Protein AF-0000000070756485 (afdb_homodimer)

Structure (mmCIF, N/CA/C/O backbone):
data_AF-0000000070756485-model_v1
#
loop_
_entity.id
_entity.type
_entity.pdbx_description
1 polymer 'Uncharacterized protein'
#
loop_
_atom_site.group_PDB
_atom_site.id
_atom_site.type_symbol
_atom_site.label_atom_id
_atom_site.label_alt_id
_atom_site.label_comp_id
_atom_site.label_asym_id
_atom_site.label_entity_id
_atom_site.label_seq_id
_atom_site.pdbx_PDB_ins_code
_atom_site.Cartn_x
_atom_site.Cartn_y
_atom_site.Cartn_z
_atom_site.occupancy
_atom_site.B_iso_or_equiv
_atom_site.auth_seq_id
_atom_site.auth_comp_id
_atom_site.auth_asym_id
_atom_site.auth_atom_id
_atom_site.pdbx_PDB_model_num
ATOM 1 N N . CYS A 1 1 ? 27.25 -23.094 -2.801 1 97.44 1 CYS A N 1
ATOM 2 C CA . CYS A 1 1 ? 27.109 -22.688 -4.191 1 97.44 1 CYS A CA 1
ATOM 3 C C . CYS A 1 1 ? 26.219 -21.453 -4.312 1 97.44 1 CYS A C 1
ATOM 5 O O . CYS A 1 1 ? 25.531 -21.078 -3.352 1 97.44 1 CYS A O 1
ATOM 7 N N . SER A 1 2 ? 26.297 -20.719 -5.398 1 96.88 2 SER A N 1
ATOM 8 C CA . SER A 1 2 ? 25.406 -19.609 -5.703 1 96.88 2 SER A CA 1
ATOM 9 C C . SER A 1 2 ? 24.641 -19.859 -7 1 96.88 2 SER A C 1
ATOM 11 O O . SER A 1 2 ? 25.203 -20.344 -7.977 1 96.88 2 SER A O 1
ATOM 13 N N . PRO A 1 3 ? 23.375 -19.625 -6.906 1 95.75 3 PRO A N 1
ATOM 14 C CA . PRO A 1 3 ? 22.594 -19.766 -8.141 1 95.75 3 PRO A CA 1
ATOM 15 C C . PRO A 1 3 ? 22.938 -18.703 -9.18 1 95.75 3 PRO A C 1
ATOM 17 O O . PRO A 1 3 ? 23.594 -17.719 -8.859 1 95.75 3 PRO A O 1
ATOM 20 N N . ARG A 1 4 ? 22.516 -18.984 -10.391 1 93.5 4 ARG A N 1
ATOM 21 C CA . ARG A 1 4 ? 22.609 -17.953 -11.422 1 93.5 4 ARG A CA 1
ATOM 22 C C . ARG A 1 4 ? 21.484 -16.938 -11.289 1 93.5 4 ARG A C 1
ATOM 24 O O . ARG A 1 4 ? 20.453 -17.047 -11.969 1 93.5 4 ARG A O 1
ATOM 31 N N . VAL A 1 5 ? 21.719 -15.906 -10.477 1 96.38 5 VAL A N 1
ATOM 32 C CA . VAL A 1 5 ? 20.688 -14.906 -10.227 1 96.38 5 VAL A CA 1
ATOM 33 C C . VAL A 1 5 ? 20.5 -14.031 -11.469 1 96.38 5 VAL A C 1
ATOM 35 O O . VAL A 1 5 ? 21.484 -13.594 -12.078 1 96.38 5 VAL A O 1
ATOM 38 N N . LEU A 1 6 ? 19.297 -13.812 -11.805 1 97 6 LEU A N 1
ATOM 39 C CA . LEU A 1 6 ? 18.953 -12.984 -12.961 1 97 6 LEU A CA 1
ATOM 40 C C . LEU A 1 6 ? 19.266 -11.516 -12.688 1 97 6 LEU A C 1
ATOM 42 O O . LEU A 1 6 ? 19.234 -11.078 -11.539 1 97 6 LEU A O 1
ATOM 46 N N . LYS A 1 7 ? 19.516 -10.773 -13.773 1 94.62 7 LYS A N 1
ATOM 47 C CA . LYS A 1 7 ? 19.797 -9.344 -13.641 1 94.62 7 LYS A CA 1
ATOM 48 C C . LYS A 1 7 ? 18.5 -8.531 -13.656 1 94.62 7 LYS A C 1
ATOM 50 O O . LYS A 1 7 ? 17.703 -8.641 -14.578 1 94.62 7 LYS A O 1
ATOM 55 N N . ALA A 1 8 ? 18.375 -7.719 -12.633 1 94.06 8 ALA A N 1
ATOM 56 C CA . ALA A 1 8 ? 17.203 -6.863 -12.555 1 94.06 8 ALA A CA 1
ATOM 57 C C . ALA A 1 8 ? 17.062 -5.988 -13.797 1 94.06 8 ALA A C 1
ATOM 59 O O . ALA A 1 8 ? 15.953 -5.703 -14.25 1 94.06 8 ALA A O 1
ATOM 60 N N . SER A 1 9 ? 18.125 -5.57 -14.359 1 92.38 9 SER A N 1
ATOM 61 C CA . SER A 1 9 ? 18.156 -4.68 -15.516 1 92.38 9 SER A CA 1
ATOM 62 C C . SER A 1 9 ? 17.547 -5.352 -16.734 1 92.38 9 SER A C 1
ATOM 64 O O . SER A 1 9 ? 17.094 -4.672 -17.672 1 92.38 9 SER A O 1
ATOM 66 N N . ASP A 1 10 ? 17.5 -6.652 -16.75 1 90.69 10 ASP A N 1
ATOM 67 C CA . ASP A 1 10 ? 17.031 -7.402 -17.906 1 90.69 10 ASP A CA 1
ATOM 68 C C . ASP A 1 10 ? 15.547 -7.73 -17.797 1 90.69 10 ASP A C 1
ATOM 70 O O . ASP A 1 10 ? 14.953 -8.273 -18.734 1 90.69 10 ASP A O 1
ATOM 74 N N . MET A 1 11 ? 15.016 -7.324 -16.625 1 90.75 11 MET A N 1
ATOM 75 C CA . MET A 1 11 ? 13.625 -7.695 -16.391 1 90.75 11 MET A CA 1
ATOM 76 C C . MET A 1 11 ? 12.68 -6.836 -17.219 1 90.75 11 MET A C 1
ATOM 78 O O . MET A 1 11 ? 12.867 -5.625 -17.328 1 90.75 11 MET A O 1
ATOM 82 N N . GLU A 1 12 ? 11.703 -7.512 -17.812 1 90 12 GLU A N 1
ATOM 83 C CA . GLU A 1 12 ? 10.664 -6.816 -18.578 1 90 12 GLU A CA 1
ATOM 84 C C . GLU A 1 12 ? 9.312 -6.91 -17.875 1 90 12 GLU A C 1
ATOM 86 O O . GLU A 1 12 ? 8.867 -8.008 -17.531 1 90 12 GLU A O 1
ATOM 91 N N . TYR A 1 13 ? 8.789 -5.77 -17.641 1 92.5 13 TYR A N 1
ATOM 92 C CA . TYR A 1 13 ? 7.488 -5.699 -17 1 92.5 13 TYR A CA 1
ATOM 93 C C . TYR A 1 13 ? 6.441 -5.113 -17.922 1 92.5 13 TYR A C 1
ATOM 95 O O . TYR A 1 13 ? 6.781 -4.465 -18.922 1 92.5 13 TYR A O 1
ATOM 103 N N . HIS A 1 14 ? 5.211 -5.344 -17.594 1 93.31 14 HIS A N 1
ATOM 104 C CA . HIS A 1 14 ? 4.121 -4.918 -18.469 1 93.31 14 HIS A CA 1
ATOM 105 C C . HIS A 1 14 ? 3.609 -3.535 -18.078 1 93.31 14 HIS A C 1
ATOM 107 O O . HIS A 1 14 ? 3.023 -2.83 -18.891 1 93.31 14 HIS A O 1
ATOM 113 N N . SER A 1 15 ? 3.842 -3.174 -16.875 1 94.56 15 SER A N 1
ATOM 114 C CA . SER A 1 15 ? 3.34 -1.885 -16.406 1 94.56 15 SER A CA 1
ATOM 115 C C . SER A 1 15 ? 4.484 -0.908 -16.156 1 94.56 15 SER A C 1
ATOM 117 O O . SER A 1 15 ? 5.645 -1.31 -16.078 1 94.56 15 SER A O 1
ATOM 119 N N . ASN A 1 16 ? 4.141 0.387 -16 1 94.88 16 ASN A N 1
ATOM 120 C CA . ASN A 1 16 ? 5.102 1.44 -15.703 1 94.88 16 ASN A CA 1
ATOM 121 C C . ASN A 1 16 ? 5.168 1.73 -14.211 1 94.88 16 ASN A C 1
ATOM 123 O O . ASN A 1 16 ? 5.586 2.816 -13.797 1 94.88 16 ASN A O 1
ATOM 127 N N . HIS A 1 17 ? 4.656 0.767 -13.43 1 97.06 17 HIS A N 1
ATOM 128 C CA . HIS A 1 17 ? 4.664 0.944 -11.977 1 97.06 17 HIS A CA 1
ATOM 129 C C . HIS A 1 17 ? 6.07 1.237 -11.469 1 97.06 17 HIS A C 1
ATOM 131 O O . HIS A 1 17 ? 7.043 0.66 -11.953 1 97.06 17 HIS A O 1
ATOM 137 N N . ARG A 1 18 ? 6.207 1.99 -10.461 1 97.25 18 ARG A N 1
ATOM 138 C CA . ARG A 1 18 ? 7.492 2.471 -9.953 1 97.25 18 ARG A CA 1
ATOM 139 C C . ARG A 1 18 ? 8.383 1.309 -9.523 1 97.25 18 ARG A C 1
ATOM 141 O O . ARG A 1 18 ? 9.609 1.397 -9.602 1 97.25 18 ARG A O 1
ATOM 148 N N . PHE A 1 19 ? 7.848 0.183 -9.086 1 97.69 19 PHE A N 1
ATOM 149 C CA . PHE A 1 19 ? 8.625 -0.987 -8.688 1 97.69 19 PHE A CA 1
ATOM 150 C C . PHE A 1 19 ? 9.602 -1.381 -9.789 1 97.69 19 PHE A C 1
ATOM 152 O O . PHE A 1 19 ? 10.773 -1.673 -9.516 1 97.69 19 PHE A O 1
ATOM 159 N N . ASN A 1 20 ? 9.086 -1.341 -10.992 1 95.69 20 ASN A N 1
ATOM 160 C CA . ASN A 1 20 ? 9.883 -1.786 -12.133 1 95.69 20 ASN A CA 1
ATOM 161 C C . ASN A 1 20 ? 11.102 -0.893 -12.352 1 95.69 20 ASN A C 1
ATOM 163 O O . ASN A 1 20 ? 12.203 -1.387 -12.586 1 95.69 20 ASN A O 1
ATOM 167 N N . THR A 1 21 ? 10.875 0.379 -12.203 1 94.31 21 THR A N 1
ATOM 168 C CA . THR A 1 21 ? 11.953 1.352 -12.344 1 94.31 21 THR A CA 1
ATOM 169 C C . THR A 1 21 ? 12.914 1.273 -11.156 1 94.31 21 THR A C 1
ATOM 171 O O . THR A 1 21 ? 14.133 1.214 -11.336 1 94.31 21 THR A O 1
ATOM 174 N N . MET A 1 22 ? 12.398 1.189 -9.977 1 94.88 22 MET A N 1
ATOM 175 C CA . MET A 1 22 ? 13.211 1.223 -8.766 1 94.88 22 MET A CA 1
ATOM 176 C C . MET A 1 22 ? 14.039 -0.053 -8.633 1 94.88 22 MET A C 1
ATOM 178 O O . MET A 1 22 ? 15.18 -0.013 -8.172 1 94.88 22 MET A O 1
ATOM 182 N N . MET A 1 23 ? 13.461 -1.159 -9.008 1 94.38 23 MET A N 1
ATOM 183 C CA . MET A 1 23 ? 14.164 -2.438 -8.977 1 94.38 23 MET A CA 1
ATOM 184 C C . MET A 1 23 ? 15.445 -2.373 -9.805 1 94.38 23 MET A C 1
ATOM 186 O O . MET A 1 23 ? 16.453 -2.975 -9.445 1 94.38 23 MET A O 1
ATOM 190 N N . LYS A 1 24 ? 15.438 -1.62 -10.852 1 92.94 24 LYS A N 1
ATOM 191 C CA . LYS A 1 24 ? 16.578 -1.51 -11.75 1 92.94 24 LYS A CA 1
ATOM 192 C C . LYS A 1 24 ? 17.578 -0.457 -11.258 1 92.94 24 LYS A C 1
ATOM 194 O O . LYS A 1 24 ? 18.734 -0.44 -11.68 1 92.94 24 LYS A O 1
ATOM 199 N N . LYS A 1 25 ? 17.156 0.397 -10.375 1 90.56 25 LYS A N 1
ATOM 200 C CA . LYS A 1 25 ? 17.969 1.535 -9.961 1 90.56 25 LYS A CA 1
ATOM 201 C C . LYS A 1 25 ? 18.688 1.245 -8.648 1 90.56 25 LYS A C 1
ATOM 203 O O . LYS A 1 25 ? 19.75 1.817 -8.383 1 90.56 25 LYS A O 1
ATOM 208 N N . ILE A 1 26 ? 18.109 0.377 -7.844 1 89.81 26 ILE A N 1
ATOM 209 C CA . ILE A 1 26 ? 18.75 0.109 -6.555 1 89.81 26 ILE A CA 1
ATOM 210 C C . ILE A 1 26 ? 20.016 -0.718 -6.762 1 89.81 26 ILE A C 1
ATOM 212 O O . ILE A 1 26 ? 20.172 -1.378 -7.793 1 89.81 26 ILE A O 1
ATOM 216 N N . ASN A 1 27 ? 20.906 -0.604 -5.805 1 88.75 27 ASN A N 1
ATOM 217 C CA . ASN A 1 27 ? 22.047 -1.521 -5.816 1 88.75 27 ASN A CA 1
ATOM 218 C C . ASN A 1 27 ? 21.594 -2.973 -5.68 1 88.75 27 ASN A C 1
ATOM 220 O O . ASN A 1 27 ? 20.828 -3.307 -4.781 1 88.75 27 ASN A O 1
ATOM 224 N N . ALA A 1 28 ? 22.172 -3.773 -6.551 1 92.38 28 ALA A N 1
ATOM 225 C CA . ALA A 1 28 ? 21.812 -5.191 -6.512 1 92.38 28 ALA A CA 1
ATOM 226 C C . ALA A 1 28 ? 22.234 -5.824 -5.188 1 92.38 28 ALA A C 1
ATOM 228 O O . ALA A 1 28 ? 23.328 -5.531 -4.672 1 92.38 28 ALA A O 1
ATOM 229 N N . PHE A 1 29 ? 21.344 -6.609 -4.684 1 94.62 29 PHE A N 1
ATOM 230 C CA . PHE A 1 29 ? 21.703 -7.398 -3.516 1 94.62 29 PHE A CA 1
ATOM 231 C C . PHE A 1 29 ? 22.656 -8.523 -3.904 1 94.62 29 PHE A C 1
ATOM 233 O O . PHE A 1 29 ? 22.562 -9.078 -5 1 94.62 29 PHE A O 1
ATOM 240 N N . PRO A 1 30 ? 23.562 -8.883 -3.039 1 95.25 30 PRO A N 1
ATOM 241 C CA . PRO A 1 30 ? 24.453 -10.016 -3.352 1 95.25 30 PRO A CA 1
ATOM 242 C C . PRO A 1 30 ? 23.688 -11.32 -3.541 1 95.25 30 PRO A C 1
ATOM 244 O O . PRO A 1 30 ? 22.703 -11.57 -2.84 1 95.25 30 PRO A O 1
ATOM 247 N N . ALA A 1 31 ? 24.172 -12.117 -4.484 1 96.69 31 ALA A N 1
ATOM 248 C CA . ALA A 1 31 ? 23.578 -13.438 -4.66 1 96.69 31 ALA A CA 1
ATOM 249 C C . ALA A 1 31 ? 23.656 -14.258 -3.371 1 96.69 31 ALA A C 1
ATOM 251 O O . ALA A 1 31 ? 24.625 -14.148 -2.621 1 96.69 31 ALA A O 1
ATOM 252 N N . PRO A 1 32 ? 22.594 -15 -3.18 1 97.44 32 PRO A N 1
ATOM 253 C CA . PRO A 1 32 ? 22.688 -15.844 -1.984 1 97.44 32 PRO A CA 1
ATOM 254 C C . PRO A 1 32 ? 23.75 -16.938 -2.107 1 97.44 32 PRO A C 1
ATOM 256 O O . PRO A 1 32 ? 24.047 -17.391 -3.213 1 97.44 32 PRO A O 1
ATOM 259 N N . PHE A 1 33 ? 24.328 -17.281 -0.999 1 97.75 33 PHE A N 1
ATOM 260 C CA . PHE A 1 33 ? 25.266 -18.406 -0.918 1 97.75 33 PHE A CA 1
ATOM 261 C C . PHE A 1 33 ? 24.641 -19.578 -0.194 1 97.75 33 PHE A C 1
ATOM 263 O O . PHE A 1 33 ? 24.375 -19.516 1.009 1 97.75 33 PHE A O 1
ATOM 270 N N . PHE A 1 34 ? 24.438 -20.641 -0.937 1 98.06 34 PHE A N 1
ATOM 271 C CA . PHE A 1 34 ? 23.766 -21.812 -0.403 1 98.06 34 PHE A CA 1
ATOM 272 C C . PHE A 1 34 ? 24.781 -22.797 0.183 1 98.06 34 PHE A C 1
ATOM 274 O O . PHE A 1 34 ? 25.797 -23.094 -0.442 1 98.06 34 PHE A O 1
ATOM 281 N N . LYS A 1 35 ? 24.453 -23.234 1.331 1 96.94 35 LYS A N 1
ATOM 282 C CA . LYS A 1 35 ? 25.312 -24.219 2.006 1 96.94 35 LYS A CA 1
ATOM 283 C C . LYS A 1 35 ? 24.531 -25.469 2.361 1 96.94 35 LYS A C 1
ATOM 285 O O . LYS A 1 35 ? 23.297 -25.453 2.422 1 96.94 35 LYS A O 1
ATOM 290 N N . ALA A 1 36 ? 25.25 -26.531 2.51 1 96.31 36 ALA A N 1
ATOM 291 C CA . ALA A 1 36 ? 24.688 -27.797 2.965 1 96.31 36 ALA A CA 1
ATOM 292 C C . ALA A 1 36 ? 23.484 -28.203 2.102 1 96.31 36 ALA A C 1
ATOM 294 O O . ALA A 1 36 ? 23.594 -28.25 0.873 1 96.31 36 ALA A O 1
ATOM 295 N N . LYS A 1 37 ? 22.344 -28.484 2.707 1 95.31 37 LYS A N 1
ATOM 296 C CA . LYS A 1 37 ? 21.188 -28.984 1.974 1 95.31 37 LYS A CA 1
ATOM 297 C C . LYS A 1 37 ? 20.703 -27.969 0.944 1 95.31 37 LYS A C 1
ATOM 299 O O . LYS A 1 37 ? 20.141 -28.344 -0.082 1 95.31 37 LYS A O 1
ATOM 304 N N . HIS A 1 38 ? 21.016 -26.734 1.179 1 97.88 38 HIS A N 1
ATOM 305 C CA . HIS A 1 38 ? 20.547 -25.688 0.283 1 97.88 38 HIS A CA 1
ATOM 306 C C . HIS A 1 38 ? 21.328 -25.688 -1.029 1 97.88 38 HIS A C 1
ATOM 308 O O . HIS A 1 38 ? 20.891 -25.094 -2.018 1 97.88 38 HIS A O 1
ATOM 314 N N . GLU A 1 39 ? 22.438 -26.359 -1.107 1 97.44 39 GLU A N 1
ATOM 315 C CA . GLU A 1 39 ? 23.234 -26.422 -2.324 1 97.44 39 GLU A CA 1
ATOM 316 C C . GLU A 1 39 ? 22.453 -27.062 -3.469 1 97.44 39 GLU A C 1
ATOM 318 O O . GLU A 1 39 ? 22.734 -26.797 -4.641 1 97.44 39 GLU A O 1
ATOM 323 N N . ASP A 1 40 ? 21.484 -27.875 -3.104 1 95.62 40 ASP A N 1
ATOM 324 C CA . ASP A 1 40 ? 20.625 -28.5 -4.102 1 95.62 40 ASP A CA 1
ATOM 325 C C . ASP A 1 40 ? 19.891 -27.453 -4.934 1 95.62 40 ASP A C 1
ATOM 327 O O . ASP A 1 40 ? 19.453 -27.734 -6.051 1 95.62 40 ASP A O 1
ATOM 331 N N . LEU A 1 41 ? 19.766 -26.266 -4.465 1 97.44 41 LEU A N 1
ATOM 332 C CA . LEU A 1 41 ? 19.016 -25.203 -5.113 1 97.44 41 LEU A CA 1
ATOM 333 C C . LEU A 1 41 ? 19.797 -24.594 -6.266 1 97.44 41 LEU A C 1
ATOM 335 O O . LEU A 1 41 ? 19.25 -23.828 -7.062 1 97.44 41 LEU A O 1
ATOM 339 N N . CYS A 1 42 ? 21.031 -24.938 -6.434 1 97.38 42 CYS A N 1
ATOM 340 C CA . CYS A 1 42 ? 21.844 -24.422 -7.531 1 97.38 42 CYS A CA 1
ATOM 341 C C . CYS A 1 42 ? 21.609 -25.219 -8.805 1 97.38 42 CYS A C 1
ATOM 343 O O . CYS A 1 42 ? 22.016 -24.797 -9.891 1 97.38 42 CYS A O 1
ATOM 345 N N . LYS A 1 43 ? 20.969 -26.359 -8.633 1 95.12 43 LYS A N 1
ATOM 346 C CA . LYS A 1 43 ? 20.594 -27.203 -9.773 1 95.12 43 LYS A CA 1
ATOM 347 C C . LYS A 1 43 ? 19.125 -27.031 -10.133 1 95.12 43 LYS A C 1
ATOM 349 O O . LYS A 1 43 ? 18.25 -27.219 -9.297 1 95.12 43 LYS A O 1
ATOM 354 N N . ASP A 1 44 ? 18.891 -26.703 -11.406 1 93.88 44 ASP A N 1
ATOM 355 C CA . ASP A 1 44 ? 17.5 -26.438 -11.742 1 93.88 44 ASP A CA 1
ATOM 356 C C . ASP A 1 44 ? 16.984 -27.406 -12.797 1 93.88 44 ASP A C 1
ATOM 358 O O . ASP A 1 44 ? 15.867 -27.281 -13.289 1 93.88 44 ASP A O 1
ATOM 362 N N . SER A 1 45 ? 17.672 -28.438 -13.211 1 93.31 45 SER A N 1
ATOM 363 C CA . SER A 1 45 ? 17.297 -29.359 -14.289 1 93.31 45 SER A CA 1
ATOM 364 C C . SER A 1 45 ? 16.047 -30.156 -13.914 1 93.31 45 SER A C 1
ATOM 366 O O . SER A 1 45 ? 15.266 -30.531 -14.789 1 93.31 45 SER A O 1
ATOM 368 N N . ASP A 1 46 ? 15.852 -30.453 -12.703 1 94.31 46 ASP A N 1
ATOM 369 C CA . ASP A 1 46 ? 14.727 -31.281 -12.258 1 94.31 46 ASP A CA 1
ATOM 370 C C . ASP A 1 46 ? 13.766 -30.469 -11.391 1 94.31 46 ASP A C 1
ATOM 372 O O . ASP A 1 46 ? 13.086 -31.016 -10.523 1 94.31 46 ASP A O 1
ATOM 376 N N . ARG A 1 47 ? 13.727 -29.141 -11.562 1 94.19 47 ARG A N 1
ATOM 377 C CA . ARG A 1 47 ? 12.984 -28.25 -10.656 1 94.19 47 ARG A CA 1
ATOM 378 C C . ARG A 1 47 ? 11.5 -28.594 -10.672 1 94.19 47 ARG A C 1
ATOM 380 O O . ARG A 1 47 ? 10.828 -28.516 -9.641 1 94.19 47 ARG A O 1
ATOM 387 N N . GLN A 1 48 ? 10.984 -29 -11.828 1 93.69 48 GLN A N 1
ATOM 388 C CA . GLN A 1 48 ? 9.555 -29.297 -11.922 1 93.69 48 GLN A CA 1
ATOM 389 C C . GLN A 1 48 ? 9.18 -30.484 -11.047 1 93.69 48 GLN A C 1
ATOM 391 O O . GLN A 1 48 ? 8.117 -30.484 -10.422 1 93.69 48 GLN A O 1
ATOM 396 N N . GLU A 1 49 ? 10.023 -31.453 -10.961 1 94.38 49 GLU A N 1
ATOM 397 C CA . GLU A 1 49 ? 9.781 -32.656 -10.148 1 94.38 49 GLU A CA 1
ATOM 398 C C . GLU A 1 49 ? 9.922 -32.344 -8.656 1 94.38 49 GLU A C 1
ATOM 400 O O . GLU A 1 49 ? 9.281 -32.969 -7.824 1 94.38 49 GLU A O 1
ATOM 405 N N . ARG A 1 50 ? 10.594 -31.344 -8.352 1 95.69 50 ARG A N 1
ATOM 406 C CA . ARG A 1 50 ? 10.891 -31.016 -6.961 1 95.69 50 ARG A CA 1
ATOM 407 C C . ARG A 1 50 ? 9.773 -30.188 -6.348 1 95.69 50 ARG A C 1
ATOM 409 O O . ARG A 1 50 ? 9.688 -30.047 -5.125 1 95.69 50 ARG A O 1
ATOM 416 N N . ALA A 1 51 ? 8.922 -29.609 -7.105 1 96.62 51 ALA A N 1
ATOM 417 C CA . ALA A 1 51 ? 7.785 -28.828 -6.629 1 96.62 51 ALA A CA 1
ATOM 418 C C . ALA A 1 51 ? 8.219 -27.797 -5.594 1 96.62 51 ALA A C 1
ATOM 420 O O . ALA A 1 51 ? 9.125 -27 -5.852 1 96.62 51 ALA A O 1
ATOM 421 N N . TYR A 1 52 ? 7.797 -27.875 -4.398 1 97.38 52 TYR A N 1
ATOM 422 C CA . TYR A 1 52 ? 8.102 -26.906 -3.359 1 97.38 52 TYR A CA 1
ATOM 423 C C . TYR A 1 52 ? 9.586 -26.922 -3.01 1 97.38 52 TYR A C 1
ATOM 425 O O . TYR A 1 52 ? 10.148 -25.906 -2.596 1 97.38 52 TYR A O 1
ATOM 433 N N . LYS A 1 53 ? 10.203 -28.016 -3.203 1 97.5 53 LYS A N 1
ATOM 434 C CA . LYS A 1 53 ? 11.578 -28.203 -2.756 1 97.5 53 LYS A CA 1
ATOM 435 C C . LYS A 1 53 ? 12.539 -27.328 -3.553 1 97.5 53 LYS A C 1
ATOM 437 O O . LYS A 1 53 ? 13.695 -27.156 -3.17 1 97.5 53 LYS A O 1
ATOM 442 N N . TYR A 1 54 ? 12.07 -26.766 -4.641 1 97.94 54 TYR A N 1
ATOM 443 C CA . TYR A 1 54 ? 12.922 -25.859 -5.41 1 97.94 54 TYR A CA 1
ATOM 444 C C . TYR A 1 54 ? 12.594 -24.406 -5.102 1 97.94 54 TYR A C 1
ATOM 446 O O . TYR A 1 54 ? 13.227 -23.5 -5.645 1 97.94 54 TYR A O 1
ATOM 454 N N . CYS A 1 55 ? 11.547 -24.141 -4.32 1 98.38 55 CYS A N 1
ATOM 455 C CA . CYS A 1 55 ? 11.234 -22.781 -3.914 1 98.38 55 CYS A CA 1
ATOM 456 C C . CYS A 1 55 ? 12.312 -22.219 -2.996 1 98.38 55 CYS A C 1
ATOM 458 O O . CYS A 1 55 ? 12.82 -22.922 -2.123 1 98.38 55 CYS A O 1
ATOM 460 N N . LEU A 1 56 ? 12.688 -20.969 -3.209 1 98.38 56 LEU A N 1
ATOM 461 C CA . LEU A 1 56 ? 13.633 -20.297 -2.324 1 98.38 56 LEU A CA 1
ATOM 462 C C . LEU A 1 56 ? 13.141 -20.312 -0.882 1 98.38 56 LEU A C 1
ATOM 464 O O . LEU A 1 56 ? 11.992 -19.953 -0.607 1 98.38 56 LEU A O 1
ATOM 468 N N . PRO A 1 57 ? 13.945 -20.766 0.07 1 98 57 PRO A N 1
ATOM 469 C CA . PRO A 1 57 ? 13.539 -20.672 1.475 1 98 57 PRO A CA 1
ATOM 470 C C . PRO A 1 57 ? 13.383 -19.234 1.943 1 98 57 PRO A C 1
ATOM 472 O O . PRO A 1 57 ? 14.352 -18.469 1.979 1 98 57 PRO A O 1
ATOM 475 N N . ILE A 1 58 ? 12.188 -18.859 2.264 1 98.06 58 ILE A N 1
ATOM 476 C CA . ILE A 1 58 ? 11.828 -17.516 2.701 1 98.06 58 ILE A CA 1
ATOM 477 C C . ILE A 1 58 ? 10.969 -17.594 3.957 1 98.06 58 ILE A C 1
ATOM 479 O O . ILE A 1 58 ? 10.039 -18.406 4.031 1 98.06 58 ILE A O 1
ATOM 483 N N . SER A 1 59 ? 11.297 -16.875 4.949 1 96.44 59 SER A N 1
ATOM 484 C CA . SER A 1 59 ? 10.461 -16.656 6.125 1 96.44 59 SER A CA 1
ATOM 485 C C . SER A 1 59 ? 10.109 -15.188 6.289 1 96.44 59 SER A C 1
ATOM 487 O O . SER A 1 59 ? 10.641 -14.336 5.566 1 96.44 59 SER A O 1
ATOM 489 N N . GLY A 1 60 ? 9.188 -14.906 7.121 1 96.38 60 GLY A N 1
ATOM 490 C CA . GLY A 1 60 ? 8.797 -13.531 7.367 1 96.38 60 GLY A CA 1
ATOM 491 C C . GLY A 1 60 ? 7.738 -13.391 8.438 1 96.38 60 GLY A C 1
ATOM 492 O O . GLY A 1 60 ? 7.137 -14.383 8.859 1 96.38 60 GLY A O 1
ATOM 493 N N . ARG A 1 61 ? 7.516 -12.234 8.828 1 97.25 61 ARG A N 1
ATOM 494 C CA . ARG A 1 61 ? 6.52 -11.891 9.836 1 97.25 61 ARG A CA 1
ATOM 495 C C . ARG A 1 61 ? 5.109 -11.945 9.258 1 97.25 61 ARG A C 1
ATOM 497 O O . ARG A 1 61 ? 4.906 -11.648 8.078 1 97.25 61 ARG A O 1
ATOM 504 N N . LYS A 1 62 ? 4.137 -12.305 10.141 1 96.75 62 LYS A N 1
ATOM 505 C CA . LYS A 1 62 ? 2.736 -12.414 9.734 1 96.75 62 LYS A CA 1
ATOM 506 C C . LYS A 1 62 ? 1.819 -11.727 10.742 1 96.75 62 LYS A C 1
ATOM 508 O O . LYS A 1 62 ? 0.625 -12.023 10.805 1 96.75 62 LYS A O 1
ATOM 513 N N . ASP A 1 63 ? 2.369 -10.844 11.492 1 95.62 63 ASP A N 1
ATOM 514 C CA . ASP A 1 63 ? 1.588 -10.203 12.547 1 95.62 63 ASP A CA 1
ATOM 515 C C . ASP A 1 63 ? 0.864 -8.961 12.016 1 95.62 63 ASP A C 1
ATOM 517 O O . ASP A 1 63 ? 1.416 -8.211 11.211 1 95.62 63 ASP A O 1
ATOM 521 N N . SER A 1 64 ? -0.35 -8.703 12.539 1 94.62 64 SER A N 1
ATOM 522 C CA . SER A 1 64 ? -1.268 -7.688 12.039 1 94.62 64 SER A CA 1
ATOM 523 C C . SER A 1 64 ? -0.865 -6.297 12.516 1 94.62 64 SER A C 1
ATOM 525 O O . SER A 1 64 ? -1.343 -5.289 11.984 1 94.62 64 SER A O 1
ATOM 527 N N . ASP A 1 65 ? -0.058 -6.168 13.477 1 95.12 65 ASP A N 1
ATOM 528 C CA . ASP A 1 65 ? 0.34 -4.848 13.953 1 95.12 65 ASP A CA 1
ATOM 529 C C . ASP A 1 65 ? 1.564 -4.336 13.195 1 95.12 65 ASP A C 1
ATOM 531 O O . ASP A 1 65 ? 1.779 -3.125 13.102 1 95.12 65 ASP A O 1
ATOM 535 N N . PHE A 1 66 ? 2.33 -5.227 12.617 1 97.44 66 PHE A N 1
ATOM 536 C CA . PHE A 1 66 ? 3.574 -4.875 11.945 1 97.44 66 PHE A CA 1
ATOM 537 C C . PHE A 1 66 ? 3.381 -4.84 10.438 1 97.44 66 PHE A C 1
ATOM 539 O O . PHE A 1 66 ? 3.951 -3.988 9.75 1 97.44 66 PHE A O 1
ATOM 546 N N . CYS A 1 67 ? 2.449 -5.637 9.891 1 97.69 67 CYS A N 1
ATOM 547 C CA . CYS A 1 67 ? 2.521 -5.91 8.461 1 97.69 67 CYS A CA 1
ATOM 548 C C . CYS A 1 67 ? 1.26 -5.434 7.746 1 97.69 67 CYS A C 1
ATOM 550 O O . CYS A 1 67 ? 0.953 -5.891 6.645 1 97.69 67 CYS A O 1
ATOM 552 N N . PRO A 1 68 ? 0.443 -4.566 8.305 1 96.38 68 PRO A N 1
ATOM 553 C CA . PRO A 1 68 ? -0.655 -4.059 7.477 1 96.38 68 PRO A CA 1
ATOM 554 C C . PRO A 1 68 ? -0.166 -3.33 6.227 1 96.38 68 PRO A C 1
ATOM 556 O O . PRO A 1 68 ? 0.837 -2.615 6.281 1 96.38 68 PRO A O 1
ATOM 559 N N . GLY A 1 69 ? -0.833 -3.561 5.141 1 96.25 69 GLY A N 1
ATOM 560 C CA . GLY A 1 69 ? -0.51 -2.875 3.898 1 96.25 69 GLY A CA 1
ATOM 561 C C . GLY A 1 69 ? 0.821 -3.301 3.311 1 96.25 69 GLY A C 1
ATOM 562 O O . GLY A 1 69 ? 1.426 -2.562 2.529 1 96.25 69 GLY A O 1
ATOM 563 N N . ALA A 1 70 ? 1.317 -4.473 3.725 1 97.69 70 ALA A N 1
ATOM 564 C CA . ALA A 1 70 ? 2.566 -4.984 3.164 1 97.69 70 ALA A CA 1
ATOM 565 C C . ALA A 1 70 ? 2.516 -5 1.638 1 97.69 70 ALA A C 1
ATOM 567 O O . ALA A 1 70 ? 1.5 -5.375 1.049 1 97.69 70 ALA A O 1
ATOM 568 N N . ASP A 1 71 ? 3.668 -4.57 1.002 1 97.06 71 ASP A N 1
ATOM 569 C CA . ASP A 1 71 ? 3.746 -4.27 -0.425 1 97.06 71 ASP A CA 1
ATOM 570 C C . ASP A 1 71 ? 5.086 -4.719 -1.008 1 97.06 71 ASP A C 1
ATOM 572 O O . ASP A 1 71 ? 6.121 -4.629 -0.342 1 97.06 71 ASP A O 1
ATOM 576 N N . ARG A 1 72 ? 5.055 -5.07 -2.232 1 98 72 ARG A N 1
ATOM 577 C CA . ARG A 1 72 ? 6.281 -5.562 -2.855 1 98 72 ARG A CA 1
ATOM 578 C C . ARG A 1 72 ? 7.375 -4.504 -2.82 1 98 72 ARG A C 1
ATOM 580 O O . ARG A 1 72 ? 8.562 -4.832 -2.828 1 98 72 ARG A O 1
ATOM 587 N N . MET A 1 73 ? 7.102 -3.227 -2.775 1 97.5 73 MET A N 1
ATOM 588 C CA . MET A 1 73 ? 8.102 -2.164 -2.68 1 97.5 73 MET A CA 1
ATOM 589 C C . MET A 1 73 ? 8.977 -2.348 -1.444 1 97.5 73 MET A C 1
ATOM 591 O O . MET A 1 73 ? 10.148 -1.979 -1.45 1 97.5 73 MET A O 1
ATOM 595 N N . ASP A 1 74 ? 8.375 -2.947 -0.39 1 97.56 74 ASP A N 1
ATOM 596 C CA . ASP A 1 74 ? 9.117 -3.197 0.843 1 97.56 74 ASP A CA 1
ATOM 597 C C . ASP A 1 74 ? 10.375 -4.023 0.571 1 97.56 74 ASP A C 1
ATOM 599 O O . ASP A 1 74 ? 11.375 -3.885 1.271 1 97.56 74 ASP A O 1
ATOM 603 N N . LEU A 1 75 ? 10.312 -4.816 -0.43 1 98 75 LEU A N 1
ATOM 604 C CA . LEU A 1 75 ? 11.344 -5.82 -0.68 1 98 75 LEU A CA 1
ATOM 605 C C . LEU A 1 75 ? 12.562 -5.195 -1.346 1 98 75 LEU A C 1
ATOM 607 O O . LEU A 1 75 ? 13.594 -5.855 -1.506 1 98 75 LEU A O 1
ATOM 611 N N . LEU A 1 76 ? 12.43 -3.965 -1.743 1 97.31 76 LEU A N 1
ATOM 612 C CA . LEU A 1 76 ? 13.562 -3.26 -2.344 1 97.31 76 LEU A CA 1
ATOM 613 C C . LEU A 1 76 ? 14.484 -2.699 -1.269 1 97.31 76 LEU A C 1
ATOM 615 O O . LEU A 1 76 ? 15.578 -2.215 -1.575 1 97.31 76 LEU A O 1
ATOM 619 N N . LEU A 1 77 ? 14.047 -2.793 -0.015 1 96.62 77 LEU A N 1
ATOM 620 C CA . LEU A 1 77 ? 14.867 -2.484 1.148 1 96.62 77 LEU A CA 1
ATOM 621 C C . LEU A 1 77 ? 15.578 -3.732 1.659 1 96.62 77 LEU A C 1
ATOM 623 O O . LEU A 1 77 ? 15.109 -4.852 1.441 1 96.62 77 LEU A O 1
ATOM 627 N N . PRO A 1 78 ? 16.719 -3.531 2.326 1 95.31 78 PRO A N 1
ATOM 628 C CA . PRO A 1 78 ? 17.297 -4.707 2.975 1 95.31 78 PRO A CA 1
ATOM 629 C C . PRO A 1 78 ? 16.312 -5.41 3.914 1 95.31 78 PRO A C 1
ATOM 631 O O . PRO A 1 78 ? 15.648 -4.754 4.719 1 95.31 78 PRO A O 1
ATOM 634 N N . GLN A 1 79 ? 16.297 -6.723 3.797 1 95.19 79 GLN A N 1
ATOM 635 C CA . GLN A 1 79 ? 15.312 -7.508 4.543 1 95.19 79 GLN A CA 1
ATOM 636 C C . GLN A 1 79 ? 16 -8.516 5.457 1 95.19 79 GLN A C 1
ATOM 638 O O . GLN A 1 79 ? 17.109 -8.977 5.168 1 95.19 79 GLN A O 1
ATOM 643 N N . SER A 1 80 ? 15.352 -8.836 6.516 1 94.75 80 SER A N 1
ATOM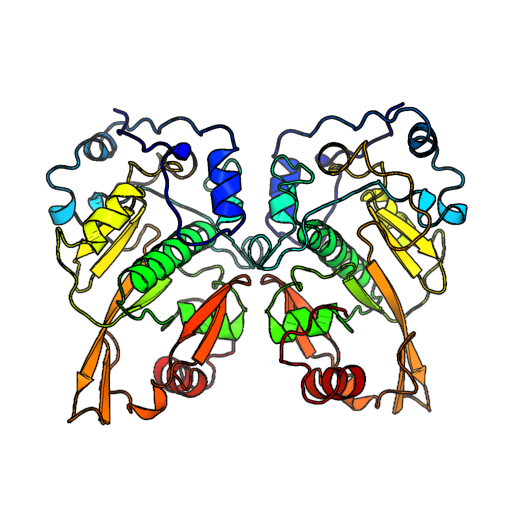 644 C CA . SER A 1 80 ? 15.625 -9.953 7.41 1 94.75 80 SER A CA 1
ATOM 645 C C . SER A 1 80 ? 14.328 -10.633 7.848 1 94.75 80 SER A C 1
ATOM 647 O O . SER A 1 80 ? 13.234 -10.109 7.613 1 94.75 80 SER A O 1
ATOM 649 N N . PRO A 1 81 ? 14.43 -11.828 8.398 1 94.5 81 PRO A N 1
ATOM 650 C CA . PRO A 1 81 ? 13.203 -12.477 8.875 1 94.5 81 PRO A CA 1
ATOM 651 C C . PRO A 1 81 ? 12.422 -11.617 9.867 1 94.5 81 PRO A C 1
ATOM 653 O O . PRO A 1 81 ? 11.195 -11.742 9.969 1 94.5 81 PRO A O 1
ATOM 656 N N . SER A 1 82 ? 13.078 -10.695 10.539 1 94.81 82 SER A N 1
ATOM 657 C CA . SER A 1 82 ? 12.414 -9.891 11.562 1 94.81 82 SER A CA 1
ATOM 658 C C . SER A 1 82 ? 11.812 -8.617 10.969 1 94.81 82 SER A C 1
ATOM 660 O O . SER A 1 82 ? 11.008 -7.945 11.617 1 94.81 82 SER A O 1
ATOM 662 N N . THR A 1 83 ? 12.164 -8.312 9.719 1 96.25 83 THR A N 1
ATOM 663 C CA . THR A 1 83 ? 11.656 -7.07 9.133 1 96.25 83 THR A CA 1
ATOM 664 C C . THR A 1 83 ? 10.812 -7.359 7.898 1 96.25 83 THR A C 1
ATOM 666 O O . THR A 1 83 ? 10.078 -6.488 7.426 1 96.25 83 THR A O 1
ATOM 669 N N . ARG A 1 84 ? 10.922 -8.539 7.398 1 97.56 84 ARG A N 1
ATOM 670 C CA . ARG A 1 84 ? 10.211 -8.914 6.184 1 97.56 84 ARG A CA 1
ATOM 671 C C . ARG A 1 84 ? 8.773 -9.336 6.5 1 97.56 84 ARG A C 1
ATOM 673 O O . ARG A 1 84 ? 8.555 -10.25 7.301 1 97.56 84 ARG A O 1
ATOM 680 N N . CYS A 1 85 ? 7.887 -8.688 5.891 1 98.25 85 CYS A N 1
ATOM 681 C CA . CYS A 1 85 ? 6.52 -9.195 5.965 1 98.25 85 CYS A CA 1
ATOM 682 C C . CYS A 1 85 ? 6.277 -10.273 4.918 1 98.25 85 CYS A C 1
ATOM 684 O O . CYS A 1 85 ? 6.57 -10.07 3.736 1 98.25 85 CYS A O 1
ATOM 686 N N . TYR A 1 86 ? 5.797 -11.406 5.328 1 98.12 86 TYR A N 1
ATOM 687 C CA . TYR A 1 86 ? 5.438 -12.508 4.445 1 98.12 86 TYR A CA 1
ATOM 688 C C . TYR A 1 86 ? 4.531 -12.031 3.316 1 98.12 86 TYR A C 1
ATOM 690 O O . TYR A 1 86 ? 4.742 -12.375 2.154 1 98.12 86 TYR A O 1
ATOM 698 N N . ALA A 1 87 ? 3.635 -11.141 3.602 1 98.12 87 ALA A N 1
ATOM 699 C CA . ALA A 1 87 ? 2.641 -10.617 2.668 1 98.12 87 ALA A CA 1
ATOM 700 C C . ALA A 1 87 ? 3.299 -9.766 1.585 1 98.12 87 ALA A C 1
ATOM 702 O O . ALA A 1 87 ? 2.76 -9.625 0.485 1 98.12 87 ALA A O 1
ATOM 703 N N . SER A 1 88 ? 4.461 -9.18 1.866 1 98.44 88 SER A N 1
ATOM 704 C CA . SER A 1 88 ? 5.172 -8.422 0.84 1 98.44 88 SER A CA 1
ATOM 705 C C . SER A 1 88 ? 5.625 -9.328 -0.3 1 98.44 88 SER A C 1
ATOM 707 O O . SER A 1 88 ? 5.547 -8.953 -1.47 1 98.44 88 SER A O 1
ATOM 709 N N . VAL A 1 89 ? 6.062 -10.492 0.043 1 98.75 89 VAL A N 1
ATOM 710 C CA . VAL A 1 89 ? 6.504 -11.461 -0.958 1 98.75 89 VAL A CA 1
ATOM 711 C C . VAL A 1 89 ? 5.297 -11.977 -1.739 1 98.75 89 VAL A C 1
ATOM 713 O O . VAL A 1 89 ? 5.367 -12.148 -2.959 1 98.75 89 VAL A O 1
ATOM 716 N N . LEU A 1 90 ? 4.215 -12.188 -1.005 1 98.81 90 LEU A N 1
ATOM 717 C CA . LEU A 1 90 ? 2.998 -12.641 -1.668 1 98.81 90 LEU A CA 1
ATOM 718 C C . LEU A 1 90 ? 2.492 -11.586 -2.648 1 98.81 90 LEU A C 1
ATOM 720 O O . LEU A 1 90 ? 2.01 -11.922 -3.732 1 98.81 90 LEU A O 1
ATOM 724 N N . HIS A 1 91 ? 2.617 -10.336 -2.289 1 98.62 91 HIS A N 1
ATOM 725 C CA . HIS A 1 91 ? 2.211 -9.258 -3.182 1 98.62 91 HIS A CA 1
ATOM 726 C C . HIS A 1 91 ? 3.09 -9.211 -4.426 1 98.62 91 HIS A C 1
ATOM 728 O O . HIS A 1 91 ? 2.605 -8.93 -5.523 1 98.62 91 HIS A O 1
ATOM 734 N N . LEU A 1 92 ? 4.355 -9.461 -4.262 1 98.69 92 LEU A N 1
ATOM 735 C CA . LEU A 1 92 ? 5.273 -9.562 -5.395 1 98.69 92 LEU A CA 1
ATOM 736 C C . LEU A 1 92 ? 4.805 -10.625 -6.383 1 98.69 92 LEU A C 1
ATOM 738 O O . LEU A 1 92 ? 4.684 -10.352 -7.578 1 98.69 92 LEU A O 1
ATOM 742 N N . LEU A 1 93 ? 4.527 -11.781 -5.871 1 98.88 93 LEU A N 1
ATOM 743 C CA . LEU A 1 93 ? 4.02 -12.875 -6.699 1 98.88 93 LEU A CA 1
ATOM 744 C C . LEU A 1 93 ? 2.713 -12.484 -7.379 1 98.88 93 LEU A C 1
ATOM 746 O O . LEU A 1 93 ? 2.555 -12.664 -8.586 1 98.88 93 LEU A O 1
ATOM 750 N N . LEU A 1 94 ? 1.821 -11.922 -6.621 1 98.88 94 LEU A N 1
ATOM 751 C CA . LEU A 1 94 ? 0.488 -11.594 -7.113 1 98.88 94 LEU A CA 1
ATOM 752 C C . LEU A 1 94 ? 0.568 -10.641 -8.305 1 98.88 94 LEU A C 1
ATOM 754 O O . LEU A 1 94 ? -0.031 -10.898 -9.352 1 98.88 94 LEU A O 1
ATOM 758 N N . VAL A 1 95 ? 1.333 -9.586 -8.148 1 98.62 95 VAL A N 1
ATOM 759 C CA . VAL A 1 95 ? 1.386 -8.555 -9.172 1 98.62 95 VAL A CA 1
ATOM 760 C C . VAL A 1 95 ? 2.014 -9.117 -10.445 1 98.62 95 VAL A C 1
ATOM 762 O O . VAL A 1 95 ? 1.444 -8.984 -11.539 1 98.62 95 VAL A O 1
ATOM 765 N N . ASP A 1 96 ? 3.143 -9.711 -10.32 1 98.44 96 ASP A N 1
ATOM 766 C CA . ASP A 1 96 ? 3.871 -10.172 -11.492 1 98.44 96 ASP A CA 1
ATOM 767 C C . ASP A 1 96 ? 3.096 -11.273 -12.227 1 98.44 96 ASP A C 1
ATOM 769 O O . ASP A 1 96 ? 3.039 -11.281 -13.453 1 98.44 96 ASP A O 1
ATOM 773 N N . LEU A 1 97 ? 2.516 -12.164 -11.438 1 98.81 97 LEU A N 1
ATOM 774 C CA . LEU A 1 97 ? 1.769 -13.242 -12.086 1 98.81 97 LEU A CA 1
ATOM 775 C C . LEU A 1 97 ? 0.506 -12.703 -12.75 1 98.81 97 LEU A C 1
ATOM 777 O O . LEU A 1 97 ? 0.175 -13.094 -13.867 1 98.81 97 LEU A O 1
ATOM 781 N N . TYR A 1 98 ? -0.192 -11.844 -12.062 1 98.88 98 TYR A N 1
ATOM 782 C CA . TYR A 1 98 ? -1.396 -11.258 -12.633 1 98.88 98 TYR A CA 1
ATOM 783 C C . TYR A 1 98 ? -1.089 -10.586 -13.969 1 98.88 98 TYR A C 1
ATOM 785 O O . TYR A 1 98 ? -1.799 -10.797 -14.953 1 98.88 98 TYR A O 1
ATOM 793 N N . GLU A 1 99 ? -0.033 -9.82 -14.008 1 98.44 99 GLU A N 1
ATOM 794 C CA . GLU A 1 99 ? 0.331 -9.086 -15.219 1 98.44 99 GLU A CA 1
ATOM 795 C C . GLU A 1 99 ? 0.722 -10.039 -16.344 1 98.44 99 GLU A C 1
ATOM 797 O O . GLU A 1 99 ? 0.362 -9.828 -17.5 1 98.44 99 GLU A O 1
ATOM 802 N N . GLU A 1 100 ? 1.474 -11.07 -15.984 1 98.56 100 GLU A N 1
ATOM 803 C CA . GLU A 1 100 ? 1.877 -12.039 -17 1 98.56 100 GLU A CA 1
ATOM 804 C C . GLU A 1 100 ? 0.67 -12.789 -17.562 1 98.56 100 GLU A C 1
ATOM 806 O O . GLU A 1 100 ? 0.567 -12.992 -18.766 1 98.56 100 GLU A O 1
ATOM 811 N N . LEU A 1 101 ? -0.232 -13.211 -16.672 1 98.81 101 LEU A N 1
ATOM 812 C CA . LEU A 1 101 ? -1.432 -13.922 -17.109 1 98.81 101 LEU A CA 1
ATOM 813 C C . LEU A 1 101 ? -2.281 -13.039 -18.016 1 98.81 101 LEU A C 1
ATOM 815 O O . LEU A 1 101 ? -2.797 -13.508 -19.031 1 98.81 101 LEU A O 1
ATOM 819 N N . LYS A 1 102 ? -2.375 -11.82 -17.656 1 98.62 102 LYS A N 1
ATOM 820 C CA . LYS A 1 102 ? -3.135 -10.883 -18.484 1 98.62 102 LYS A CA 1
ATOM 821 C C . LYS A 1 102 ? -2.502 -10.719 -19.859 1 98.62 102 LYS A C 1
ATOM 823 O O . LYS A 1 102 ? -3.195 -10.773 -20.875 1 98.62 102 LYS A O 1
ATOM 828 N N . ALA A 1 103 ? -1.248 -10.539 -19.875 1 98.12 103 ALA A N 1
ATOM 829 C CA . ALA A 1 103 ? -0.519 -10.32 -21.125 1 98.12 103 ALA A CA 1
ATOM 830 C C . ALA A 1 103 ? -0.662 -11.523 -22.062 1 98.12 103 ALA A C 1
ATOM 832 O O . ALA A 1 103 ? -0.657 -11.367 -23.281 1 98.12 103 ALA A O 1
ATOM 833 N N . LEU A 1 104 ? -0.826 -12.68 -21.484 1 98.25 104 LEU A N 1
ATOM 834 C CA . LEU A 1 104 ? -0.888 -13.914 -22.266 1 98.25 104 LEU A CA 1
ATOM 835 C C . LEU A 1 104 ? -2.332 -14.359 -22.453 1 98.25 104 LEU A C 1
ATOM 837 O O . LEU A 1 104 ? -2.582 -15.492 -22.891 1 98.25 104 LEU A O 1
ATOM 841 N N . ASN A 1 105 ? -3.342 -13.555 -22.031 1 98.12 105 ASN A N 1
ATOM 842 C CA . ASN A 1 105 ? -4.77 -13.711 -22.281 1 98.12 105 ASN A CA 1
ATOM 843 C C . ASN A 1 105 ? -5.344 -14.906 -21.516 1 98.12 105 ASN A C 1
ATOM 845 O O . ASN A 1 105 ? -6.172 -15.648 -22.047 1 98.12 105 ASN A O 1
ATOM 849 N N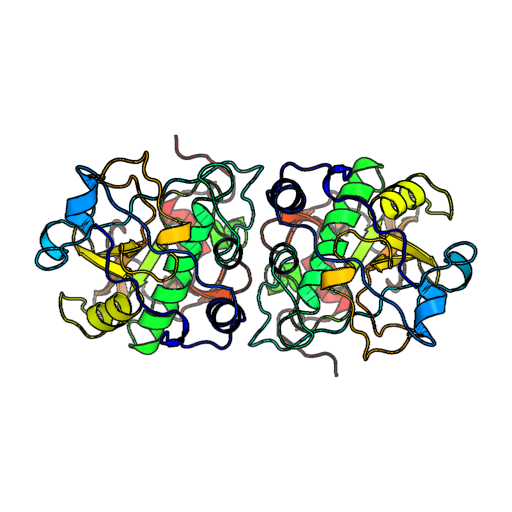 . TYR A 1 106 ? -4.82 -15.086 -20.281 1 98.62 106 TYR A N 1
ATOM 850 C CA . TYR A 1 106 ? -5.363 -16.141 -19.422 1 98.62 106 TYR A CA 1
ATOM 851 C C . TYR A 1 106 ? -6.523 -15.609 -18.594 1 98.62 106 TYR A C 1
ATOM 853 O O . TYR A 1 106 ? -7.07 -16.328 -17.75 1 98.62 106 TYR A O 1
ATOM 861 N N . ALA A 1 107 ? -6.887 -14.32 -18.688 1 98.44 107 ALA A N 1
ATOM 862 C CA . ALA A 1 107 ? -8.016 -13.664 -18.031 1 98.44 107 ALA A CA 1
ATOM 863 C C . ALA A 1 107 ? -8 -13.898 -16.531 1 98.44 107 ALA A C 1
ATOM 865 O O . ALA A 1 107 ? -8.984 -14.367 -15.953 1 98.44 107 ALA A O 1
ATOM 866 N N . PRO A 1 108 ? -6.93 -13.508 -15.898 1 98.88 108 PRO A N 1
ATOM 867 C CA . PRO A 1 108 ? -6.836 -13.773 -14.461 1 98.88 108 PRO A CA 1
ATOM 868 C C . PRO A 1 108 ? -7.848 -12.969 -13.641 1 98.88 108 PRO A C 1
ATOM 870 O O . PRO A 1 108 ? -8.141 -11.82 -13.977 1 98.88 108 PRO A O 1
ATOM 873 N N . ILE A 1 109 ? -8.359 -13.555 -12.555 1 98.94 109 ILE A N 1
ATOM 874 C CA . ILE A 1 109 ? -9.188 -12.844 -11.586 1 98.94 109 ILE A CA 1
ATOM 875 C C . ILE A 1 109 ? -8.719 -13.156 -10.172 1 98.94 109 ILE A C 1
ATOM 877 O O . ILE A 1 109 ? -8.234 -14.258 -9.898 1 98.94 109 ILE A O 1
ATOM 881 N N . LEU A 1 110 ? -8.797 -12.172 -9.297 1 98.81 110 LEU A N 1
ATOM 882 C CA . LEU A 1 110 ? -8.539 -12.375 -7.875 1 98.81 110 LEU A CA 1
ATOM 883 C C . LEU A 1 110 ? -9.609 -13.258 -7.254 1 98.81 110 LEU A C 1
ATOM 885 O O . LEU A 1 110 ? -10.805 -13.062 -7.496 1 98.81 110 LEU A O 1
ATOM 889 N N . ALA A 1 111 ? -9.234 -14.258 -6.43 1 98.19 111 ALA A N 1
ATOM 890 C CA . ALA A 1 111 ? -10.195 -15.188 -5.836 1 98.19 111 ALA A CA 1
ATOM 891 C C . ALA A 1 111 ? -9.781 -15.562 -4.418 1 98.19 111 ALA A C 1
ATOM 893 O O . ALA A 1 111 ? -8.68 -15.242 -3.975 1 98.19 111 ALA A O 1
ATOM 894 N N . PHE A 1 112 ? -10.695 -16.094 -3.68 1 97.62 112 PHE A N 1
ATOM 895 C CA . PHE A 1 112 ? -10.508 -16.719 -2.373 1 97.62 112 PHE A CA 1
ATOM 896 C C . PHE A 1 112 ? -9.852 -15.742 -1.403 1 97.62 112 PHE A C 1
ATOM 898 O O . PHE A 1 112 ? -10.336 -14.625 -1.217 1 97.62 112 PHE A O 1
ATOM 905 N N . GLY A 1 113 ? -8.836 -16.188 -0.687 1 97 113 GLY A N 1
ATOM 906 C CA . GLY A 1 113 ? -8.25 -15.375 0.36 1 97 113 GLY A CA 1
ATOM 907 C C . GLY A 1 113 ? -7.77 -14.023 -0.138 1 97 113 GLY A C 1
ATOM 908 O O . GLY A 1 113 ? -7.852 -13.023 0.58 1 97 113 GLY A O 1
ATOM 909 N N . SER A 1 114 ? -7.273 -14.023 -1.374 1 98.19 114 SER A N 1
ATOM 910 C CA . SER A 1 114 ? -6.801 -12.766 -1.946 1 98.19 114 SER A CA 1
ATOM 911 C C . SER A 1 114 ? -7.957 -11.797 -2.182 1 98.19 114 SER A C 1
ATOM 913 O O . SER A 1 114 ? -7.832 -10.602 -1.909 1 98.19 114 SER A O 1
ATOM 915 N N . LEU A 1 115 ? -9.047 -12.328 -2.672 1 98.25 115 LEU A N 1
ATOM 916 C CA . LEU A 1 115 ? -10.242 -11.508 -2.836 1 98.25 115 LEU A CA 1
ATOM 917 C C . LEU A 1 115 ? -10.766 -11.031 -1.484 1 98.25 115 LEU A C 1
ATOM 919 O O . LEU A 1 115 ? -11.164 -9.875 -1.343 1 98.25 115 LEU A O 1
ATOM 923 N N . LEU A 1 116 ? -10.711 -11.914 -0.509 1 97.25 116 LEU A N 1
ATOM 924 C CA . LEU A 1 116 ? -11.133 -11.562 0.84 1 97.25 116 LEU A CA 1
ATOM 925 C C . LEU A 1 116 ? -10.336 -10.375 1.364 1 97.25 116 LEU A C 1
ATOM 927 O O . LEU A 1 116 ? -10.906 -9.414 1.894 1 97.25 116 LEU A O 1
ATOM 931 N N . GLY A 1 117 ? -9.008 -10.445 1.228 1 96.31 117 GLY A N 1
ATOM 932 C CA . GLY A 1 117 ? -8.156 -9.352 1.669 1 96.31 117 GLY A CA 1
ATOM 933 C C . GLY A 1 117 ? -8.438 -8.047 0.949 1 96.31 117 GLY A C 1
ATOM 934 O O . GLY A 1 117 ? -8.43 -6.977 1.563 1 96.31 117 GLY A O 1
ATOM 935 N N . ALA A 1 118 ? -8.688 -8.133 -0.345 1 96.19 118 ALA A N 1
ATOM 936 C CA . ALA A 1 118 ? -9.008 -6.957 -1.148 1 96.19 118 ALA A CA 1
ATOM 937 C C . ALA A 1 118 ? -10.273 -6.273 -0.64 1 96.19 118 ALA A C 1
ATOM 939 O O . ALA A 1 118 ? -10.297 -5.055 -0.446 1 96.19 118 ALA A O 1
ATOM 940 N N . VAL A 1 119 ? -11.297 -7.043 -0.369 1 93.75 119 VAL A N 1
ATOM 941 C CA . VAL A 1 119 ? -12.609 -6.516 0.001 1 93.75 119 VAL A CA 1
ATOM 942 C C . VAL A 1 119 ? -12.578 -6.016 1.443 1 93.75 119 VAL A C 1
ATOM 944 O O . VAL A 1 119 ? -13.133 -4.961 1.755 1 93.75 119 VAL A O 1
ATOM 947 N N . ARG A 1 120 ? -11.797 -6.695 2.266 1 90.25 120 ARG A N 1
ATOM 948 C CA . ARG A 1 120 ? -11.805 -6.371 3.689 1 90.25 120 ARG A CA 1
ATOM 949 C C . ARG A 1 120 ? -10.82 -5.25 3.996 1 90.25 120 ARG A C 1
ATOM 951 O O . ARG A 1 120 ? -11.125 -4.336 4.766 1 90.25 120 ARG A O 1
ATOM 958 N N . ASN A 1 121 ? -9.625 -5.375 3.379 1 89.38 121 ASN A N 1
ATOM 959 C CA . ASN A 1 121 ? -8.516 -4.547 3.838 1 89.38 121 ASN A CA 1
ATOM 960 C C . ASN A 1 121 ? -8.023 -3.611 2.738 1 89.38 121 ASN A C 1
ATOM 962 O O . ASN A 1 121 ? -7.223 -2.711 2.998 1 89.38 121 ASN A O 1
ATOM 966 N N . GLY A 1 122 ? -8.531 -3.826 1.493 1 92.69 122 GLY A N 1
ATOM 967 C CA . GLY A 1 122 ? -7.922 -3.115 0.38 1 92.69 122 GLY A CA 1
ATOM 968 C C . GLY A 1 122 ? -6.48 -3.514 0.133 1 92.69 122 GLY A C 1
ATOM 969 O O . GLY A 1 122 ? -5.75 -2.818 -0.579 1 92.69 122 GLY A O 1
ATOM 970 N N . SER A 1 123 ? -6.047 -4.535 0.794 1 95.19 123 SER A N 1
ATOM 971 C CA . SER A 1 123 ? -4.691 -5.074 0.736 1 95.19 123 SER A CA 1
ATOM 972 C C . SER A 1 123 ? -4.676 -6.566 1.052 1 95.19 123 SER A C 1
ATOM 974 O O . SER A 1 123 ? -5.727 -7.172 1.262 1 95.19 123 SER A O 1
ATOM 976 N N . MET A 1 124 ? -3.49 -7.113 1.035 1 94.5 124 MET A N 1
ATOM 977 C CA . MET A 1 124 ? -3.346 -8.484 1.521 1 94.5 124 MET A CA 1
ATOM 978 C C . MET A 1 124 ? -3.613 -8.562 3.021 1 94.5 124 MET A C 1
ATOM 980 O O . MET A 1 124 ? -3.326 -7.613 3.756 1 94.5 124 MET A O 1
ATOM 984 N N . ILE A 1 125 ? -4.172 -9.672 3.398 1 94.12 125 ILE A N 1
ATOM 985 C CA . ILE A 1 125 ? -4.301 -9.961 4.824 1 94.12 125 ILE A CA 1
ATOM 986 C C . ILE A 1 125 ? -2.918 -10.18 5.43 1 94.12 125 ILE A C 1
ATOM 988 O O . ILE A 1 125 ? -2.115 -10.953 4.902 1 94.12 125 ILE A O 1
ATOM 992 N N . PRO A 1 126 ? -2.629 -9.57 6.516 1 95 126 PRO A N 1
ATOM 993 C CA . PRO A 1 126 ? -1.26 -9.555 7.035 1 95 126 PRO A CA 1
ATOM 994 C C . PRO A 1 126 ? -0.743 -10.953 7.371 1 95 126 PRO A C 1
ATOM 996 O O . PRO A 1 126 ? 0.454 -11.227 7.238 1 95 126 PRO A O 1
ATOM 999 N N . PHE A 1 127 ? -1.582 -11.836 7.773 1 94.06 127 PHE A N 1
ATOM 1000 C CA . PHE A 1 127 ? -1.116 -13.125 8.266 1 94.06 127 PHE A CA 1
ATOM 1001 C C . PHE A 1 127 ? -1.378 -14.219 7.234 1 94.06 127 PHE A C 1
ATOM 1003 O O . PHE A 1 127 ? -1.27 -15.406 7.543 1 94.06 127 PHE A O 1
ATOM 1010 N N . THR A 1 128 ? -1.701 -13.727 6.008 1 92.69 128 THR A N 1
ATOM 1011 C CA . THR A 1 128 ? -1.983 -14.727 4.984 1 92.69 128 THR A CA 1
ATOM 1012 C C . THR A 1 128 ? -0.732 -15.547 4.664 1 92.69 128 THR A C 1
ATOM 1014 O O . THR A 1 128 ? 0.388 -15.039 4.785 1 92.69 128 THR A O 1
ATOM 1017 N N . GLU A 1 129 ? -0.912 -16.75 4.227 1 94.88 129 GLU A N 1
ATOM 1018 C CA . GLU A 1 129 ? 0.23 -17.625 3.988 1 94.88 129 GLU A CA 1
ATOM 1019 C C . GLU A 1 129 ? 0.42 -17.891 2.498 1 94.88 129 GLU A C 1
ATOM 1021 O O . GLU A 1 129 ? 1.471 -18.375 2.078 1 94.88 129 GLU A O 1
ATOM 1026 N N . ASP A 1 130 ? -0.542 -17.609 1.711 1 97.81 130 ASP A N 1
ATOM 1027 C CA . ASP A 1 130 ? -0.483 -17.734 0.258 1 97.81 130 ASP A CA 1
ATOM 1028 C C . ASP A 1 130 ? -1.359 -16.688 -0.421 1 97.81 130 ASP A C 1
ATOM 1030 O O . ASP A 1 130 ? -1.981 -15.859 0.251 1 97.81 130 ASP A O 1
ATOM 1034 N N . THR A 1 131 ? -1.278 -16.594 -1.687 1 98.5 131 THR A N 1
ATOM 1035 C CA . THR A 1 131 ? -2.143 -15.711 -2.467 1 98.5 131 THR A CA 1
ATOM 1036 C C . THR A 1 131 ? -2.779 -16.469 -3.627 1 98.5 131 THR A C 1
ATOM 1038 O O . THR A 1 131 ? -2.32 -17.547 -3.994 1 98.5 131 THR A O 1
ATOM 1041 N N . ASP A 1 132 ? -3.918 -15.938 -4.156 1 98.75 132 ASP A N 1
ATOM 1042 C CA . ASP A 1 132 ? -4.801 -16.766 -4.973 1 98.75 132 ASP A CA 1
ATOM 1043 C C . ASP A 1 132 ? -5.23 -16.016 -6.238 1 98.75 132 ASP A C 1
ATOM 1045 O O . ASP A 1 132 ? -5.762 -14.914 -6.164 1 98.75 132 ASP A O 1
ATOM 1049 N N . LEU A 1 133 ? -5.039 -16.688 -7.359 1 98.94 133 LEU A N 1
ATOM 1050 C CA . LEU A 1 133 ? -5.602 -16.25 -8.633 1 98.94 133 LEU A CA 1
ATOM 1051 C C . LEU A 1 133 ? -6.332 -17.391 -9.328 1 98.94 133 LEU A C 1
ATOM 1053 O O . LEU A 1 133 ? -5.902 -18.547 -9.25 1 98.94 133 LEU A O 1
ATOM 1057 N N . ALA A 1 134 ? -7.41 -17.078 -10 1 98.88 134 ALA A N 1
ATOM 1058 C CA . ALA A 1 134 ? -8.023 -18 -10.953 1 98.88 134 ALA A CA 1
ATOM 1059 C C . ALA A 1 134 ? -7.754 -17.562 -12.391 1 98.88 134 ALA A C 1
ATOM 1061 O O . ALA A 1 134 ? -7.402 -16.406 -12.641 1 98.88 134 ALA A O 1
ATOM 1062 N N . TYR A 1 135 ? -7.863 -18.5 -13.305 1 98.81 135 TYR A N 1
ATOM 1063 C CA . TYR A 1 135 ? -7.539 -18.203 -14.695 1 98.81 135 TYR A CA 1
ATOM 1064 C C . TYR A 1 135 ? -8.32 -19.109 -15.641 1 98.81 135 TYR A C 1
ATOM 1066 O O . TYR A 1 135 ? -8.875 -20.125 -15.211 1 98.81 135 TYR A O 1
ATOM 1074 N N . VAL A 1 136 ? -8.414 -18.719 -16.875 1 98.38 136 VAL A N 1
ATOM 1075 C CA . VAL A 1 136 ? -8.953 -19.547 -17.953 1 98.38 136 VAL A CA 1
ATOM 1076 C C . VAL A 1 136 ? -7.836 -19.938 -18.906 1 98.38 136 VAL A C 1
ATOM 1078 O O . VAL A 1 136 ? -6.891 -19.172 -19.125 1 98.38 136 VAL A O 1
ATOM 1081 N N . GLY A 1 137 ? -7.961 -21.125 -19.422 1 97.38 137 GLY A N 1
ATOM 1082 C CA . GLY A 1 137 ? -6.961 -21.609 -20.359 1 97.38 137 GLY A CA 1
ATOM 1083 C C . GLY A 1 137 ? -6.148 -22.766 -19.812 1 97.38 137 GLY A C 1
ATOM 1084 O O . GLY A 1 137 ? -6.461 -23.297 -18.75 1 97.38 137 GLY A O 1
ATOM 1085 N N . GLU A 1 138 ? -5.102 -23.203 -20.594 1 97.19 138 GLU A N 1
ATOM 1086 C CA . GLU A 1 138 ? -4.285 -24.359 -20.219 1 97.19 138 GLU A CA 1
ATOM 1087 C C . GLU A 1 138 ? -2.854 -23.938 -19.891 1 97.19 138 GLU A C 1
ATOM 1089 O O . GLU A 1 138 ? -2.24 -23.172 -20.641 1 97.19 138 GLU A O 1
ATOM 1094 N N . ILE A 1 139 ? -2.432 -24.359 -18.766 1 97.5 139 ILE A N 1
ATOM 1095 C CA . ILE A 1 139 ? -1.048 -24.172 -18.344 1 97.5 139 ILE A CA 1
ATOM 1096 C C . ILE A 1 139 ? -0.3 -25.5 -18.406 1 97.5 139 ILE A C 1
ATOM 1098 O O . ILE A 1 139 ? -0.861 -26.562 -18.078 1 97.5 139 ILE A O 1
ATOM 1102 N N . SER A 1 140 ? 0.925 -25.5 -18.859 1 96.94 140 SER A N 1
ATOM 1103 C CA . SER A 1 140 ? 1.787 -26.672 -18.891 1 96.94 140 SER A CA 1
ATOM 1104 C C . SER A 1 140 ? 3.25 -26.297 -18.703 1 96.94 140 SER A C 1
ATOM 1106 O O . SER A 1 140 ? 3.615 -25.125 -18.828 1 96.94 140 SER A O 1
ATOM 1108 N N . VAL A 1 141 ? 3.99 -27.281 -18.328 1 95.62 141 VAL A N 1
ATOM 1109 C CA . VAL A 1 141 ? 5.434 -27.078 -18.297 1 95.62 141 VAL A CA 1
ATOM 1110 C C . VAL A 1 141 ? 5.945 -26.75 -19.703 1 95.62 141 VAL A C 1
ATOM 1112 O O . VAL A 1 141 ? 5.57 -27.391 -20.672 1 95.62 141 VAL A O 1
ATOM 1115 N N . GLY A 1 142 ? 6.672 -25.656 -19.812 1 95.69 142 GLY A N 1
ATOM 1116 C CA . GLY A 1 142 ? 7.215 -25.25 -21.094 1 95.69 142 GLY A CA 1
ATOM 1117 C C . GLY A 1 142 ? 6.312 -24.312 -21.859 1 95.69 142 GLY A C 1
ATOM 1118 O O . GLY A 1 142 ? 6.684 -23.812 -22.922 1 95.69 142 GLY A O 1
ATOM 1119 N N . SER A 1 143 ? 5.176 -24.062 -21.297 1 96.94 143 SER A N 1
ATOM 1120 C CA . SER A 1 143 ? 4.281 -23.094 -21.938 1 96.94 143 SER A CA 1
ATOM 1121 C C . SER A 1 143 ? 4.891 -21.703 -21.938 1 96.94 143 SER A C 1
ATOM 1123 O O . SER A 1 143 ? 5.906 -21.453 -21.297 1 96.94 143 SER A O 1
ATOM 1125 N N . GLU A 1 144 ? 4.273 -20.812 -22.688 1 97.75 144 GLU A N 1
ATOM 1126 C CA . GLU A 1 144 ? 4.715 -19.422 -22.734 1 97.75 144 GLU A CA 1
ATOM 1127 C C . GLU A 1 144 ? 4.711 -18.797 -21.344 1 97.75 144 GLU A C 1
ATOM 1129 O O . GLU A 1 144 ? 5.605 -18.031 -20.984 1 97.75 144 GLU A O 1
ATOM 1134 N N . LEU A 1 145 ? 3.686 -19.188 -20.562 1 98.38 145 LEU A N 1
ATOM 1135 C CA . LEU A 1 145 ? 3.615 -18.672 -19.203 1 98.38 145 LEU A CA 1
ATOM 1136 C C . LEU A 1 145 ? 4.797 -19.172 -18.375 1 98.38 145 LEU A C 1
ATOM 1138 O O . LEU A 1 145 ? 5.438 -18.391 -17.656 1 98.38 145 LEU A O 1
ATOM 1142 N N . ASP A 1 146 ? 5.039 -20.453 -18.469 1 98.12 146 ASP A N 1
ATOM 1143 C CA . ASP A 1 146 ? 6.16 -21.047 -17.75 1 98.12 146 ASP A CA 1
ATOM 1144 C C . ASP A 1 146 ? 7.469 -20.344 -18.078 1 98.12 146 ASP A C 1
ATOM 1146 O O . ASP A 1 146 ? 8.227 -19.969 -17.172 1 98.12 146 ASP A O 1
ATOM 1150 N N . GLU A 1 147 ? 7.727 -20.094 -19.328 1 97.5 147 GLU A N 1
ATOM 1151 C CA . GLU A 1 147 ? 8.953 -19.438 -19.781 1 97.5 147 GLU A CA 1
ATOM 1152 C C . GLU A 1 147 ? 9.023 -18 -19.281 1 97.5 147 GLU A C 1
ATOM 1154 O O . GLU A 1 147 ? 10.086 -17.547 -18.844 1 97.5 147 GLU A O 1
ATOM 1159 N N . ALA A 1 148 ? 7.941 -17.328 -19.375 1 97.88 148 ALA A N 1
ATOM 1160 C CA . ALA A 1 148 ? 7.902 -15.93 -18.938 1 97.88 148 ALA A CA 1
ATOM 1161 C C . ALA A 1 148 ? 8.203 -15.812 -17.453 1 97.88 148 ALA A C 1
ATOM 1163 O O . ALA A 1 148 ? 8.961 -14.93 -17.031 1 97.88 148 ALA A O 1
ATOM 1164 N N . LEU A 1 149 ? 7.652 -16.672 -16.672 1 98.19 149 LEU A N 1
ATOM 1165 C CA . LEU A 1 149 ? 7.855 -16.656 -15.219 1 98.19 149 LEU A CA 1
ATOM 1166 C C . LEU A 1 149 ? 9.289 -17.031 -14.867 1 98.19 149 LEU A C 1
ATOM 1168 O O . LEU A 1 149 ? 9.898 -16.438 -13.977 1 98.19 149 LEU A O 1
ATOM 1172 N N . TRP A 1 150 ? 9.766 -18.016 -15.586 1 97.69 150 TRP A N 1
ATOM 1173 C CA . TRP A 1 150 ? 11.141 -18.438 -15.352 1 97.69 150 TRP A CA 1
ATOM 1174 C C . TRP A 1 150 ? 12.125 -17.312 -15.625 1 97.69 150 TRP A C 1
ATOM 1176 O O . TRP A 1 150 ? 13.078 -17.109 -14.867 1 97.69 150 TRP A O 1
ATOM 1186 N N . LYS A 1 151 ? 11.867 -16.547 -16.609 1 97.06 151 LYS A N 1
ATOM 1187 C CA . LYS A 1 151 ? 12.719 -15.43 -16.984 1 97.06 151 LYS A CA 1
ATOM 1188 C C . LYS A 1 151 ? 12.664 -14.305 -15.961 1 97.06 151 LYS A C 1
ATOM 1190 O O . LYS A 1 151 ? 13.492 -13.398 -15.977 1 97.06 151 LYS A O 1
ATOM 1195 N N . LYS A 1 152 ? 11.734 -14.398 -15.07 1 97.38 152 LYS A N 1
ATOM 1196 C CA . LYS A 1 152 ? 11.609 -13.391 -14.023 1 97.38 152 LYS A CA 1
ATOM 1197 C C . LYS A 1 152 ? 12.039 -13.938 -12.672 1 97.38 152 LYS A C 1
ATOM 1199 O O . LYS A 1 152 ? 11.953 -13.242 -11.656 1 97.38 152 LYS A O 1
ATOM 1204 N N . GLY A 1 153 ? 12.445 -15.156 -12.656 1 98.19 153 GLY A N 1
ATOM 1205 C CA . GLY A 1 153 ? 12.93 -15.75 -11.422 1 98.19 153 GLY A CA 1
ATOM 1206 C C . GLY A 1 153 ? 11.828 -16.406 -10.609 1 98.19 153 GLY A C 1
ATOM 1207 O O . GLY A 1 153 ? 11.898 -16.438 -9.375 1 98.19 153 GLY A O 1
ATOM 1208 N N . TYR A 1 154 ? 10.781 -16.938 -11.273 1 98.69 154 TYR A N 1
ATOM 1209 C CA . TYR A 1 154 ? 9.711 -17.656 -10.602 1 98.69 154 TYR A CA 1
ATOM 1210 C C . TYR A 1 154 ? 9.68 -19.109 -11.031 1 98.69 154 TYR A C 1
ATOM 1212 O O . TYR A 1 154 ? 10.109 -19.453 -12.141 1 98.69 154 TYR A O 1
ATOM 1220 N N . HIS A 1 155 ? 9.211 -19.922 -10.133 1 98.62 155 HIS A N 1
ATOM 1221 C CA . HIS A 1 155 ? 9.141 -21.375 -10.328 1 98.62 155 HIS A CA 1
ATOM 1222 C C . HIS A 1 155 ? 7.695 -21.844 -10.383 1 98.62 155 HIS A C 1
ATOM 1224 O O . HIS A 1 155 ? 6.988 -21.828 -9.375 1 98.62 155 HIS A O 1
ATOM 1230 N N . LEU A 1 156 ? 7.246 -22.203 -11.57 1 98.69 156 LEU A N 1
ATOM 1231 C CA . LEU A 1 156 ? 5.926 -22.781 -11.797 1 98.69 156 LEU A CA 1
ATOM 1232 C C . LEU A 1 156 ? 5.969 -24.297 -11.633 1 98.69 156 LEU A C 1
ATOM 1234 O O . LEU A 1 156 ? 6.812 -24.969 -12.234 1 98.69 156 LEU A O 1
ATOM 1238 N N . PHE A 1 157 ? 5.062 -24.828 -10.812 1 97.94 157 PHE A N 1
ATOM 1239 C CA . PHE A 1 157 ? 5.027 -26.266 -10.617 1 97.94 157 PHE A CA 1
ATOM 1240 C C . PHE A 1 157 ? 3.615 -26.734 -10.273 1 97.94 157 PHE A C 1
ATOM 1242 O O . PHE A 1 157 ? 2.748 -25.922 -9.953 1 97.94 157 PHE A O 1
ATOM 1249 N N . GLN A 1 158 ? 3.43 -28.031 -10.398 1 96.62 158 GLN A N 1
ATOM 1250 C CA . GLN A 1 158 ? 2.117 -28.594 -10.094 1 96.62 158 GLN A CA 1
ATOM 1251 C C . GLN A 1 158 ? 2.158 -29.438 -8.828 1 96.62 158 GLN A C 1
ATOM 1253 O O . GLN A 1 158 ? 3.035 -30.297 -8.68 1 96.62 158 GLN A O 1
ATOM 1258 N N . LYS A 1 159 ? 1.357 -29.188 -7.93 1 95.69 159 LYS A N 1
ATOM 1259 C CA . LYS A 1 159 ? 1.012 -30.016 -6.77 1 95.69 159 LYS A CA 1
ATOM 1260 C C . LYS A 1 159 ? -0.482 -29.938 -6.469 1 95.69 159 LYS A C 1
ATOM 1262 O O . LYS A 1 159 ? -0.929 -29.047 -5.742 1 95.69 159 LYS A O 1
ATOM 1267 N N . LYS A 1 160 ? -1.297 -30.828 -6.988 1 94.75 160 LYS A N 1
ATOM 1268 C CA . LYS A 1 160 ? -2.756 -30.828 -7.039 1 94.75 160 LYS A CA 1
ATOM 1269 C C . LYS A 1 160 ? -3.27 -29.75 -7.992 1 94.75 160 LYS A C 1
ATOM 1271 O O . LYS A 1 160 ? -4.105 -30.016 -8.852 1 94.75 160 LYS A O 1
ATOM 1276 N N . ILE A 1 161 ? -2.771 -28.562 -7.887 1 97.31 161 ILE A N 1
ATOM 1277 C CA . ILE A 1 161 ? -3.029 -27.469 -8.805 1 97.31 161 ILE A CA 1
ATOM 1278 C C . ILE A 1 161 ? -1.713 -26.781 -9.172 1 97.31 161 ILE A C 1
ATOM 1280 O O . ILE A 1 161 ? -0.654 -27.141 -8.648 1 97.31 161 ILE A O 1
ATOM 1284 N N . TRP A 1 162 ? -1.791 -25.875 -10.133 1 98.5 162 TRP A N 1
ATOM 1285 C CA . TRP A 1 162 ? -0.601 -25.109 -10.484 1 98.5 162 TRP A CA 1
ATOM 1286 C C . TRP A 1 162 ? -0.278 -24.078 -9.398 1 98.5 162 TRP A C 1
ATOM 1288 O O . TRP A 1 162 ? -1.178 -23.438 -8.852 1 98.5 162 TRP A O 1
ATOM 1298 N N . ARG A 1 163 ? 1 -23.969 -9.109 1 98.44 163 ARG A N 1
ATOM 1299 C CA . ARG A 1 163 ? 1.503 -23.062 -8.078 1 98.44 163 ARG A CA 1
ATOM 1300 C C . ARG A 1 163 ? 2.771 -22.359 -8.547 1 98.44 163 ARG A C 1
ATOM 1302 O O . ARG A 1 163 ? 3.461 -22.844 -9.445 1 98.44 163 ARG A O 1
ATOM 1309 N N . VAL A 1 164 ? 3.035 -21.219 -7.969 1 98.81 164 VAL A N 1
ATOM 1310 C CA . VAL A 1 164 ? 4.23 -20.453 -8.305 1 98.81 164 VAL A CA 1
ATOM 1311 C C . VAL A 1 164 ? 4.902 -19.953 -7.023 1 98.81 164 VAL A C 1
ATOM 1313 O O . VAL A 1 164 ? 4.23 -19.484 -6.102 1 98.81 164 VAL A O 1
ATOM 1316 N N . CYS A 1 165 ? 6.199 -20.062 -6.934 1 98.81 165 CYS A N 1
ATOM 1317 C CA . CYS A 1 165 ? 6.973 -19.484 -5.84 1 98.81 165 CYS A CA 1
ATOM 1318 C C . CYS A 1 165 ? 8.203 -18.75 -6.367 1 98.81 165 CYS A C 1
ATOM 1320 O O . CYS A 1 165 ? 8.43 -18.719 -7.578 1 98.81 165 CYS A O 1
ATOM 1322 N N . VAL A 1 166 ? 8.859 -18.062 -5.488 1 98.81 166 VAL A N 1
ATOM 1323 C CA . VAL A 1 166 ? 10.102 -17.391 -5.832 1 98.81 166 VAL A CA 1
ATOM 1324 C C . VAL A 1 166 ? 11.219 -18.406 -6.023 1 98.81 166 VAL A C 1
ATOM 1326 O O . VAL A 1 166 ? 11.445 -19.25 -5.152 1 98.81 166 VAL A O 1
ATOM 1329 N N . ALA A 1 167 ? 11.859 -18.359 -7.152 1 98.56 167 ALA A N 1
ATOM 1330 C CA . ALA A 1 167 ? 12.977 -19.266 -7.438 1 98.56 167 ALA A CA 1
ATOM 1331 C C . ALA A 1 167 ? 14.281 -18.703 -6.895 1 98.56 167 ALA A C 1
ATOM 1333 O O . ALA A 1 167 ? 14.406 -17.5 -6.664 1 98.56 167 ALA A O 1
ATOM 1334 N N . PRO A 1 168 ? 15.273 -19.609 -6.703 1 98.31 168 PRO A N 1
ATOM 1335 C CA . PRO A 1 168 ? 16.594 -19.156 -6.254 1 98.31 168 PRO A CA 1
ATOM 1336 C C . PRO A 1 168 ? 17.234 -18.172 -7.219 1 98.31 168 PRO A C 1
ATOM 1338 O O . PRO A 1 168 ? 18.172 -17.453 -6.836 1 98.31 168 PRO A O 1
ATOM 1341 N N . THR A 1 169 ? 16.797 -18.078 -8.422 1 98 169 THR A N 1
ATOM 1342 C CA . THR A 1 169 ? 17.406 -17.25 -9.461 1 98 169 THR A CA 1
ATOM 1343 C C . THR A 1 169 ? 16.828 -15.844 -9.445 1 98 169 THR A C 1
ATOM 1345 O O . THR A 1 169 ? 17.312 -14.969 -10.172 1 98 169 THR A O 1
ATOM 1348 N N . HIS A 1 170 ? 15.82 -15.547 -8.672 1 98.44 170 HIS A N 1
ATOM 1349 C CA . HIS A 1 170 ? 15.18 -14.242 -8.656 1 98.44 170 HIS A CA 1
ATOM 1350 C C . HIS A 1 170 ? 16.172 -13.141 -8.336 1 98.44 170 HIS A C 1
ATOM 1352 O O . HIS A 1 170 ? 17.047 -13.312 -7.477 1 98.44 170 HIS A O 1
ATOM 1358 N N . PRO A 1 171 ? 16 -11.938 -8.914 1 97.38 171 PRO A N 1
ATOM 1359 C CA . PRO A 1 171 ? 16.938 -10.844 -8.641 1 97.38 171 PRO A CA 1
ATOM 1360 C C . PRO A 1 171 ? 16.969 -10.445 -7.168 1 97.38 171 PRO A C 1
ATOM 1362 O O . PRO A 1 171 ? 17.984 -9.922 -6.691 1 97.38 171 PRO A O 1
ATOM 1365 N N . LEU A 1 172 ? 15.906 -10.773 -6.418 1 98.19 172 LEU A N 1
ATOM 1366 C CA . LEU A 1 172 ? 15.836 -10.406 -5.008 1 98.19 172 LEU A CA 1
ATOM 1367 C C . LEU A 1 172 ? 16.172 -11.594 -4.117 1 98.19 172 LEU A C 1
ATOM 1369 O O . LEU A 1 172 ? 16 -11.531 -2.898 1 98.19 172 LEU A O 1
ATOM 1373 N N . ALA A 1 173 ? 16.656 -12.68 -4.672 1 98.31 173 ALA A N 1
ATOM 1374 C CA . ALA A 1 173 ? 16.891 -13.898 -3.912 1 98.31 173 ALA A CA 1
ATOM 1375 C C . ALA A 1 173 ? 17.844 -13.648 -2.75 1 98.31 173 ALA A C 1
ATOM 1377 O O . ALA A 1 173 ? 17.641 -14.156 -1.646 1 98.31 173 ALA A O 1
ATOM 1378 N N . GLY A 1 174 ? 18.875 -12.859 -2.961 1 97.38 174 GLY A N 1
ATOM 1379 C CA . GLY A 1 174 ? 19.828 -12.57 -1.901 1 97.38 174 GLY A CA 1
ATOM 1380 C C . GLY A 1 174 ? 19.219 -11.828 -0.73 1 97.38 174 GLY A C 1
ATOM 1381 O O . GLY A 1 174 ? 19.625 -12.008 0.415 1 97.38 174 GLY A O 1
ATOM 1382 N N . ASN A 1 175 ? 18.266 -11 -1.02 1 97.75 175 ASN A N 1
ATOM 1383 C CA . ASN A 1 175 ? 17.578 -10.188 -0.014 1 97.75 175 ASN A CA 1
ATOM 1384 C C . ASN A 1 175 ? 16.5 -10.984 0.714 1 97.75 175 ASN A C 1
ATOM 1386 O O . ASN A 1 175 ? 16.172 -10.68 1.863 1 97.75 175 ASN A O 1
ATOM 1390 N N . LEU A 1 176 ? 16.016 -12.055 0.08 1 98.31 176 LEU A N 1
ATOM 1391 C CA . LEU A 1 176 ? 14.828 -12.766 0.571 1 98.31 176 LEU A CA 1
ATOM 1392 C C . LEU A 1 176 ? 15.219 -14.086 1.219 1 98.31 176 LEU A C 1
ATOM 1394 O O . LEU A 1 176 ? 14.461 -14.633 2.023 1 98.31 176 LEU A O 1
ATOM 1398 N N . TYR A 1 177 ? 16.375 -14.602 0.955 1 98.19 177 TYR A N 1
ATOM 1399 C CA . TYR A 1 177 ? 16.828 -15.922 1.372 1 98.19 177 TYR A CA 1
ATOM 1400 C C . TYR A 1 177 ? 17.016 -15.984 2.883 1 98.19 177 TYR A C 1
ATOM 1402 O O . TYR A 1 177 ? 17.672 -15.117 3.467 1 98.19 177 TYR A O 1
ATOM 1410 N N . ASP A 1 178 ? 16.438 -17 3.473 1 97.5 178 ASP A N 1
ATOM 1411 C CA . ASP A 1 178 ? 16.641 -17.312 4.883 1 97.5 178 ASP A CA 1
ATOM 1412 C C . ASP A 1 178 ? 17.453 -18.609 5.047 1 97.5 178 ASP A C 1
ATOM 1414 O O . ASP A 1 178 ? 16.906 -19.703 4.902 1 97.5 178 ASP A O 1
ATOM 1418 N N . PRO A 1 179 ? 18.672 -18.5 5.414 1 96.25 179 PRO A N 1
ATOM 1419 C CA . PRO A 1 179 ? 19.531 -19.688 5.512 1 96.25 179 PRO A CA 1
ATOM 1420 C C . PRO A 1 179 ? 19.094 -20.641 6.633 1 96.25 179 PRO A C 1
ATOM 1422 O O . PRO A 1 179 ? 19.5 -21.797 6.652 1 96.25 179 PRO A O 1
ATOM 1425 N N . GLU A 1 180 ? 18.281 -20.156 7.555 1 95.62 180 GLU A N 1
ATOM 1426 C CA . GLU A 1 180 ? 17.891 -20.969 8.703 1 95.62 180 GLU A CA 1
ATOM 1427 C C . GLU A 1 180 ? 16.625 -21.766 8.398 1 95.62 180 GLU A C 1
ATOM 1429 O O . GLU A 1 180 ? 16.219 -22.625 9.195 1 95.62 180 GLU A O 1
ATOM 1434 N N . ARG A 1 181 ? 16.047 -21.516 7.27 1 95.5 181 ARG A N 1
ATOM 1435 C CA . ARG A 1 181 ? 14.844 -22.234 6.867 1 95.5 181 ARG A CA 1
ATOM 1436 C C . ARG A 1 181 ? 15.203 -23.484 6.062 1 95.5 181 ARG A C 1
ATOM 1438 O O . ARG A 1 181 ? 15.992 -23.406 5.113 1 95.5 181 ARG A O 1
ATOM 1445 N N . PRO A 1 182 ? 14.656 -24.578 6.422 1 94.88 182 PRO A N 1
ATOM 1446 C CA . PRO A 1 182 ? 14.93 -25.781 5.625 1 94.88 182 PRO A CA 1
ATOM 1447 C C . PRO A 1 182 ? 14.227 -25.75 4.27 1 94.88 182 PRO A C 1
ATOM 1449 O O . PRO A 1 182 ? 13.289 -24.984 4.066 1 94.88 182 PRO A O 1
ATOM 1452 N N . ILE A 1 183 ? 14.75 -26.516 3.406 1 94.94 183 ILE A N 1
ATOM 1453 C CA . ILE A 1 183 ? 14 -26.797 2.189 1 94.94 183 ILE A CA 1
ATOM 1454 C C . ILE A 1 183 ? 12.664 -27.438 2.547 1 94.94 183 ILE A C 1
ATOM 1456 O O . ILE A 1 183 ? 12.617 -28.406 3.312 1 94.94 183 ILE A O 1
ATOM 1460 N N . VAL A 1 184 ? 11.664 -26.797 2.045 1 89.06 184 VAL A N 1
ATOM 1461 C CA . VAL A 1 184 ? 10.336 -27.203 2.504 1 89.06 184 VAL A CA 1
ATOM 1462 C C . VAL A 1 184 ? 9.742 -28.203 1.525 1 89.06 184 VAL A C 1
ATOM 1464 O O . VAL A 1 184 ? 10.055 -28.188 0.334 1 89.06 184 VAL A O 1
ATOM 1467 N N . GLU A 1 185 ? 8.812 -29.031 2.205 1 86.06 185 GLU A N 1
ATOM 1468 C CA . GLU A 1 185 ? 8.102 -30 1.378 1 86.06 185 GLU A CA 1
ATOM 1469 C C . GLU A 1 185 ? 6.754 -29.453 0.919 1 86.06 185 GLU A C 1
ATOM 1471 O O . GLU A 1 185 ? 6.207 -29.891 -0.092 1 86.06 185 GLU A O 1
ATOM 1476 N N . ASP A 1 186 ? 6.254 -28.625 1.854 1 85.88 186 ASP A N 1
ATOM 1477 C CA . ASP A 1 186 ? 4.965 -28.109 1.418 1 85.88 186 ASP A CA 1
ATOM 1478 C C . ASP A 1 186 ? 4.559 -26.891 2.246 1 85.88 186 ASP A C 1
ATOM 1480 O O . ASP A 1 186 ? 4.836 -26.828 3.447 1 85.88 186 ASP A O 1
ATOM 1484 N N . TRP A 1 187 ? 4.035 -25.828 1.675 1 86.69 187 TRP A N 1
ATOM 1485 C CA . TRP A 1 187 ? 3.188 -24.734 2.148 1 86.69 187 TRP A CA 1
ATOM 1486 C C . TRP A 1 187 ? 3.965 -23.812 3.078 1 86.69 187 TRP A C 1
ATOM 1488 O O . TRP A 1 187 ? 3.408 -22.859 3.617 1 86.69 187 TRP A O 1
ATOM 1498 N N . SER A 1 188 ? 5.273 -24.031 3.316 1 92.5 188 SER A N 1
ATOM 1499 C CA . SER A 1 188 ? 6.004 -23.266 4.32 1 92.5 188 SER A CA 1
ATOM 1500 C C . SER A 1 188 ? 6.891 -22.203 3.672 1 92.5 188 SER A C 1
ATOM 1502 O O . SER A 1 188 ? 7.969 -21.891 4.184 1 92.5 188 SER A O 1
ATOM 1504 N N . VAL A 1 189 ? 6.578 -21.766 2.479 1 96.88 189 VAL A N 1
ATOM 1505 C CA . VAL A 1 189 ? 7.168 -20.656 1.757 1 96.88 189 VAL A CA 1
ATOM 1506 C C . VAL A 1 189 ? 6.07 -19.828 1.078 1 96.88 189 VAL A C 1
ATOM 1508 O O . VAL A 1 189 ? 4.957 -20.328 0.875 1 96.88 189 VAL A O 1
ATOM 1511 N N . PRO A 1 190 ? 6.328 -18.578 0.828 1 97.81 190 PRO A N 1
ATOM 1512 C CA . PRO A 1 190 ? 5.32 -17.844 0.066 1 97.81 190 PRO A CA 1
ATOM 1513 C C . PRO A 1 190 ? 5.074 -18.438 -1.319 1 97.81 190 PRO A C 1
ATOM 1515 O O . PRO A 1 190 ? 6.023 -18.734 -2.049 1 97.81 190 PRO A O 1
ATOM 1518 N N . TYR A 1 191 ? 3.826 -18.609 -1.667 1 98.62 191 TYR A N 1
ATOM 1519 C CA . TYR A 1 191 ? 3.477 -19.125 -2.982 1 98.62 191 TYR A CA 1
ATOM 1520 C C . TYR A 1 191 ? 2.109 -18.625 -3.426 1 98.62 191 TYR A C 1
ATOM 1522 O O . TYR A 1 191 ? 1.352 -18.078 -2.619 1 98.62 191 TYR A O 1
ATOM 1530 N N . LEU A 1 192 ? 1.882 -18.734 -4.664 1 98.81 192 LEU A N 1
ATOM 1531 C CA . LEU A 1 192 ? 0.613 -18.359 -5.273 1 98.81 192 LEU A CA 1
ATOM 1532 C C . LEU A 1 192 ? -0.093 -19.562 -5.867 1 98.81 192 LEU A C 1
ATOM 1534 O O . LEU A 1 192 ? 0.517 -20.344 -6.605 1 98.81 192 LEU A O 1
ATOM 1538 N N . ASP A 1 193 ? -1.321 -19.734 -5.512 1 98.81 193 ASP A N 1
ATOM 1539 C CA . ASP A 1 193 ? -2.176 -20.766 -6.09 1 98.81 193 ASP A CA 1
ATOM 1540 C C . ASP A 1 193 ? -2.834 -20.281 -7.379 1 98.81 193 ASP A C 1
ATOM 1542 O O . ASP A 1 193 ? -3.389 -19.188 -7.422 1 98.81 193 ASP A O 1
ATOM 1546 N N . LEU A 1 194 ? -2.801 -21.109 -8.375 1 98.88 194 LEU A N 1
ATOM 1547 C CA . LEU A 1 194 ? -3.5 -20.859 -9.625 1 98.88 194 LEU A CA 1
ATOM 1548 C C . LEU A 1 194 ? -4.664 -21.828 -9.812 1 98.88 194 LEU A C 1
ATOM 1550 O O . LEU A 1 194 ? -4.457 -23.016 -10.023 1 98.88 194 LEU A O 1
ATOM 1554 N N . TYR A 1 195 ? -5.859 -21.281 -9.789 1 98.81 195 TYR A N 1
ATOM 1555 C CA . TYR A 1 195 ? -7.059 -22.094 -9.922 1 98.81 195 TYR A CA 1
ATOM 1556 C C . TYR A 1 195 ? -7.609 -22.031 -11.344 1 98.81 195 TYR A C 1
ATOM 1558 O O . TYR A 1 195 ? -8.047 -20.969 -11.797 1 98.81 195 TYR A O 1
ATOM 1566 N N . SER A 1 196 ? -7.656 -23.156 -11.961 1 98.56 196 SER A N 1
ATOM 1567 C CA . SER A 1 196 ? -8.25 -23.203 -13.297 1 98.56 196 SER A CA 1
ATOM 1568 C C . SER A 1 196 ? -9.758 -23 -13.234 1 98.56 196 SER A C 1
ATOM 1570 O O . SER A 1 196 ? -10.422 -23.531 -12.344 1 98.56 196 SER A O 1
ATOM 1572 N N . MET A 1 197 ? -10.242 -22.203 -14.164 1 98.38 197 MET A N 1
ATOM 1573 C CA . MET A 1 197 ? -11.672 -21.984 -14.328 1 98.38 197 MET A CA 1
ATOM 1574 C C . MET A 1 197 ? -12.109 -22.297 -15.758 1 98.38 197 MET A C 1
ATOM 1576 O O . MET A 1 197 ? -11.367 -22.031 -16.703 1 98.38 197 MET A O 1
ATOM 1580 N N . GLU A 1 198 ? -13.336 -22.781 -15.906 1 98 198 GLU A N 1
ATOM 1581 C CA . GLU A 1 198 ? -13.883 -23.062 -17.234 1 98 198 GLU A CA 1
ATOM 1582 C C . GLU A 1 198 ? -15.406 -22.922 -17.234 1 98 198 GLU A C 1
ATOM 1584 O O . GLU A 1 198 ? -16.062 -23.203 -16.234 1 98 198 GLU A O 1
ATOM 1589 N N . LYS A 1 199 ? -15.898 -22.531 -18.375 1 97.69 199 LYS A N 1
ATOM 1590 C CA . LYS A 1 199 ? -17.344 -22.5 -18.547 1 97.69 199 LYS A CA 1
ATOM 1591 C C . LYS A 1 199 ? -17.906 -23.906 -18.766 1 97.69 199 LYS A C 1
ATOM 1593 O O . LYS A 1 199 ? -17.312 -24.703 -19.484 1 97.69 199 LYS A O 1
ATOM 1598 N N . VAL A 1 200 ? -19 -24.094 -18.109 1 97.88 200 VAL A N 1
ATOM 1599 C CA . VAL A 1 200 ? -19.688 -25.375 -18.25 1 97.88 200 VAL A CA 1
ATOM 1600 C C . VAL A 1 200 ? -21.188 -25.141 -18.422 1 97.88 200 VAL A C 1
ATOM 1602 O O . VAL A 1 200 ? -21.625 -24 -18.531 1 97.88 200 VAL A O 1
ATOM 1605 N N . LYS A 1 201 ? -21.984 -26.234 -18.578 1 97.5 201 LYS A N 1
ATOM 1606 C CA . LYS A 1 201 ? -23.438 -26.156 -18.734 1 97.5 201 LYS A CA 1
ATOM 1607 C C . LYS A 1 201 ? -23.812 -25.172 -19.844 1 97.5 201 LYS A C 1
ATOM 1609 O O . LYS A 1 201 ? -24.609 -24.25 -19.625 1 97.5 201 LYS A O 1
ATOM 1614 N N . ASP A 1 202 ? -23.172 -25.281 -20.953 1 97.44 202 ASP A N 1
ATOM 1615 C CA . ASP A 1 202 ? -23.438 -24.5 -22.156 1 97.44 202 ASP A CA 1
ATOM 1616 C C . ASP A 1 202 ? -23.25 -23 -21.891 1 97.44 202 ASP A C 1
ATOM 1618 O O . ASP A 1 202 ? -24.062 -22.188 -22.297 1 97.44 202 ASP A O 1
ATOM 1622 N N . GLY A 1 203 ? -22.281 -22.781 -20.984 1 96.88 203 GLY A N 1
ATOM 1623 C CA . GLY A 1 203 ? -21.891 -21.391 -20.75 1 96.88 203 GLY A CA 1
ATOM 1624 C C . GLY A 1 203 ? -22.703 -20.719 -19.656 1 96.88 203 GLY A C 1
ATOM 1625 O O . GLY A 1 203 ? -22.5 -19.547 -19.359 1 96.88 203 GLY A O 1
ATOM 1626 N N . LYS A 1 204 ? -23.5 -21.453 -19.016 1 97.94 204 LYS A N 1
ATOM 1627 C CA . LYS A 1 204 ? -24.391 -20.875 -18.016 1 97.94 204 LYS A CA 1
ATOM 1628 C C . LYS A 1 204 ? -23.766 -20.922 -16.625 1 97.94 204 LYS A C 1
ATOM 1630 O O . LYS A 1 204 ? -24.297 -20.328 -15.68 1 97.94 204 LYS A O 1
ATOM 1635 N N . ALA A 1 205 ? -22.625 -21.609 -16.531 1 98.38 205 ALA A N 1
ATOM 1636 C CA . ALA A 1 205 ? -21.953 -21.734 -15.242 1 98.38 205 ALA A CA 1
ATOM 1637 C C . ALA A 1 205 ? -20.438 -21.844 -15.422 1 98.38 205 ALA A C 1
ATOM 1639 O O . ALA A 1 205 ? -19.953 -22.078 -16.531 1 98.38 205 ALA A O 1
ATOM 1640 N N . PHE A 1 206 ? -19.719 -21.562 -14.336 1 98.5 206 PHE A N 1
ATOM 1641 C CA . PHE A 1 206 ? -18.281 -21.781 -14.273 1 98.5 206 PHE A CA 1
ATOM 1642 C C . PHE A 1 206 ? -17.938 -22.875 -13.258 1 98.5 206 PHE A C 1
ATOM 1644 O O . PHE A 1 206 ? -18.547 -22.922 -12.18 1 98.5 206 PHE A O 1
ATOM 1651 N N . LYS A 1 207 ? -17.016 -23.703 -13.664 1 98.38 207 LYS A N 1
ATOM 1652 C CA . LYS A 1 207 ? -16.312 -24.531 -12.695 1 98.38 207 LYS A CA 1
ATOM 1653 C C . LYS A 1 207 ? -14.938 -23.969 -12.375 1 98.38 207 LYS A C 1
ATOM 1655 O O . LYS A 1 207 ? -14.188 -23.578 -13.273 1 98.38 207 LYS A O 1
ATOM 1660 N N . MET A 1 208 ? -14.617 -23.859 -11.125 1 98 208 MET A N 1
ATOM 1661 C CA . MET A 1 208 ? -13.336 -23.359 -10.633 1 98 208 MET A CA 1
ATOM 1662 C C . MET A 1 208 ? -12.695 -24.359 -9.672 1 98 208 MET A C 1
ATOM 1664 O O . MET A 1 208 ? -13.367 -24.875 -8.773 1 98 208 MET A O 1
ATOM 1668 N N . GLN A 1 209 ? -11.453 -24.594 -9.883 1 97.62 209 GLN A N 1
ATOM 1669 C CA . GLN A 1 209 ? -10.758 -25.516 -8.984 1 97.62 209 GLN A CA 1
ATOM 1670 C C . GLN A 1 209 ? -10.859 -25.047 -7.535 1 97.62 209 GLN A C 1
ATOM 1672 O O . GLN A 1 209 ? -10.742 -23.859 -7.25 1 97.62 209 GLN A O 1
ATOM 1677 N N . GLU A 1 210 ? -11.125 -25.938 -6.605 1 94.56 210 GLU A N 1
ATOM 1678 C CA . GLU A 1 210 ? -11.211 -25.75 -5.16 1 94.56 210 GLU A CA 1
ATOM 1679 C C . GLU A 1 210 ? -12.523 -25.078 -4.766 1 94.56 210 GLU A C 1
ATOM 1681 O O . GLU A 1 210 ? -12.797 -24.875 -3.58 1 94.56 210 GLU A O 1
ATOM 1686 N N . TRP A 1 211 ? -13.234 -24.672 -5.961 1 93.19 211 TRP A N 1
ATOM 1687 C CA . TRP A 1 211 ? -14.602 -24.234 -5.688 1 93.19 211 TRP A CA 1
ATOM 1688 C C . TRP A 1 211 ? -15.555 -25.422 -5.652 1 93.19 211 TRP A C 1
ATOM 1690 O O . TRP A 1 211 ? -15.586 -26.234 -6.578 1 93.19 211 TRP A O 1
ATOM 1700 N N . GLY A 1 212 ? -16.172 -25.781 -4.512 1 90.19 212 GLY A N 1
ATOM 1701 C CA . GLY A 1 212 ? -17.203 -26.812 -4.457 1 90.19 212 GLY A CA 1
ATOM 1702 C C . GLY A 1 212 ? -18.406 -26.5 -5.32 1 90.19 212 GLY A C 1
ATOM 1703 O O . GLY A 1 212 ? -19.078 -25.484 -5.125 1 90.19 212 GLY A O 1
ATOM 1704 N N . GLY A 1 213 ? -18.594 -27.203 -6.492 1 93.44 213 GLY A N 1
ATOM 1705 C CA . GLY A 1 213 ? -19.734 -26.984 -7.367 1 93.44 213 GLY A CA 1
ATOM 1706 C C . GLY A 1 213 ? -19.453 -25.984 -8.477 1 93.44 213 GLY A C 1
ATOM 1707 O O . GLY A 1 213 ? -18.344 -25.906 -8.977 1 93.44 213 GLY A O 1
ATOM 1708 N N . THR A 1 214 ? -20.594 -25.344 -8.961 1 97.44 214 THR A N 1
ATOM 1709 C CA . THR A 1 214 ? -20.453 -24.391 -10.055 1 97.44 214 THR A CA 1
ATOM 1710 C C . THR A 1 214 ? -20.922 -23 -9.625 1 97.44 214 THR A C 1
ATOM 1712 O O . THR A 1 214 ? -21.656 -22.859 -8.648 1 97.44 214 THR A O 1
ATOM 1715 N N . LEU A 1 215 ? -20.391 -22.031 -10.227 1 97.94 215 LEU A N 1
ATOM 1716 C CA . LEU A 1 215 ? -20.828 -20.641 -10.094 1 97.94 215 LEU A CA 1
ATOM 1717 C C . LEU A 1 215 ? -21.656 -20.219 -11.297 1 97.94 215 LEU A C 1
ATOM 1719 O O . LEU A 1 215 ? -21.266 -20.438 -12.445 1 97.94 215 LEU A O 1
ATOM 1723 N N . PRO A 1 216 ? -22.844 -19.609 -11 1 98.06 216 PRO A N 1
ATOM 1724 C CA . PRO A 1 216 ? -23.578 -19.078 -12.148 1 98.06 216 PRO A CA 1
ATOM 1725 C C . PRO A 1 216 ? -22.766 -18.094 -12.977 1 98.06 216 PRO A C 1
ATOM 1727 O O . PRO A 1 216 ? -22.062 -17.234 -12.422 1 98.06 216 PRO A O 1
ATOM 1730 N N . ALA A 1 217 ? -22.906 -18.234 -14.266 1 98.31 217 ALA A N 1
ATOM 1731 C CA . ALA A 1 217 ? -22.078 -17.438 -15.172 1 98.31 217 ALA A CA 1
ATOM 1732 C C . ALA A 1 217 ? -22.312 -15.945 -14.945 1 98.31 217 ALA A C 1
ATOM 1734 O O . ALA A 1 217 ? -21.359 -15.156 -15.016 1 98.31 217 ALA A O 1
ATOM 1735 N N . TYR A 1 218 ? -23.484 -15.539 -14.641 1 98.12 218 TYR A N 1
ATOM 1736 C CA . TYR A 1 218 ? -23.812 -14.125 -14.492 1 98.12 218 TYR A CA 1
ATOM 1737 C C . TYR A 1 218 ? -23.234 -13.562 -13.195 1 98.12 218 TYR A C 1
ATOM 1739 O O . TYR A 1 218 ? -23.188 -12.344 -13 1 98.12 218 TYR A O 1
ATOM 1747 N N . ARG A 1 219 ? -22.734 -14.43 -12.297 1 98.25 219 ARG A N 1
ATOM 1748 C CA . ARG A 1 219 ? -22.062 -14.008 -11.07 1 98.25 219 ARG A CA 1
ATOM 1749 C C . ARG A 1 219 ? -20.562 -13.875 -11.281 1 98.25 219 ARG A C 1
ATOM 1751 O O . ARG A 1 219 ? -19.844 -13.328 -10.438 1 98.25 219 ARG A O 1
ATOM 1758 N N . VAL A 1 220 ? -20.125 -14.336 -12.422 1 98.56 220 VAL A N 1
ATOM 1759 C CA . VAL A 1 220 ? -18.688 -14.344 -12.703 1 98.56 220 VAL A CA 1
ATOM 1760 C C . VAL A 1 220 ? -18.359 -13.281 -13.75 1 98.56 220 VAL A C 1
ATOM 1762 O O . VAL A 1 220 ? -17.406 -12.523 -13.594 1 98.56 220 VAL A O 1
ATOM 1765 N N . GLU A 1 221 ? -19.219 -13.148 -14.789 1 98.25 221 GLU A N 1
ATOM 1766 C CA . GLU A 1 221 ? -18.984 -12.188 -15.859 1 98.25 221 GLU A CA 1
ATOM 1767 C C . GLU A 1 221 ? -20.172 -11.234 -16.016 1 98.25 221 GLU A C 1
ATOM 1769 O O . GLU A 1 221 ? -21.312 -11.602 -15.734 1 98.25 221 GLU A O 1
ATOM 1774 N N . PRO A 1 222 ? -19.891 -10.055 -16.609 1 98.38 222 PRO A N 1
ATOM 1775 C CA . PRO A 1 222 ? -18.547 -9.516 -16.812 1 98.38 222 PRO A CA 1
ATOM 1776 C C . PRO A 1 222 ? -17.766 -9.328 -15.516 1 98.38 222 PRO A C 1
ATOM 1778 O O . PRO A 1 222 ? -18.375 -9.102 -14.461 1 98.38 222 PRO A O 1
ATOM 1781 N N . TYR A 1 223 ? -16.453 -9.484 -15.586 1 98.62 223 TYR A N 1
ATOM 1782 C CA . TYR A 1 223 ? -15.625 -9.312 -14.398 1 98.62 223 TYR A CA 1
ATOM 1783 C C . TYR A 1 223 ? -15.812 -7.934 -13.789 1 98.62 223 TYR A C 1
ATOM 1785 O O . TYR A 1 223 ? -16.109 -6.969 -14.5 1 98.62 223 TYR A O 1
ATOM 1793 N N . SER A 1 224 ? -15.766 -7.879 -12.531 1 98.06 224 SER A N 1
ATOM 1794 C CA . SER A 1 224 ? -15.641 -6.617 -11.805 1 98.06 224 SER A CA 1
ATOM 1795 C C . SER A 1 224 ? -14.211 -6.391 -11.328 1 98.06 224 SER A C 1
ATOM 1797 O O . SER A 1 224 ? -13.305 -7.148 -11.672 1 98.06 224 SER A O 1
ATOM 1799 N N . GLU A 1 225 ? -14.016 -5.281 -10.648 1 96.69 225 GLU A N 1
ATOM 1800 C CA . GLU A 1 225 ? -12.656 -4.945 -10.234 1 96.69 225 GLU A CA 1
ATOM 1801 C C . GLU A 1 225 ? -12.57 -4.707 -8.734 1 96.69 2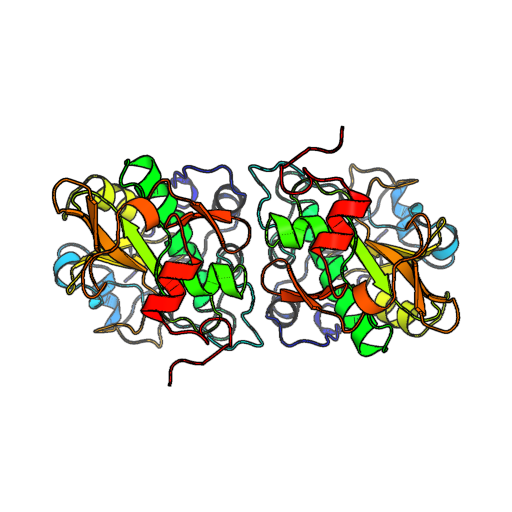25 GLU A C 1
ATOM 1803 O O . GLU A 1 225 ? -13.516 -4.191 -8.125 1 96.69 225 GLU A O 1
ATOM 1808 N N . VAL A 1 226 ? -11.508 -5.09 -8.125 1 96.19 226 VAL A N 1
ATOM 1809 C CA . VAL A 1 226 ? -11.141 -4.758 -6.754 1 96.19 226 VAL A CA 1
ATOM 1810 C C . VAL A 1 226 ? -9.711 -4.223 -6.715 1 96.19 226 VAL A C 1
ATOM 1812 O O . VAL A 1 226 ? -9.008 -4.238 -7.727 1 96.19 226 VAL A O 1
ATOM 1815 N N . VAL A 1 227 ? -9.383 -3.764 -5.508 1 95 227 VAL A N 1
ATOM 1816 C CA . VAL A 1 227 ? -8.062 -3.154 -5.383 1 95 227 VAL A CA 1
ATOM 1817 C C . VAL A 1 227 ? -7.262 -3.871 -4.297 1 95 227 VAL A C 1
ATOM 1819 O O . VAL A 1 227 ? -7.805 -4.219 -3.246 1 95 227 VAL A O 1
ATOM 1822 N N . VAL A 1 228 ? -6 -4.117 -4.562 1 96.69 228 VAL A N 1
ATOM 1823 C CA . VAL A 1 228 ? -5.031 -4.578 -3.574 1 96.69 228 VAL A CA 1
ATOM 1824 C C . VAL A 1 228 ? -3.826 -3.641 -3.559 1 96.69 228 VAL A C 1
ATOM 1826 O O . VAL A 1 228 ? -3.102 -3.533 -4.551 1 96.69 228 VAL A O 1
ATOM 1829 N N . ASN A 1 229 ? -3.623 -3 -2.467 1 94.81 229 ASN A N 1
ATOM 1830 C CA . ASN A 1 229 ? -2.5 -2.078 -2.338 1 94.81 229 ASN A CA 1
ATOM 1831 C C . ASN A 1 229 ? -2.508 -1.028 -3.445 1 94.81 229 ASN A C 1
ATOM 1833 O O . ASN A 1 229 ? -1.465 -0.73 -4.031 1 94.81 229 ASN A O 1
ATOM 1837 N N . GLY A 1 230 ? -3.643 -0.613 -3.834 1 94 230 GLY A N 1
ATOM 1838 C CA . GLY A 1 230 ? -3.789 0.495 -4.766 1 94 230 GLY A CA 1
ATOM 1839 C C . GLY A 1 230 ? -3.783 0.057 -6.219 1 94 230 GLY A C 1
ATOM 1840 O O . GLY A 1 230 ? -3.926 0.884 -7.121 1 94 230 GLY A O 1
ATOM 1841 N N . LEU A 1 231 ? -3.682 -1.196 -6.469 1 95.81 231 LEU A N 1
ATOM 1842 C CA . LEU A 1 231 ? -3.654 -1.72 -7.828 1 95.81 231 LEU A CA 1
ATOM 1843 C C . LEU A 1 231 ? -4.949 -2.457 -8.156 1 95.81 231 LEU A C 1
ATOM 1845 O O . LEU A 1 231 ? -5.441 -3.242 -7.34 1 95.81 231 LEU A O 1
ATOM 1849 N N . PRO A 1 232 ? -5.461 -2.234 -9.289 1 95.5 232 PRO A N 1
ATOM 1850 C CA . PRO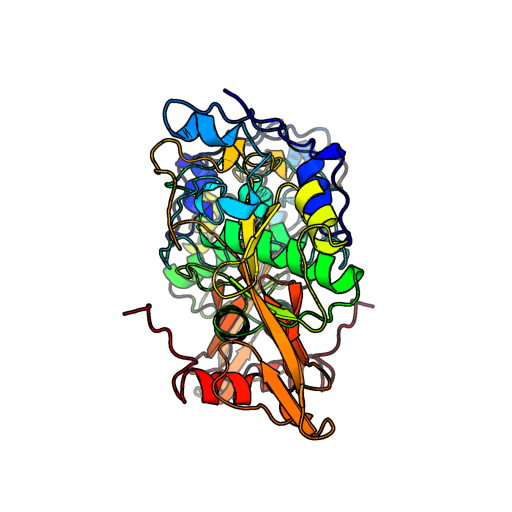 A 1 232 ? -6.723 -2.885 -9.664 1 95.5 232 PRO A CA 1
ATOM 1851 C C . PRO A 1 232 ? -6.527 -4.324 -10.141 1 95.5 232 PRO A C 1
ATOM 1853 O O . PRO A 1 232 ? -5.539 -4.625 -10.812 1 95.5 232 PRO A O 1
ATOM 1856 N N . TYR A 1 233 ? -7.457 -5.172 -9.812 1 98.12 233 TYR A N 1
ATOM 1857 C CA . TYR A 1 233 ? -7.508 -6.562 -10.258 1 98.12 233 TYR A CA 1
ATOM 1858 C C . TYR A 1 233 ? -8.922 -6.945 -10.68 1 98.12 233 TYR A C 1
ATOM 1860 O O . TYR A 1 233 ? -9.898 -6.562 -10.031 1 98.12 233 TYR A O 1
ATOM 1868 N N . ASP A 1 234 ? -9 -7.66 -11.758 1 98.81 234 ASP A N 1
ATOM 1869 C CA . ASP A 1 234 ? -10.281 -8.266 -12.086 1 98.81 234 ASP A CA 1
ATOM 1870 C C . ASP A 1 234 ? -10.68 -9.32 -11.055 1 98.81 234 ASP A C 1
ATOM 1872 O O . ASP A 1 234 ? -9.812 -9.961 -10.453 1 98.81 234 ASP A O 1
ATOM 1876 N N . THR A 1 235 ? -11.93 -9.422 -10.867 1 98.81 235 THR A N 1
ATOM 1877 C CA . THR A 1 235 ? -12.508 -10.484 -10.047 1 98.81 235 THR A CA 1
ATOM 1878 C C . THR A 1 235 ? -13.891 -10.867 -10.555 1 98.81 235 THR A C 1
ATOM 1880 O O . THR A 1 235 ? -14.305 -10.422 -11.625 1 98.81 235 THR A O 1
ATOM 1883 N N . VAL A 1 236 ? -14.547 -11.789 -9.891 1 98.75 236 VAL A N 1
ATOM 1884 C CA . VAL A 1 236 ? -15.891 -12.203 -10.281 1 98.75 236 VAL A CA 1
ATOM 1885 C C . VAL A 1 236 ? -16.812 -10.984 -10.32 1 98.75 236 VAL A C 1
ATOM 1887 O O . VAL A 1 236 ? -16.547 -9.984 -9.648 1 98.75 236 VAL A O 1
ATOM 1890 N N . HIS A 1 237 ? -17.859 -11.141 -11.078 1 98.69 237 HIS A N 1
ATOM 1891 C CA . HIS A 1 237 ? -18.812 -10.062 -11.266 1 98.69 237 HIS A CA 1
ATOM 1892 C C . HIS A 1 237 ? -19.406 -9.609 -9.93 1 98.69 237 HIS A C 1
ATOM 1894 O O . HIS A 1 237 ? -19.594 -8.414 -9.703 1 98.69 237 HIS A O 1
ATOM 1900 N N . ASP A 1 238 ? -19.672 -10.586 -9.086 1 98.19 238 ASP A N 1
ATOM 1901 C CA . ASP A 1 238 ? -20.312 -10.344 -7.789 1 98.19 238 ASP A CA 1
ATOM 1902 C C . ASP A 1 238 ? -19.438 -10.867 -6.648 1 98.19 238 ASP A C 1
ATOM 1904 O O . ASP A 1 238 ? -19.703 -11.938 -6.102 1 98.19 238 ASP A O 1
ATOM 1908 N N . PRO A 1 239 ? -18.453 -10.055 -6.203 1 98.06 239 PRO A N 1
ATOM 1909 C CA . PRO A 1 239 ? -17.531 -10.516 -5.168 1 98.06 239 PRO A CA 1
ATOM 1910 C C . PRO A 1 239 ? -18.234 -10.805 -3.84 1 98.06 239 PRO A C 1
ATOM 1912 O O . PRO A 1 239 ? -17.797 -11.688 -3.094 1 98.06 239 PRO A O 1
ATOM 1915 N N . GLU A 1 240 ? -19.281 -10.086 -3.553 1 96.56 240 GLU A N 1
ATOM 1916 C CA . GLU A 1 240 ? -20.016 -10.32 -2.312 1 96.56 240 GLU A CA 1
ATOM 1917 C C . GLU A 1 240 ? -20.641 -11.711 -2.291 1 96.56 240 GLU A C 1
ATOM 1919 O O . GLU A 1 240 ? -20.531 -12.43 -1.292 1 96.56 240 GLU A O 1
ATOM 1924 N N . TYR A 1 241 ? -21.266 -12.055 -3.391 1 97.19 241 TYR A N 1
ATOM 1925 C CA . TYR A 1 241 ? -21.828 -13.398 -3.498 1 97.19 241 TYR A CA 1
ATOM 1926 C C . TYR A 1 241 ? -20.75 -14.461 -3.316 1 97.19 241 TYR A C 1
ATOM 1928 O O . TYR A 1 241 ? -20.938 -15.43 -2.576 1 97.19 241 TYR A O 1
ATOM 1936 N N . PHE A 1 242 ? -19.641 -14.336 -3.955 1 98.06 242 PHE A N 1
ATOM 1937 C CA . PHE A 1 242 ? -18.531 -15.281 -3.92 1 98.06 242 PHE A CA 1
ATOM 1938 C C . PHE A 1 242 ? -18.031 -15.477 -2.492 1 98.06 242 PHE A C 1
ATOM 1940 O O . PHE A 1 242 ? -17.891 -16.609 -2.031 1 98.06 242 PHE A O 1
ATOM 1947 N N . LEU A 1 243 ? -17.828 -14.375 -1.789 1 97.44 243 LEU A N 1
ATOM 1948 C CA . LEU A 1 243 ? -17.266 -14.422 -0.444 1 97.44 243 LEU A CA 1
ATOM 1949 C C . LEU A 1 243 ? -18.281 -14.961 0.553 1 97.44 243 LEU A C 1
ATOM 1951 O O . LEU A 1 243 ? -17.922 -15.695 1.479 1 97.44 243 LEU A O 1
ATOM 1955 N N . LEU A 1 244 ? -19.531 -14.57 0.349 1 96.56 244 LEU A N 1
ATOM 1956 C CA . LEU A 1 244 ? -20.594 -15.102 1.204 1 96.56 244 LEU A CA 1
ATOM 1957 C C . LEU A 1 244 ? -20.688 -16.609 1.082 1 96.56 244 LEU A C 1
ATOM 1959 O O . LEU A 1 244 ? -20.797 -17.312 2.088 1 96.56 244 LEU A O 1
ATOM 1963 N N . GLU A 1 245 ? -20.625 -17.094 -0.097 1 95.94 245 GLU A N 1
ATOM 1964 C CA . GLU A 1 245 ? -20.734 -18.531 -0.351 1 95.94 245 GLU A CA 1
ATOM 1965 C C . GLU A 1 245 ? -19.516 -19.281 0.198 1 95.94 245 GLU A C 1
ATOM 1967 O O . GLU A 1 245 ? -19.656 -20.375 0.746 1 95.94 245 GLU A O 1
ATOM 1972 N N . GLU A 1 246 ? -18.344 -18.703 0.064 1 95.31 246 GLU A N 1
ATOM 1973 C CA . GLU A 1 246 ? -17.094 -19.375 0.417 1 95.31 246 GLU A CA 1
ATOM 1974 C C . GLU A 1 246 ? -16.828 -19.297 1.917 1 95.31 246 GLU A C 1
ATOM 1976 O O . GLU A 1 246 ? -16.375 -20.266 2.523 1 95.31 246 GLU A O 1
ATOM 1981 N N . TYR A 1 247 ? -17.156 -18.125 2.564 1 94.19 247 TYR A N 1
ATOM 1982 C CA . TYR A 1 247 ? -16.672 -17.906 3.924 1 94.19 247 TYR A CA 1
ATOM 1983 C C . TYR A 1 247 ? -17.844 -17.688 4.879 1 94.19 247 TYR A C 1
ATOM 1985 O O . TYR A 1 247 ? -17.656 -17.641 6.098 1 94.19 247 TYR A O 1
ATOM 1993 N N . GLY A 1 248 ? -19.047 -17.516 4.383 1 94.5 248 GLY A N 1
ATOM 1994 C CA . GLY A 1 248 ? -20.219 -17.312 5.234 1 94.5 248 GLY A CA 1
ATOM 1995 C C . GLY A 1 248 ? -20.5 -15.844 5.484 1 94.5 248 GLY A C 1
ATOM 1996 O O . GLY A 1 248 ? -19.781 -14.969 5 1 94.5 248 GLY A O 1
ATOM 1997 N N . PRO A 1 249 ? -21.516 -15.516 6.184 1 91.69 249 PRO A N 1
ATOM 1998 C CA . PRO A 1 249 ? -22.016 -14.148 6.336 1 91.69 249 PRO A CA 1
ATOM 1999 C C . PRO A 1 249 ? -21.094 -13.258 7.156 1 91.69 249 PRO A C 1
ATOM 2001 O O . PRO A 1 249 ? -21.156 -12.031 7.055 1 91.69 249 PRO A O 1
ATOM 2004 N N . ASP A 1 250 ? -20.188 -13.859 7.867 1 89.5 250 ASP A N 1
ATOM 2005 C CA . ASP A 1 250 ? -19.328 -13.07 8.742 1 89.5 250 ASP A CA 1
ATOM 2006 C C . ASP A 1 250 ? -17.953 -12.867 8.117 1 89.5 250 ASP A C 1
ATOM 2008 O O . ASP A 1 250 ? -16.969 -12.609 8.82 1 89.5 250 ASP A O 1
ATOM 2012 N N . TYR A 1 251 ? -17.922 -12.922 6.75 1 89.38 251 TYR A N 1
ATOM 2013 C CA . TYR A 1 251 ? -16.609 -12.906 6.102 1 89.38 251 TYR A CA 1
ATOM 2014 C C . TYR A 1 251 ? -15.945 -11.547 6.266 1 89.38 251 TYR A C 1
ATOM 2016 O O . TYR A 1 251 ? -14.727 -11.422 6.105 1 89.38 251 TYR A O 1
ATOM 2024 N N . LYS A 1 252 ? -16.625 -10.508 6.609 1 82.44 252 LYS A N 1
ATOM 2025 C CA . LYS A 1 252 ? -16.047 -9.172 6.73 1 82.44 252 LYS A CA 1
ATOM 2026 C C . LYS A 1 252 ? -15.375 -8.992 8.086 1 82.44 252 LYS A C 1
ATOM 2028 O O . LYS A 1 252 ? -14.617 -8.039 8.281 1 82.44 252 LYS A O 1
ATOM 2033 N N . LYS A 1 253 ? -15.617 -9.82 9.023 1 78 253 LYS A N 1
ATOM 2034 C CA . LYS A 1 253 ? -14.961 -9.773 10.328 1 78 253 LYS A CA 1
ATOM 2035 C C . LYS A 1 253 ? -13.641 -10.539 10.305 1 78 253 LYS A C 1
ATOM 2037 O O . LYS A 1 253 ? -13.586 -11.688 9.859 1 78 253 LYS A O 1
ATOM 2042 N N . PRO A 1 254 ? -12.578 -9.914 10.867 1 69.62 254 PRO A N 1
ATOM 2043 C CA . PRO A 1 254 ? -11.289 -10.609 10.867 1 69.62 254 PRO A CA 1
ATOM 2044 C C . PRO A 1 254 ? -11.312 -11.906 11.68 1 69.62 254 PRO A C 1
ATOM 2046 O O . PRO A 1 254 ? -11.953 -11.969 12.727 1 69.62 254 PRO A O 1
ATOM 2049 N N . ALA A 1 255 ? -10.898 -13.062 11.102 1 60.66 255 ALA A N 1
ATOM 2050 C CA . ALA A 1 255 ? -10.727 -14.328 11.812 1 60.66 255 ALA A CA 1
ATOM 2051 C C . ALA A 1 255 ? -9.406 -14.992 11.445 1 60.66 255 ALA A C 1
ATOM 2053 O O . ALA A 1 255 ? -9.203 -15.383 10.289 1 60.66 255 ALA A O 1
ATOM 2054 N N . PRO A 1 256 ? -8.344 -14.938 12.398 1 55.56 256 PRO A N 1
ATOM 2055 C CA . PRO A 1 256 ? -7.098 -15.625 12.055 1 55.56 256 PRO A CA 1
ATOM 2056 C C . PRO A 1 256 ? -7.305 -17.094 11.734 1 55.56 256 PRO A C 1
ATOM 2058 O O . PRO A 1 256 ? -8.242 -17.719 12.25 1 55.56 256 PRO A O 1
ATOM 2061 N N . ARG A 1 257 ? -6.551 -17.5 10.766 1 47.25 257 ARG A N 1
ATOM 2062 C CA . ARG A 1 257 ? -6.648 -18.938 10.523 1 47.25 257 ARG A CA 1
ATOM 2063 C C . ARG A 1 257 ? -6.453 -19.719 11.812 1 47.25 257 ARG A C 1
ATOM 2065 O O . ARG A 1 257 ? -5.562 -19.406 12.609 1 47.25 257 ARG A O 1
ATOM 2072 N N . ARG A 1 258 ? -7.641 -20.422 12.344 1 37.81 258 ARG A N 1
ATOM 2073 C CA . ARG A 1 258 ? -7.496 -21.344 13.469 1 37.81 258 ARG A CA 1
ATOM 2074 C C . ARG A 1 258 ? -6.367 -22.344 13.211 1 37.81 258 ARG A C 1
ATOM 2076 O O . ARG A 1 258 ? -6.191 -22.812 12.086 1 37.81 258 ARG A O 1
ATOM 2083 N N . CYS B 1 1 ? 24.312 25.891 4.074 1 97.44 1 CYS B N 1
ATOM 2084 C CA . CYS B 1 1 ? 24.125 25.469 5.457 1 97.44 1 CYS B CA 1
ATOM 2085 C C . CYS B 1 1 ? 23.359 24.141 5.523 1 97.44 1 CYS B C 1
ATOM 2087 O O . CYS B 1 1 ? 22.781 23.703 4.527 1 97.44 1 CYS B O 1
ATOM 2089 N N . SER B 1 2 ? 23.469 23.422 6.609 1 96.81 2 SER B N 1
ATOM 2090 C CA . SER B 1 2 ? 22.688 22.219 6.863 1 96.81 2 SER B CA 1
ATOM 2091 C C . SER B 1 2 ? 21.812 22.375 8.109 1 96.81 2 SER B C 1
ATOM 2093 O O . SER B 1 2 ? 22.266 22.922 9.117 1 96.81 2 SER B O 1
ATOM 2095 N N . PRO B 1 3 ? 20.594 22 7.934 1 95.69 3 PRO B N 1
ATOM 2096 C CA . PRO B 1 3 ? 19.719 22.062 9.117 1 95.69 3 PRO B CA 1
ATOM 2097 C C . PRO B 1 3 ? 20.109 21.031 10.18 1 95.69 3 PRO B C 1
ATOM 2099 O O . PRO B 1 3 ? 20.906 20.125 9.906 1 95.69 3 PRO B O 1
ATOM 2102 N N . ARG B 1 4 ? 19.594 21.266 11.352 1 93.5 4 ARG B N 1
ATOM 2103 C CA . ARG B 1 4 ? 19.734 20.25 12.391 1 93.5 4 ARG B CA 1
ATOM 2104 C C . ARG B 1 4 ? 18.734 19.109 12.195 1 93.5 4 ARG B C 1
ATOM 2106 O O . ARG B 1 4 ? 17.672 19.094 12.82 1 93.5 4 ARG B O 1
ATOM 2113 N N . VAL B 1 5 ? 19.125 18.125 11.406 1 96.38 5 VAL B N 1
ATOM 2114 C CA . VAL B 1 5 ? 18.234 17.016 11.094 1 96.38 5 VAL B CA 1
ATOM 2115 C C . VAL B 1 5 ? 18.078 16.125 12.32 1 96.38 5 VAL B C 1
ATOM 2117 O O . VAL B 1 5 ? 19.062 15.797 12.992 1 96.38 5 VAL B O 1
ATOM 2120 N N . LEU B 1 6 ? 16.891 15.758 12.57 1 96.94 6 LEU B N 1
ATOM 2121 C CA . LEU B 1 6 ? 16.578 14.883 13.703 1 96.94 6 LEU B CA 1
ATOM 2122 C C . LEU B 1 6 ? 17.062 13.469 13.453 1 96.94 6 LEU B C 1
ATOM 2124 O O . LEU B 1 6 ? 17.156 13.031 12.305 1 96.94 6 LEU B O 1
ATOM 2128 N N . LYS B 1 7 ? 17.344 12.742 14.531 1 94.69 7 LYS B N 1
ATOM 2129 C CA . LYS B 1 7 ? 17.797 11.359 14.422 1 94.69 7 LYS B CA 1
ATOM 2130 C C . LYS B 1 7 ? 16.609 10.398 14.359 1 94.69 7 LYS B C 1
ATOM 2132 O O . LYS B 1 7 ? 15.734 10.422 15.234 1 94.69 7 LYS B O 1
ATOM 2137 N N . ALA B 1 8 ? 16.641 9.586 13.352 1 93.94 8 ALA B N 1
ATOM 2138 C CA . ALA B 1 8 ? 15.57 8.609 13.195 1 93.94 8 ALA B CA 1
ATOM 2139 C C . ALA B 1 8 ? 15.461 7.711 14.422 1 93.94 8 ALA B C 1
ATOM 2141 O O . ALA B 1 8 ? 14.359 7.301 14.805 1 93.94 8 ALA B O 1
ATOM 2142 N N . SER B 1 9 ? 16.516 7.426 15.047 1 92.5 9 SER B N 1
ATOM 2143 C CA . SER B 1 9 ? 16.578 6.539 16.203 1 92.5 9 SER B CA 1
ATOM 2144 C C . SER B 1 9 ? 15.82 7.129 17.391 1 92.5 9 SER B C 1
ATOM 2146 O O . SER B 1 9 ? 15.391 6.402 18.281 1 92.5 9 SER B O 1
ATOM 2148 N N . ASP B 1 10 ? 15.625 8.414 17.406 1 90.75 10 ASP B N 1
ATOM 2149 C CA . ASP B 1 10 ? 15.008 9.094 18.531 1 90.75 10 ASP B CA 1
ATOM 2150 C C . ASP B 1 10 ? 13.5 9.258 18.328 1 90.75 10 ASP B C 1
ATOM 2152 O O . ASP B 1 10 ? 12.789 9.727 19.219 1 90.75 10 ASP B O 1
ATOM 2156 N N . MET B 1 11 ? 13.094 8.805 17.125 1 90.75 11 MET B N 1
ATOM 2157 C CA . MET B 1 11 ? 11.688 9.016 16.797 1 90.75 11 MET B CA 1
ATOM 2158 C C . MET B 1 11 ? 10.789 8.062 17.562 1 90.75 11 MET B C 1
ATOM 2160 O O . MET B 1 11 ? 11.102 6.879 17.703 1 90.75 11 MET B O 1
ATOM 2164 N N . GLU B 1 12 ? 9.711 8.617 18.094 1 89.94 12 GLU B N 1
ATOM 2165 C CA . GLU B 1 12 ? 8.703 7.816 18.797 1 89.94 12 GLU B CA 1
ATOM 2166 C C . GLU B 1 12 ? 7.398 7.762 18.016 1 89.94 12 GLU B C 1
ATOM 2168 O O . GLU B 1 12 ? 6.844 8.797 17.641 1 89.94 12 GLU B O 1
ATOM 2173 N N . TYR B 1 13 ? 7.02 6.562 17.75 1 92.44 13 TYR B N 1
ATOM 2174 C CA . TYR B 1 13 ? 5.773 6.348 17.016 1 92.44 13 TYR B CA 1
ATOM 2175 C C . TYR B 1 13 ? 4.746 5.637 17.891 1 92.44 13 TYR B C 1
ATOM 2177 O O . TYR B 1 13 ? 5.098 5.008 18.891 1 92.44 13 TYR B O 1
ATOM 2185 N N . HIS B 1 14 ? 3.518 5.758 17.5 1 93.25 14 HIS B N 1
ATOM 2186 C CA . HIS B 1 14 ? 2.432 5.207 18.297 1 93.25 14 HIS B CA 1
ATOM 2187 C C . HIS B 1 14 ? 2.105 3.777 17.875 1 93.25 14 HIS B C 1
ATOM 2189 O O . HIS B 1 14 ? 1.598 2.99 18.672 1 93.25 14 HIS B O 1
ATOM 2195 N N . SER B 1 15 ? 2.406 3.465 16.688 1 94.75 15 SER B N 1
ATOM 2196 C CA . SER B 1 15 ? 2.08 2.135 16.172 1 94.75 15 SER B CA 1
ATOM 2197 C C . SER B 1 15 ? 3.336 1.286 16.016 1 94.75 15 SER B C 1
ATOM 2199 O O . SER B 1 15 ? 4.453 1.812 16.016 1 94.75 15 SER B O 1
ATOM 2201 N N . ASN B 1 16 ? 3.146 -0.04 15.859 1 95.12 16 ASN B N 1
ATOM 2202 C CA . ASN B 1 16 ? 4.234 -0.983 15.633 1 95.12 16 ASN B CA 1
ATOM 2203 C C . ASN B 1 16 ? 4.434 -1.258 14.148 1 95.12 16 ASN B C 1
ATOM 2205 O O . ASN B 1 16 ? 5 -2.285 13.773 1 95.12 16 ASN B O 1
ATOM 2209 N N . HIS B 1 17 ? 3.885 -0.365 13.32 1 97.12 17 HIS B N 1
ATOM 2210 C CA . HIS B 1 17 ? 4.004 -0.537 11.875 1 97.12 17 HIS B CA 1
ATOM 2211 C C . HIS B 1 17 ? 5.465 -0.673 11.461 1 97.12 17 HIS B C 1
ATOM 2213 O O . HIS B 1 17 ? 6.34 0.004 12.008 1 97.12 17 HIS B O 1
ATOM 2219 N N . ARG B 1 18 ? 5.75 -1.397 10.461 1 97.31 18 ARG B N 1
ATOM 2220 C CA . ARG B 1 18 ? 7.109 -1.73 10.047 1 97.31 18 ARG B CA 1
ATOM 2221 C C . ARG B 1 18 ? 7.891 -0.476 9.672 1 97.31 18 ARG B C 1
ATOM 2223 O O . ARG B 1 18 ? 9.109 -0.43 9.82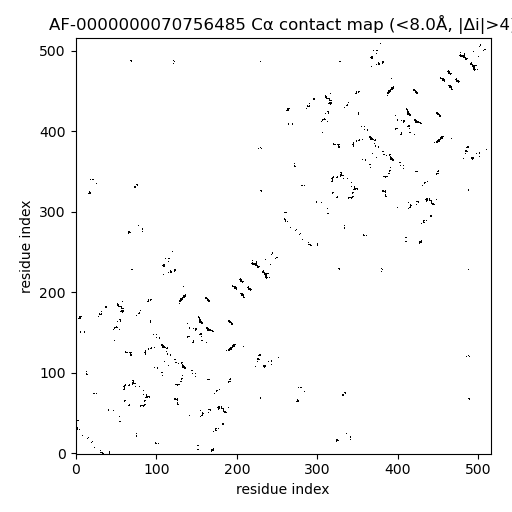 1 97.31 18 ARG B O 1
ATOM 2230 N N . PHE B 1 19 ? 7.266 0.575 9.195 1 97.62 19 PHE B N 1
ATOM 2231 C CA . PHE B 1 19 ? 7.926 1.827 8.852 1 97.62 19 PHE B CA 1
ATOM 2232 C C . PHE B 1 19 ? 8.797 2.316 10.008 1 97.62 19 PHE B C 1
ATOM 2234 O O . PHE B 1 19 ? 9.938 2.736 9.797 1 97.62 19 PHE B O 1
ATOM 2241 N N . ASN B 1 20 ? 8.211 2.217 11.172 1 95.69 20 ASN B N 1
ATOM 2242 C CA . ASN B 1 20 ? 8.883 2.738 12.359 1 95.69 20 ASN B CA 1
ATOM 2243 C C . ASN B 1 20 ? 10.18 1.985 12.641 1 95.69 20 ASN B C 1
ATOM 2245 O O . ASN B 1 20 ? 11.211 2.6 12.93 1 95.69 20 ASN B O 1
ATOM 2249 N N . THR B 1 21 ? 10.117 0.7 12.484 1 94.5 21 THR B N 1
ATOM 2250 C CA . THR B 1 21 ? 11.289 -0.147 12.695 1 94.5 21 THR B CA 1
ATOM 2251 C C . THR B 1 21 ? 12.297 0.041 11.562 1 94.5 21 THR B C 1
ATOM 2253 O O . THR B 1 21 ? 13.492 0.231 11.812 1 94.5 21 THR B O 1
ATOM 2256 N N . MET B 1 22 ? 11.844 0.07 10.359 1 94.88 22 MET B N 1
ATOM 2257 C CA . MET B 1 22 ? 12.727 0.134 9.203 1 94.88 22 MET B CA 1
ATOM 2258 C C . MET B 1 22 ? 13.406 1.496 9.109 1 94.88 22 MET B C 1
ATOM 2260 O O . MET B 1 22 ? 14.57 1.589 8.711 1 94.88 22 MET B O 1
ATOM 2264 N N . MET B 1 23 ? 12.688 2.527 9.453 1 94.5 23 MET B N 1
ATOM 2265 C CA . MET B 1 23 ? 13.25 3.877 9.461 1 94.5 23 MET B CA 1
ATOM 2266 C C . MET B 1 23 ? 14.477 3.951 10.367 1 94.5 23 MET B C 1
ATOM 2268 O O . MET B 1 23 ? 15.43 4.664 10.055 1 94.5 23 MET B O 1
ATOM 2272 N N . LYS B 1 24 ? 14.492 3.211 11.406 1 93 24 LYS B N 1
ATOM 2273 C CA . LYS B 1 24 ? 15.586 3.227 12.375 1 93 24 LYS B CA 1
ATOM 2274 C C . LYS B 1 24 ? 16.719 2.297 11.945 1 93 24 LYS B C 1
ATOM 2276 O O . LYS B 1 24 ? 17.844 2.41 12.438 1 93 24 LYS B O 1
ATOM 2281 N N . LYS B 1 25 ? 16.453 1.404 11.031 1 90.75 25 LYS B N 1
ATOM 2282 C CA . LYS B 1 25 ? 17.406 0.37 10.664 1 90.75 25 LYS B CA 1
ATOM 2283 C C . LYS B 1 25 ? 18.172 0.749 9.398 1 90.75 25 LYS B C 1
ATOM 2285 O O . LYS B 1 25 ? 19.297 0.297 9.188 1 90.75 25 LYS B O 1
ATOM 2290 N N . ILE B 1 26 ? 17.547 1.547 8.57 1 90.06 26 ILE B N 1
ATOM 2291 C CA . ILE B 1 26 ? 18.219 1.895 7.32 1 90.06 26 ILE B CA 1
ATOM 2292 C C . ILE B 1 26 ? 19.375 2.848 7.602 1 90.06 26 ILE B C 1
ATOM 2294 O O . ILE B 1 26 ? 19.406 3.508 8.641 1 90.06 26 ILE B O 1
ATOM 2298 N N . ASN B 1 27 ? 20.344 2.84 6.695 1 89.06 27 ASN B N 1
ATOM 2299 C CA . ASN B 1 27 ? 21.375 3.875 6.773 1 89.06 27 ASN B CA 1
ATOM 2300 C C . ASN B 1 27 ? 20.781 5.27 6.605 1 89.06 27 ASN B C 1
ATOM 2302 O O . ASN B 1 27 ? 20.031 5.52 5.656 1 89.06 27 ASN B O 1
ATOM 2306 N N . ALA B 1 28 ? 21.188 6.125 7.516 1 92.44 28 ALA B N 1
ATOM 2307 C CA . ALA B 1 28 ? 20.688 7.492 7.449 1 92.44 28 ALA B CA 1
ATOM 2308 C C . ALA B 1 28 ? 21.109 8.18 6.156 1 92.44 28 ALA B C 1
ATOM 2310 O O . ALA B 1 28 ? 22.25 8.016 5.711 1 92.44 28 ALA B O 1
ATOM 2311 N N . PHE B 1 29 ? 20.172 8.867 5.59 1 94.69 29 PHE B N 1
ATOM 2312 C CA . PHE B 1 29 ? 20.531 9.703 4.449 1 94.69 29 PHE B CA 1
ATOM 2313 C C . PHE B 1 29 ? 21.328 10.922 4.895 1 94.69 29 PHE B C 1
ATOM 2315 O O . PHE B 1 29 ? 21.094 11.453 5.984 1 94.69 29 PHE B O 1
ATOM 2322 N N . PRO B 1 30 ? 22.219 11.375 4.086 1 95.31 30 PRO B N 1
ATOM 2323 C CA . PRO B 1 30 ? 22.953 12.602 4.453 1 95.31 30 PRO B CA 1
ATOM 2324 C C . PRO B 1 30 ? 22.031 13.812 4.594 1 95.31 30 PRO B C 1
ATOM 2326 O O . PRO B 1 30 ? 21.062 13.953 3.832 1 95.31 30 PRO B O 1
ATOM 2329 N N . ALA B 1 31 ? 22.359 14.648 5.559 1 96.69 31 ALA B N 1
ATOM 2330 C CA . ALA B 1 31 ? 21.609 15.891 5.699 1 96.69 31 ALA B CA 1
ATOM 2331 C C . ALA B 1 31 ? 21.672 16.719 4.418 1 96.69 31 ALA B C 1
ATOM 2333 O O . ALA B 1 31 ? 22.688 16.734 3.73 1 96.69 31 ALA B O 1
ATOM 2334 N N . PRO B 1 32 ? 20.562 17.344 4.16 1 97.56 32 PRO B N 1
ATOM 2335 C CA . PRO B 1 32 ? 20.625 18.203 2.975 1 97.56 32 PRO B CA 1
ATOM 2336 C C . PRO B 1 32 ? 21.547 19.406 3.162 1 97.56 32 PRO B C 1
ATOM 2338 O O . PRO B 1 32 ? 21.719 19.891 4.285 1 97.56 32 PRO B O 1
ATOM 2341 N N . PHE B 1 33 ? 22.156 19.828 2.096 1 97.81 33 PHE B N 1
ATOM 2342 C CA . PHE B 1 33 ? 22.953 21.047 2.074 1 97.81 33 PHE B CA 1
ATOM 2343 C C . PHE B 1 33 ? 22.25 22.156 1.31 1 97.81 33 PHE B C 1
ATOM 2345 O O . PHE B 1 33 ? 22.062 22.062 0.095 1 97.81 33 PHE B O 1
ATOM 2352 N N . PHE B 1 34 ? 21.891 23.172 2.029 1 98.06 34 PHE B N 1
ATOM 2353 C CA . PHE B 1 34 ? 21.125 24.281 1.454 1 98.06 34 PHE B CA 1
ATOM 2354 C C . PHE B 1 34 ? 22.047 25.359 0.933 1 98.06 34 PHE B C 1
ATOM 2356 O O . PHE B 1 34 ? 22.984 25.766 1.625 1 98.06 34 PHE B O 1
ATOM 2363 N N . LYS B 1 35 ? 21.766 25.781 -0.233 1 97 35 LYS B N 1
ATOM 2364 C CA . LYS B 1 35 ? 22.547 26.844 -0.853 1 97 35 LYS B CA 1
ATOM 2365 C C . LYS B 1 35 ? 21.656 28.031 -1.252 1 97 35 LYS B C 1
ATOM 2367 O O . LYS B 1 35 ? 20.438 27.875 -1.383 1 97 35 LYS B O 1
ATOM 2372 N N . ALA B 1 36 ? 22.25 29.141 -1.361 1 96.25 36 ALA B N 1
ATOM 2373 C CA . ALA B 1 36 ? 21.578 30.344 -1.852 1 96.25 36 ALA B CA 1
ATOM 2374 C C . ALA B 1 36 ? 20.297 30.609 -1.068 1 96.25 36 ALA B C 1
ATOM 2376 O O . ALA B 1 36 ? 20.312 30.641 0.164 1 96.25 36 ALA B O 1
ATOM 2377 N N . LYS B 1 37 ? 19.188 30.75 -1.749 1 95.25 37 LYS B N 1
ATOM 2378 C CA . LYS B 1 37 ? 17.922 31.125 -1.094 1 95.25 37 LYS B CA 1
ATOM 2379 C C . LYS B 1 37 ? 17.5 30.062 -0.096 1 95.25 37 LYS B C 1
ATOM 2381 O O . LYS B 1 37 ? 16.812 30.359 0.889 1 95.25 37 LYS B O 1
ATOM 2386 N N . HIS B 1 38 ? 17.953 28.859 -0.302 1 97.88 38 HIS B N 1
ATOM 2387 C CA . HIS B 1 38 ? 17.562 27.766 0.564 1 97.88 38 HIS B CA 1
ATOM 2388 C C . HIS B 1 38 ? 18.25 27.844 1.924 1 97.88 38 HIS B C 1
ATOM 2390 O O . HIS B 1 38 ? 17.812 27.203 2.883 1 97.88 38 HIS B O 1
ATOM 2396 N N . GLU B 1 39 ? 19.266 28.641 2.061 1 97.44 39 GLU B N 1
ATOM 2397 C CA . GLU B 1 39 ? 19.969 28.781 3.326 1 97.44 39 GLU B CA 1
ATOM 2398 C C . GLU B 1 39 ? 19.062 29.328 4.418 1 97.44 39 GLU B C 1
ATOM 2400 O O . GLU B 1 39 ? 19.281 29.078 5.605 1 97.44 39 GLU B O 1
ATOM 2405 N N . ASP B 1 40 ? 18.016 30.016 3.996 1 95.62 40 ASP B N 1
ATOM 2406 C CA . ASP B 1 40 ? 17.031 30.547 4.938 1 95.62 40 ASP B CA 1
ATOM 2407 C C . ASP B 1 40 ? 16.359 29.422 5.727 1 95.62 40 ASP B C 1
ATOM 2409 O O . ASP B 1 40 ? 15.828 29.641 6.812 1 95.62 40 ASP B O 1
ATOM 2413 N N . LEU B 1 41 ? 16.406 28.219 5.262 1 97.44 41 LEU B N 1
ATOM 2414 C CA . LEU B 1 41 ? 15.734 27.078 5.863 1 97.44 41 LEU B CA 1
ATOM 2415 C C . LEU B 1 41 ? 16.516 26.547 7.059 1 97.44 41 LEU B C 1
ATOM 2417 O O . LEU B 1 41 ? 16.016 25.719 7.812 1 97.44 41 LEU B O 1
ATOM 2421 N N . CYS B 1 42 ? 17.703 27.031 7.293 1 97.38 42 CYS B N 1
ATOM 2422 C CA . CYS B 1 42 ? 18.5 26.609 8.438 1 97.38 42 CYS B CA 1
ATOM 2423 C C . CYS B 1 42 ? 18.094 27.375 9.695 1 97.38 42 CYS B C 1
ATOM 2425 O O . CYS B 1 42 ? 18.469 27 10.805 1 97.38 42 CYS B O 1
ATOM 2427 N N . LYS B 1 43 ? 17.328 28.438 9.484 1 95.06 43 LYS B N 1
ATOM 2428 C CA . LYS B 1 43 ? 16.797 29.234 10.594 1 95.06 43 LYS B CA 1
ATOM 2429 C C . LYS B 1 43 ? 15.344 28.891 10.875 1 95.06 43 LYS B C 1
ATOM 2431 O O . LYS B 1 43 ? 14.492 28.984 9.984 1 95.06 43 LYS B O 1
ATOM 2436 N N . ASP B 1 44 ? 15.062 28.516 12.117 1 93.81 44 ASP B N 1
ATOM 2437 C CA . ASP B 1 44 ? 13.695 28.094 12.375 1 93.81 44 ASP B CA 1
ATOM 2438 C C . ASP B 1 44 ? 13.016 29.016 13.391 1 93.81 44 ASP B C 1
ATOM 2440 O O . ASP B 1 44 ? 11.875 28.766 13.797 1 93.81 44 ASP B O 1
ATOM 2444 N N . SER B 1 45 ? 13.547 30.109 13.836 1 93.06 45 SER B N 1
ATOM 2445 C CA . SER B 1 45 ? 13.016 30.969 14.875 1 93.06 45 SER B CA 1
ATOM 2446 C C . SER B 1 45 ? 11.711 31.641 14.43 1 93.06 45 SER B C 1
ATOM 2448 O O . SER B 1 45 ? 10.836 31.906 15.25 1 93.06 45 SER B O 1
ATOM 2450 N N . ASP B 1 46 ? 11.547 31.906 13.203 1 94.06 46 ASP B N 1
ATOM 2451 C CA . ASP B 1 46 ? 10.367 32.594 12.688 1 94.06 46 ASP B CA 1
ATOM 2452 C C . ASP B 1 46 ? 9.555 31.672 11.766 1 94.06 46 ASP B C 1
ATOM 2454 O O . ASP B 1 46 ? 8.867 32.156 10.859 1 94.06 46 ASP B O 1
ATOM 2458 N N . ARG B 1 47 ? 9.664 30.359 11.93 1 93.94 47 ARG B N 1
ATOM 2459 C CA . ARG B 1 47 ? 9.078 29.406 10.992 1 93.94 47 ARG B CA 1
ATOM 2460 C C . ARG B 1 47 ? 7.566 29.562 10.914 1 93.94 47 ARG B C 1
ATOM 2462 O O . ARG B 1 47 ? 6.977 29.422 9.844 1 93.94 47 ARG B O 1
ATOM 2469 N N . GLN B 1 48 ? 6.938 29.891 12.031 1 92.81 48 GLN B N 1
ATOM 2470 C CA . GLN B 1 48 ? 5.484 30.016 12.039 1 92.81 48 GLN B CA 1
ATOM 2471 C C . GLN B 1 48 ? 5.023 31.156 11.148 1 92.81 48 GLN B C 1
ATOM 2473 O O . GLN B 1 48 ? 4 31.062 10.469 1 92.81 48 GLN B O 1
ATOM 2478 N N . GLU B 1 49 ? 5.762 32.219 11.102 1 93.94 49 GLU B N 1
ATOM 2479 C CA . GLU B 1 49 ? 5.438 33.406 10.281 1 93.94 49 GLU B CA 1
ATOM 2480 C C . GLU B 1 49 ? 5.695 33.125 8.805 1 93.94 49 GLU B C 1
ATOM 2482 O O . GLU B 1 49 ? 5.059 33.719 7.93 1 93.94 49 GLU B O 1
ATOM 2487 N N . ARG B 1 50 ? 6.492 32.219 8.547 1 95.56 50 ARG B N 1
ATOM 2488 C CA . ARG B 1 50 ? 6.91 31.953 7.172 1 95.56 50 ARG B CA 1
ATOM 2489 C C . ARG B 1 50 ? 5.938 30.984 6.488 1 95.56 50 ARG B C 1
ATOM 2491 O O . ARG B 1 50 ? 5.953 30.859 5.262 1 95.56 50 ARG B O 1
ATOM 2498 N N . ALA B 1 51 ? 5.094 30.312 7.184 1 96.56 51 ALA B N 1
ATOM 2499 C CA . ALA B 1 51 ? 4.09 29.406 6.637 1 96.56 51 ALA B CA 1
ATOM 2500 C C . ALA B 1 51 ? 4.711 28.438 5.641 1 96.56 51 ALA B C 1
ATOM 2502 O O . ALA B 1 51 ? 5.688 27.75 5.957 1 96.56 51 ALA B O 1
ATOM 2503 N N . TYR B 1 52 ? 4.359 28.469 4.418 1 97.31 52 TYR B N 1
ATOM 2504 C CA . TYR B 1 52 ? 4.844 27.547 3.404 1 97.31 52 TYR B CA 1
ATOM 2505 C C . TYR B 1 52 ? 6.332 27.75 3.15 1 97.31 52 TYR B C 1
ATOM 2507 O O . TYR B 1 52 ? 7.035 26.797 2.771 1 97.31 52 TYR B O 1
ATOM 2515 N N . LYS B 1 53 ? 6.801 28.906 3.377 1 97.44 53 LYS B N 1
ATOM 2516 C CA . LYS B 1 53 ? 8.172 29.25 3.02 1 97.44 53 LYS B CA 1
ATOM 2517 C C . LYS B 1 53 ? 9.172 28.484 3.879 1 97.44 53 LYS B C 1
ATOM 2519 O O . LYS B 1 53 ? 10.367 28.453 3.574 1 97.44 53 LYS B O 1
ATOM 2524 N N . TYR B 1 54 ? 8.711 27.859 4.945 1 97.88 54 TYR B N 1
ATOM 2525 C CA . TYR B 1 54 ? 9.609 27.062 5.77 1 97.88 54 TYR B CA 1
ATOM 2526 C C . TYR B 1 54 ? 9.469 25.578 5.445 1 97.88 54 TYR B C 1
ATOM 2528 O O . TYR B 1 54 ? 10.148 24.734 6.039 1 97.88 54 TYR B O 1
ATOM 2536 N N . CYS B 1 55 ? 8.508 25.203 4.598 1 98.38 55 CYS B N 1
ATOM 2537 C CA . CYS B 1 55 ? 8.367 23.812 4.18 1 98.38 55 CYS B CA 1
ATOM 2538 C C . CYS B 1 55 ? 9.562 23.375 3.334 1 98.38 55 CYS B C 1
ATOM 2540 O O . CYS B 1 55 ? 10.039 24.141 2.492 1 98.38 55 CYS B O 1
ATOM 2542 N N . LEU B 1 56 ? 10.062 22.172 3.568 1 98.38 56 LEU B N 1
ATOM 2543 C CA . LEU B 1 56 ? 11.125 21.609 2.746 1 98.38 56 LEU B CA 1
ATOM 2544 C C . LEU B 1 56 ? 10.727 21.578 1.275 1 98.38 56 LEU B C 1
ATOM 2546 O O . LEU B 1 56 ? 9.641 21.094 0.931 1 98.38 56 LEU B O 1
ATOM 2550 N N . PRO B 1 57 ? 11.539 22.125 0.381 1 98 57 PRO B N 1
ATOM 2551 C CA . PRO B 1 57 ? 11.242 22 -1.046 1 98 57 PRO B CA 1
ATOM 2552 C C . PRO B 1 57 ? 11.266 20.547 -1.522 1 98 57 PRO B C 1
ATOM 2554 O O . PRO B 1 57 ? 12.32 19.906 -1.505 1 98 57 PRO B O 1
ATOM 2557 N N . ILE B 1 58 ? 10.141 20.047 -1.902 1 98.12 58 ILE B N 1
ATOM 2558 C CA . ILE B 1 58 ? 9.969 18.672 -2.359 1 98.12 58 ILE B CA 1
ATOM 2559 C C . ILE B 1 58 ? 9.18 18.656 -3.666 1 98.12 58 ILE B C 1
ATOM 2561 O O . ILE B 1 58 ? 8.164 19.359 -3.795 1 98.12 58 ILE B O 1
ATOM 2565 N N . SER B 1 59 ? 9.648 18 -4.633 1 96.56 59 SER B N 1
ATOM 2566 C CA . SER B 1 59 ? 8.914 17.688 -5.852 1 96.56 59 SER B CA 1
ATOM 2567 C C . SER B 1 59 ? 8.75 16.188 -6.039 1 96.56 59 SER B C 1
ATOM 2569 O O . SER B 1 59 ? 9.344 15.398 -5.301 1 96.56 59 SER B O 1
ATOM 2571 N N . GLY B 1 60 ? 7.902 15.805 -6.922 1 96.5 60 GLY B N 1
ATOM 2572 C CA . GLY B 1 60 ? 7.688 14.391 -7.191 1 96.5 60 GLY B CA 1
ATOM 2573 C C . GLY B 1 60 ? 6.719 14.141 -8.328 1 96.5 60 GLY B C 1
ATOM 2574 O O . GLY B 1 60 ? 6.043 15.062 -8.789 1 96.5 60 GLY B O 1
ATOM 2575 N N . ARG B 1 61 ? 6.652 12.969 -8.734 1 97.38 61 ARG B N 1
ATOM 2576 C CA . ARG B 1 61 ? 5.766 12.523 -9.812 1 97.38 61 ARG B CA 1
ATOM 2577 C C . ARG B 1 61 ? 4.324 12.414 -9.32 1 97.38 61 ARG B C 1
ATOM 2579 O O . ARG B 1 61 ? 4.082 12.086 -8.156 1 97.38 61 ARG B O 1
ATOM 2586 N N . LYS B 1 62 ? 3.371 12.672 -10.25 1 96.81 62 LYS B N 1
ATOM 2587 C CA . LYS B 1 62 ? 1.945 12.609 -9.938 1 96.81 62 LYS B CA 1
ATOM 2588 C C . LYS B 1 62 ? 1.183 11.828 -11.008 1 96.81 62 LYS B C 1
ATOM 2590 O O . LYS B 1 62 ? -0.028 12.008 -11.164 1 96.81 62 LYS B O 1
ATOM 2595 N N . ASP B 1 63 ? 1.869 11 -11.695 1 95.56 63 ASP B N 1
ATOM 2596 C CA . ASP B 1 63 ? 1.242 10.273 -12.797 1 95.56 63 ASP B CA 1
ATOM 2597 C C . ASP B 1 63 ? 0.618 8.969 -12.312 1 95.56 63 ASP B C 1
ATOM 2599 O O . ASP B 1 63 ? 1.187 8.281 -11.461 1 95.56 63 ASP B O 1
ATOM 2603 N N . SER B 1 64 ? -0.52 8.578 -12.922 1 94.5 64 SER B N 1
ATOM 2604 C CA . SER B 1 64 ? -1.351 7.465 -12.477 1 94.5 64 SER B CA 1
ATOM 2605 C C . SER B 1 64 ? -0.766 6.129 -12.93 1 94.5 64 SER B C 1
ATOM 2607 O O . SER B 1 64 ? -1.167 5.074 -12.438 1 94.5 64 SER B O 1
ATOM 2609 N N . ASP B 1 65 ? 0.122 6.098 -13.828 1 95.12 65 ASP B N 1
ATOM 2610 C CA . ASP B 1 65 ? 0.699 4.836 -14.273 1 95.12 65 ASP B CA 1
ATOM 2611 C C . ASP B 1 65 ? 1.917 4.461 -13.43 1 95.12 65 ASP B C 1
ATOM 2613 O O . ASP B 1 65 ? 2.246 3.279 -13.297 1 95.12 65 ASP B O 1
ATOM 2617 N N . PHE B 1 66 ? 2.539 5.418 -12.812 1 97.38 66 PHE B N 1
ATOM 2618 C CA . PHE B 1 66 ? 3.77 5.203 -12.062 1 97.38 66 PHE B CA 1
ATOM 2619 C C . PHE B 1 66 ? 3.484 5.145 -10.57 1 97.38 66 PHE B C 1
ATOM 2621 O O . PHE B 1 66 ? 4.105 4.363 -9.844 1 97.38 66 PHE B O 1
ATOM 2628 N N . CYS B 1 67 ? 2.438 5.828 -10.094 1 97.69 67 CYS B N 1
ATOM 2629 C CA . CYS B 1 67 ? 2.387 6.102 -8.656 1 97.69 67 CYS B CA 1
ATOM 2630 C C . CYS B 1 67 ? 1.141 5.492 -8.031 1 97.69 67 CYS B C 1
ATOM 2632 O O . CYS B 1 67 ? 0.708 5.918 -6.957 1 97.69 67 CYS B O 1
ATOM 2634 N N . PRO B 1 68 ? 0.472 4.531 -8.625 1 96.31 68 PRO B N 1
ATOM 2635 C CA . PRO B 1 68 ? -0.616 3.906 -7.871 1 96.31 68 PRO B CA 1
ATOM 2636 C C . PRO B 1 68 ? -0.134 3.236 -6.586 1 96.31 68 PRO B C 1
ATOM 2638 O O . PRO B 1 68 ? 0.947 2.643 -6.566 1 96.31 68 PRO B O 1
ATOM 2641 N N . GLY B 1 69 ? -0.893 3.393 -5.555 1 96.19 69 GLY B N 1
ATOM 2642 C CA . GLY B 1 69 ? -0.576 2.746 -4.293 1 96.19 69 GLY B CA 1
ATOM 2643 C C . GLY B 1 69 ? 0.661 3.316 -3.625 1 96.19 69 GLY B C 1
ATOM 2644 O O . GLY B 1 69 ? 1.299 2.645 -2.811 1 96.19 69 GLY B O 1
ATOM 2645 N N . ALA B 1 70 ? 1.036 4.539 -4.004 1 97.69 70 ALA B N 1
ATOM 2646 C CA . ALA B 1 70 ? 2.184 5.184 -3.373 1 97.69 70 ALA B CA 1
ATOM 2647 C C . ALA B 1 70 ? 2.047 5.18 -1.854 1 97.69 70 ALA B C 1
ATOM 2649 O O . ALA B 1 70 ? 0.966 5.438 -1.32 1 97.69 70 ALA B O 1
ATOM 2650 N N . ASP B 1 71 ? 3.191 4.867 -1.142 1 97.25 71 ASP B N 1
ATOM 2651 C CA . ASP B 1 71 ? 3.219 4.574 0.289 1 97.25 71 ASP B CA 1
ATOM 2652 C C . ASP B 1 71 ? 4.461 5.168 0.947 1 97.25 71 ASP B C 1
ATOM 2654 O O . ASP B 1 71 ? 5.535 5.195 0.343 1 97.25 71 ASP B O 1
ATOM 2658 N N . ARG B 1 72 ? 4.328 5.523 2.166 1 98.06 72 ARG B N 1
ATOM 2659 C CA . ARG B 1 72 ? 5.449 6.145 2.859 1 98.06 72 ARG B CA 1
ATOM 2660 C C . ARG B 1 72 ? 6.656 5.215 2.893 1 98.06 72 ARG B C 1
ATOM 2662 O O . ARG B 1 72 ? 7.797 5.676 2.969 1 98.06 72 ARG B O 1
ATOM 2669 N N . MET B 1 73 ? 6.535 3.918 2.83 1 97.62 73 MET B N 1
ATOM 2670 C CA . MET B 1 73 ? 7.645 2.973 2.797 1 97.62 73 MET B CA 1
ATOM 2671 C C . MET B 1 73 ? 8.57 3.258 1.617 1 97.62 73 MET B C 1
ATOM 2673 O O . MET B 1 73 ? 9.773 3.021 1.695 1 97.62 73 MET B O 1
ATOM 2677 N N . ASP B 1 74 ? 7.98 3.797 0.529 1 97.62 74 ASP B N 1
ATOM 2678 C CA . ASP B 1 74 ? 8.766 4.137 -0.655 1 97.62 74 ASP B CA 1
ATOM 2679 C C . ASP B 1 74 ? 9.898 5.094 -0.306 1 97.62 74 ASP B C 1
ATOM 2681 O O . ASP B 1 74 ? 10.953 5.07 -0.944 1 97.62 74 ASP B O 1
ATOM 2685 N N . LEU B 1 75 ? 9.695 5.867 0.693 1 98.06 75 LEU B N 1
ATOM 2686 C CA . LEU B 1 75 ? 10.586 6.977 1.005 1 98.06 75 LEU B CA 1
ATOM 2687 C C . LEU B 1 75 ? 11.82 6.492 1.751 1 98.06 75 LEU B C 1
ATOM 2689 O O . LEU B 1 75 ? 12.758 7.262 1.983 1 98.06 75 LEU B O 1
ATOM 2693 N N . LEU B 1 76 ? 11.812 5.238 2.133 1 97.31 76 LEU B N 1
ATOM 2694 C CA . LEU B 1 76 ? 12.969 4.66 2.803 1 97.31 76 LEU B CA 1
ATOM 2695 C C . LEU B 1 76 ? 14.016 4.211 1.786 1 97.31 76 LEU B C 1
ATOM 2697 O O . LEU B 1 76 ? 15.133 3.836 2.16 1 97.31 76 LEU B O 1
ATOM 2701 N N . LEU B 1 77 ? 13.656 4.277 0.506 1 96.69 77 LEU B N 1
ATOM 2702 C CA . LEU B 1 77 ? 14.578 4.074 -0.607 1 96.69 77 LEU B CA 1
ATOM 2703 C C . LEU B 1 77 ? 15.172 5.398 -1.07 1 96.69 77 LEU B C 1
ATOM 2705 O O . LEU B 1 77 ? 14.562 6.453 -0.881 1 96.69 77 LEU B O 1
ATOM 2709 N N . PRO B 1 78 ? 16.344 5.328 -1.674 1 95.44 78 PRO B N 1
ATOM 2710 C CA . PRO B 1 78 ? 16.828 6.566 -2.287 1 95.44 78 PRO B CA 1
ATOM 2711 C C . PRO B 1 78 ? 15.844 7.16 -3.285 1 95.44 78 PRO B C 1
ATOM 2713 O O . PRO B 1 78 ? 15.305 6.438 -4.129 1 95.44 78 PRO B O 1
ATOM 2716 N N . GLN B 1 79 ? 15.656 8.461 -3.168 1 95.44 79 GLN B N 1
ATOM 2717 C CA . GLN B 1 79 ? 14.648 9.133 -3.973 1 95.44 79 GLN B CA 1
ATOM 2718 C C . GLN B 1 79 ? 15.266 10.227 -4.836 1 95.44 79 GLN B C 1
ATOM 2720 O O . GLN B 1 79 ? 16.281 10.82 -4.465 1 95.44 79 GLN B O 1
ATOM 2725 N N . SER B 1 80 ? 14.656 10.477 -5.934 1 94.88 80 SER B N 1
ATOM 2726 C CA . SER B 1 80 ? 14.852 11.625 -6.809 1 94.88 80 SER B CA 1
ATOM 2727 C C . SER B 1 80 ? 13.516 12.156 -7.328 1 94.88 80 SER B C 1
ATOM 2729 O O . SER B 1 80 ? 12.477 11.508 -7.164 1 94.88 80 SER B O 1
ATOM 2731 N N . PRO B 1 81 ? 13.508 13.344 -7.871 1 94.69 81 PRO B N 1
ATOM 2732 C CA . PRO B 1 81 ? 12.25 13.852 -8.422 1 94.69 81 PRO B CA 1
ATOM 2733 C C . PRO B 1 81 ? 11.641 12.906 -9.461 1 94.69 81 PRO B C 1
ATOM 2735 O O . PRO B 1 81 ? 10.422 12.891 -9.641 1 94.69 81 PRO B O 1
ATOM 2738 N N . SER B 1 82 ? 12.438 12.078 -10.094 1 94.94 82 SER B N 1
ATOM 2739 C CA . SER B 1 82 ? 11.945 11.211 -11.156 1 94.94 82 SER B CA 1
ATOM 2740 C C . SER B 1 82 ? 11.461 9.875 -10.602 1 94.94 82 SER B C 1
ATOM 2742 O O . SER B 1 82 ? 10.781 9.117 -11.297 1 94.94 82 SER B O 1
ATOM 2744 N N . THR B 1 83 ? 11.781 9.602 -9.336 1 96.38 83 THR B N 1
ATOM 2745 C CA . THR B 1 83 ? 11.383 8.305 -8.789 1 96.38 83 THR B CA 1
ATOM 2746 C C . THR B 1 83 ? 10.438 8.484 -7.602 1 96.38 83 THR B C 1
ATOM 2748 O O . THR B 1 83 ? 9.789 7.527 -7.172 1 96.38 83 THR B O 1
ATOM 2751 N N . ARG B 1 84 ? 10.359 9.672 -7.102 1 97.56 84 ARG B N 1
ATOM 2752 C CA . ARG B 1 84 ? 9.531 9.953 -5.934 1 97.56 84 ARG B CA 1
ATOM 2753 C C . ARG B 1 84 ? 8.078 10.203 -6.336 1 97.56 84 ARG B C 1
ATOM 2755 O O . ARG B 1 84 ? 7.805 11.094 -7.148 1 97.56 84 ARG B O 1
ATOM 2762 N N . CYS B 1 85 ? 7.242 9.445 -5.789 1 98.31 85 CYS B N 1
ATOM 2763 C CA . CYS B 1 85 ? 5.832 9.789 -5.945 1 98.31 85 CYS B CA 1
ATOM 2764 C C . CYS B 1 85 ? 5.41 10.836 -4.922 1 98.31 85 CYS B C 1
ATOM 2766 O O . CYS B 1 85 ? 5.648 10.672 -3.723 1 98.31 85 CYS B O 1
ATOM 2768 N N . TYR B 1 86 ? 4.828 11.914 -5.367 1 98.25 86 TYR B N 1
ATOM 2769 C CA . TYR B 1 86 ? 4.305 12.969 -4.512 1 98.25 86 TYR B CA 1
ATOM 2770 C C . TYR B 1 86 ? 3.389 12.398 -3.438 1 98.25 86 TYR B C 1
ATOM 2772 O O . TYR B 1 86 ? 3.49 12.766 -2.266 1 98.25 86 TYR B O 1
ATOM 2780 N N . ALA B 1 87 ? 2.605 11.422 -3.775 1 98.19 87 ALA B N 1
ATOM 2781 C CA . ALA B 1 87 ? 1.618 10.797 -2.9 1 98.19 87 ALA B CA 1
ATOM 2782 C C . ALA B 1 87 ? 2.297 10.016 -1.777 1 98.19 87 ALA B C 1
ATOM 2784 O O . ALA B 1 87 ? 1.709 9.805 -0.714 1 98.19 87 ALA B O 1
ATOM 2785 N N . SER B 1 88 ? 3.533 9.555 -1.982 1 98.5 88 SER B N 1
ATOM 2786 C CA . SER B 1 88 ? 4.258 8.875 -0.911 1 98.5 88 SER B CA 1
ATOM 2787 C C . SER B 1 88 ? 4.531 9.82 0.253 1 98.5 88 SER B C 1
ATOM 2789 O O . SER B 1 88 ? 4.43 9.43 1.417 1 98.5 88 SER B O 1
ATOM 2791 N N . VAL B 1 89 ? 4.859 11.031 -0.058 1 98.81 89 VAL B N 1
ATOM 2792 C CA . VAL B 1 89 ? 5.129 12.039 0.966 1 98.81 89 VAL B CA 1
ATOM 2793 C C . VAL B 1 89 ? 3.826 12.414 1.67 1 98.81 89 VAL B C 1
ATOM 2795 O O . VAL B 1 89 ? 3.801 12.586 2.891 1 98.81 89 VAL B O 1
ATOM 2798 N N . LEU B 1 90 ? 2.771 12.508 0.865 1 98.81 90 LEU B N 1
ATOM 2799 C CA . LEU B 1 90 ? 1.471 12.812 1.449 1 98.81 90 LEU B CA 1
ATOM 2800 C C . LEU B 1 90 ? 1.027 11.711 2.398 1 98.81 90 LEU B C 1
ATOM 2802 O O . LEU B 1 90 ? 0.446 11.984 3.451 1 98.81 90 LEU B O 1
ATOM 2806 N N . HIS B 1 91 ? 1.318 10.484 2.047 1 98.62 91 HIS B N 1
ATOM 2807 C CA . HIS B 1 91 ? 0.981 9.359 2.914 1 98.62 91 HIS B CA 1
ATOM 2808 C C . HIS B 1 91 ? 1.781 9.406 4.211 1 98.62 91 HIS B C 1
ATOM 2810 O O . HIS B 1 91 ? 1.264 9.062 5.277 1 98.62 91 HIS B O 1
ATOM 2816 N N . LEU B 1 92 ? 3.016 9.805 4.133 1 98.69 92 LEU B N 1
ATOM 2817 C CA . LEU B 1 92 ? 3.846 9.992 5.32 1 98.69 92 LEU B CA 1
ATOM 2818 C C . LEU B 1 92 ? 3.203 10.992 6.277 1 98.69 92 LEU B C 1
ATOM 2820 O O . LEU B 1 92 ? 3.039 10.703 7.465 1 98.69 92 LEU B O 1
ATOM 2824 N N . LEU B 1 93 ? 2.826 12.125 5.75 1 98.88 93 LEU B N 1
ATOM 2825 C CA . LEU B 1 93 ? 2.15 13.148 6.543 1 98.88 93 LEU B CA 1
ATOM 2826 C C . LEU B 1 93 ? 0.856 12.609 7.141 1 98.88 93 LEU B C 1
ATOM 2828 O O . LEU B 1 93 ? 0.605 12.766 8.336 1 98.88 93 LEU B O 1
ATOM 2832 N N . LEU B 1 94 ? 0.082 11.961 6.332 1 98.88 94 LEU B N 1
ATOM 2833 C CA . LEU B 1 94 ? -1.233 11.477 6.738 1 98.88 94 LEU B CA 1
ATOM 2834 C C . LEU B 1 94 ? -1.12 10.531 7.93 1 98.88 94 LEU B C 1
ATOM 2836 O O . LEU B 1 94 ? -1.809 10.711 8.938 1 98.88 94 LEU B O 1
ATOM 2840 N N . VAL B 1 95 ? -0.233 9.57 7.832 1 98.62 95 VAL B N 1
ATOM 2841 C CA . VAL B 1 95 ? -0.128 8.539 8.859 1 98.62 95 VAL B CA 1
ATOM 2842 C C . VAL B 1 95 ? 0.354 9.164 10.164 1 98.62 95 VAL B C 1
ATOM 2844 O O . VAL B 1 95 ? -0.262 8.969 11.219 1 98.62 95 VAL B O 1
ATOM 2847 N N . ASP B 1 96 ? 1.421 9.883 10.109 1 98.44 96 ASP B N 1
ATOM 2848 C CA . ASP B 1 96 ? 2.02 10.422 11.328 1 98.44 96 ASP B CA 1
ATOM 2849 C C . ASP B 1 96 ? 1.083 11.422 12 1 98.44 96 ASP B C 1
ATOM 2851 O O . ASP B 1 96 ? 0.948 11.422 13.227 1 98.44 96 ASP B O 1
ATOM 2855 N N . LEU B 1 97 ? 0.451 12.25 11.188 1 98.81 97 LEU B N 1
ATOM 2856 C CA . LEU B 1 97 ? -0.449 13.234 11.781 1 98.81 97 LEU B CA 1
ATOM 2857 C C . LEU B 1 97 ? -1.683 12.555 12.367 1 98.81 97 LEU B C 1
ATOM 2859 O O . LEU B 1 97 ? -2.123 12.906 13.469 1 98.81 97 LEU B O 1
ATOM 2863 N N . TYR B 1 98 ? -2.24 11.625 11.641 1 98.88 98 TYR B N 1
ATOM 2864 C CA . TYR B 1 98 ? -3.402 10.906 12.148 1 98.88 98 TYR B CA 1
ATOM 2865 C C . TYR B 1 98 ? -3.104 10.266 13.5 1 98.88 98 TYR B C 1
ATOM 2867 O O . TYR B 1 98 ? -3.893 10.391 14.438 1 98.88 98 TYR B O 1
ATOM 2875 N N . GLU B 1 99 ? -1.973 9.617 13.602 1 98.44 99 GLU B N 1
ATOM 2876 C CA . GLU B 1 99 ? -1.604 8.922 14.828 1 98.44 99 GLU B CA 1
ATOM 2877 C C . GLU B 1 99 ? -1.39 9.906 15.977 1 98.44 99 GLU B C 1
ATOM 2879 O O . GLU B 1 99 ? -1.794 9.648 17.109 1 98.44 99 GLU B O 1
ATOM 2884 N N . GLU B 1 100 ? -0.739 11.023 15.664 1 98.56 100 GLU B N 1
ATOM 2885 C CA . GLU B 1 100 ? -0.511 12.023 16.703 1 98.56 100 GLU B CA 1
ATOM 2886 C C . GLU B 1 100 ? -1.826 12.633 17.188 1 98.56 100 GLU B C 1
ATOM 2888 O O . GLU B 1 100 ? -2.027 12.82 18.375 1 98.56 100 GLU B O 1
ATOM 2893 N N . LEU B 1 101 ? -2.713 12.961 16.25 1 98.81 101 LEU B N 1
ATOM 2894 C CA . LEU B 1 101 ? -4.008 13.523 16.609 1 98.81 101 LEU B CA 1
ATOM 2895 C C . LEU B 1 101 ? -4.809 12.555 17.469 1 98.81 101 LEU B C 1
ATOM 2897 O O . LEU B 1 101 ? -5.434 12.953 18.453 1 98.81 101 LEU B O 1
ATOM 2901 N N . LYS B 1 102 ? -4.738 11.328 17.094 1 98.56 102 LYS B N 1
ATOM 2902 C CA . LYS B 1 102 ? -5.438 10.305 17.859 1 98.56 102 LYS B CA 1
ATOM 2903 C C . LYS B 1 102 ? -4.875 10.211 19.281 1 98.56 102 LYS B C 1
ATOM 2905 O O . LYS B 1 102 ? -5.629 10.188 20.25 1 98.56 102 LYS B O 1
ATOM 2910 N N . ALA B 1 103 ? -3.605 10.164 19.375 1 98.12 103 ALA B N 1
ATOM 2911 C CA . ALA B 1 103 ? -2.936 10.023 20.656 1 98.12 103 ALA B CA 1
ATOM 2912 C C . ALA B 1 103 ? -3.271 11.195 21.578 1 98.12 103 ALA B C 1
ATOM 2914 O O . ALA B 1 103 ? -3.324 11.039 22.812 1 98.12 103 ALA B O 1
ATOM 2915 N N . LEU B 1 104 ? -3.533 12.336 21 1 98.19 104 LEU B N 1
ATOM 2916 C CA . LEU B 1 104 ? -3.777 13.547 21.781 1 98.19 104 LEU B CA 1
ATOM 2917 C C . LEU B 1 104 ? -5.273 13.836 21.875 1 98.19 104 LEU B C 1
ATOM 2919 O O . LEU B 1 104 ? -5.672 14.922 22.297 1 98.19 104 LEU B O 1
ATOM 2923 N N . ASN B 1 105 ? -6.168 12.914 21.391 1 98.06 105 ASN B N 1
ATOM 2924 C CA . ASN B 1 105 ? -7.617 12.906 21.547 1 98.06 105 ASN B CA 1
ATOM 2925 C C . ASN B 1 105 ? -8.273 14.031 20.766 1 98.06 105 ASN B C 1
ATOM 2927 O O . ASN B 1 105 ? -9.211 14.68 21.25 1 98.06 105 ASN B O 1
ATOM 2931 N N . TYR B 1 106 ? -7.699 14.281 19.562 1 98.62 106 TYR B N 1
ATOM 2932 C CA . TYR B 1 106 ? -8.305 15.266 18.672 1 98.62 106 TYR B CA 1
ATOM 2933 C C . TYR B 1 106 ? -9.344 14.617 17.766 1 98.62 106 TYR B C 1
ATOM 2935 O O . TYR B 1 106 ? -9.906 15.273 16.891 1 98.62 106 TYR B O 1
ATOM 2943 N N . ALA B 1 107 ? -9.57 13.297 17.828 1 98.44 107 ALA B N 1
ATOM 2944 C CA . ALA B 1 107 ? -10.586 12.516 17.125 1 98.44 107 ALA B CA 1
ATOM 2945 C C . ALA B 1 107 ? -10.5 12.758 15.617 1 98.44 107 ALA B C 1
ATOM 2947 O O . ALA B 1 107 ? -11.484 13.125 14.984 1 98.44 107 ALA B O 1
ATOM 2948 N N . PRO B 1 108 ? -9.352 12.508 15.055 1 98.88 108 PRO B N 1
ATOM 2949 C CA . PRO B 1 108 ? -9.195 12.781 13.625 1 98.88 108 PRO B CA 1
ATOM 2950 C C . PRO B 1 108 ? -10.055 11.875 12.75 1 98.88 108 PRO B C 1
ATOM 2952 O O . PRO B 1 108 ? -10.242 10.695 13.07 1 98.88 108 PRO B O 1
ATOM 2955 N N . ILE B 1 109 ? -10.57 12.391 11.633 1 98.94 109 ILE B N 1
ATOM 2956 C CA . ILE B 1 109 ? -11.258 11.594 10.617 1 98.94 109 ILE B CA 1
ATOM 2957 C C . ILE B 1 109 ? -10.734 11.969 9.227 1 98.94 109 ILE B C 1
ATOM 2959 O O . ILE B 1 109 ? -10.359 13.117 8.984 1 98.94 109 ILE B O 1
ATOM 2963 N N . LEU B 1 110 ? -10.648 10.984 8.359 1 98.81 110 LEU B N 1
ATOM 2964 C CA . LEU B 1 110 ? -10.328 11.227 6.957 1 98.81 110 LEU B CA 1
ATOM 2965 C C . LEU B 1 110 ? -11.453 11.984 6.262 1 98.81 110 LEU B C 1
ATOM 2967 O O . LEU B 1 110 ? -12.633 11.648 6.43 1 98.81 110 LEU B O 1
ATOM 2971 N N . ALA B 1 111 ? -11.148 13.023 5.465 1 98.19 111 ALA B N 1
ATOM 2972 C CA . ALA B 1 111 ? -12.172 13.836 4.809 1 98.19 111 ALA B CA 1
ATOM 2973 C C . ALA B 1 111 ? -11.719 14.273 3.418 1 98.19 111 ALA B C 1
ATOM 2975 O O . ALA B 1 111 ? -10.555 14.07 3.047 1 98.19 111 ALA B O 1
ATOM 2976 N N . PHE B 1 112 ? -12.633 14.695 2.621 1 97.56 112 PHE B N 1
ATOM 2977 C CA . PHE B 1 112 ? -12.43 15.344 1.329 1 97.56 112 PHE B CA 1
ATOM 2978 C C . PHE B 1 112 ? -11.609 14.453 0.402 1 97.56 112 PHE B C 1
ATOM 2980 O O . PHE B 1 112 ? -11.961 13.289 0.184 1 97.56 112 PHE B O 1
ATOM 2987 N N . GLY B 1 113 ? -10.617 15.023 -0.248 1 97.06 113 GLY B N 1
ATOM 2988 C CA . GLY B 1 113 ? -9.883 14.273 -1.257 1 97.06 113 GLY B CA 1
ATOM 2989 C C . GLY B 1 113 ? -9.289 12.984 -0.728 1 97.06 113 GLY B C 1
ATOM 2990 O O . GLY B 1 113 ? -9.219 11.984 -1.445 1 97.06 113 GLY B O 1
ATOM 2991 N N . SER B 1 114 ? -8.859 13.039 0.524 1 98.19 114 SER B N 1
ATOM 2992 C CA . SER B 1 114 ? -8.289 11.836 1.126 1 98.19 114 SER B CA 1
ATOM 2993 C C . SER B 1 114 ? -9.336 10.742 1.296 1 98.19 114 SER B C 1
ATOM 2995 O O . SER B 1 114 ? -9.062 9.57 1.037 1 98.19 114 SER B O 1
ATOM 2997 N N . LEU B 1 115 ? -10.516 11.156 1.722 1 98.25 115 LEU B N 1
ATOM 2998 C CA . LEU B 1 115 ? -11.617 10.203 1.815 1 98.25 115 LEU B CA 1
ATOM 2999 C C . LEU B 1 115 ? -11.992 9.672 0.437 1 98.25 115 LEU B C 1
ATOM 3001 O O . LEU B 1 115 ? -12.25 8.477 0.276 1 98.25 115 LEU B O 1
ATOM 3005 N N . LEU B 1 116 ? -11.984 10.562 -0.542 1 97.25 116 LEU B N 1
ATOM 3006 C CA . LEU B 1 116 ? -12.281 10.164 -1.912 1 97.25 116 LEU B CA 1
ATOM 3007 C C . LEU B 1 116 ? -11.32 9.07 -2.379 1 97.25 116 LEU B C 1
ATOM 3009 O O . LEU B 1 116 ? -11.75 8.062 -2.936 1 97.25 116 LEU B O 1
ATOM 3013 N N . GLY B 1 117 ? -10.016 9.289 -2.162 1 96.38 117 GLY B N 1
ATOM 3014 C CA . GLY B 1 117 ? -9.023 8.297 -2.545 1 96.38 117 GLY B CA 1
ATOM 3015 C C . GLY B 1 117 ? -9.203 6.969 -1.837 1 96.38 117 GLY B C 1
ATOM 3016 O O . GLY B 1 117 ? -9.031 5.91 -2.443 1 96.38 117 GLY B O 1
ATOM 3017 N N . ALA B 1 118 ? -9.539 7.023 -0.569 1 96.25 118 ALA B N 1
ATOM 3018 C CA . ALA B 1 118 ? -9.773 5.816 0.219 1 96.25 118 ALA B CA 1
ATOM 3019 C C . ALA B 1 118 ? -10.922 5 -0.362 1 96.25 118 ALA B C 1
ATOM 3021 O O . ALA B 1 118 ? -10.797 3.785 -0.548 1 96.25 118 ALA B O 1
ATOM 3022 N N . VAL B 1 119 ? -12.016 5.648 -0.696 1 93.81 119 VAL B N 1
ATOM 3023 C CA . VAL B 1 119 ? -13.234 4.977 -1.144 1 93.81 119 VAL B CA 1
ATOM 3024 C C . VAL B 1 119 ? -13.055 4.484 -2.578 1 93.81 119 VAL B C 1
ATOM 3026 O O . VAL B 1 119 ? -13.477 3.377 -2.916 1 93.81 119 VAL B O 1
ATOM 3029 N N . ARG B 1 120 ? -12.312 5.254 -3.355 1 90.25 120 ARG B N 1
ATOM 3030 C CA . ARG B 1 120 ? -12.188 4.93 -4.773 1 90.25 120 ARG B CA 1
ATOM 3031 C C . ARG B 1 120 ? -11.07 3.92 -5.008 1 90.25 120 ARG B C 1
ATOM 3033 O O . ARG B 1 120 ? -11.234 2.971 -5.781 1 90.25 120 ARG B O 1
ATOM 3040 N N . ASN B 1 121 ? -9.938 4.18 -4.328 1 89.44 121 ASN B N 1
ATOM 3041 C CA . ASN B 1 121 ? -8.719 3.477 -4.715 1 89.44 121 ASN B CA 1
ATOM 3042 C C . ASN B 1 121 ? -8.195 2.6 -3.584 1 89.44 121 ASN B C 1
ATOM 3044 O O . ASN B 1 121 ? -7.297 1.783 -3.793 1 89.44 121 ASN B O 1
ATOM 3048 N N . GLY B 1 122 ? -8.789 2.768 -2.373 1 92.69 122 GLY B N 1
ATOM 3049 C CA . GLY B 1 122 ? -8.172 2.127 -1.222 1 92.69 122 GLY B CA 1
ATOM 3050 C C . GLY B 1 122 ? -6.805 2.686 -0.888 1 92.69 122 GLY B C 1
ATOM 3051 O O . GLY B 1 122 ? -6.047 2.076 -0.129 1 92.69 122 GLY B O 1
ATOM 3052 N N . SER B 1 123 ? -6.453 3.758 -1.525 1 95.25 123 SER B N 1
ATOM 3053 C CA . SER B 1 123 ? -5.172 4.441 -1.39 1 95.25 123 SER B CA 1
ATOM 3054 C C . SER B 1 123 ? -5.297 5.926 -1.71 1 95.25 123 SER B C 1
ATOM 3056 O O . SER B 1 123 ? -6.391 6.414 -1.996 1 95.25 123 SER B O 1
ATOM 3058 N N . MET B 1 124 ? -4.191 6.605 -1.616 1 94.5 124 MET B N 1
ATOM 3059 C CA . MET B 1 124 ? -4.168 7.98 -2.1 1 94.5 124 MET B CA 1
ATOM 3060 C C . MET B 1 124 ? -4.348 8.031 -3.613 1 94.5 124 MET B C 1
ATOM 3062 O O . MET B 1 124 ? -3.92 7.117 -4.324 1 94.5 124 MET B O 1
ATOM 3066 N N . ILE B 1 125 ? -4.984 9.078 -4.02 1 94.25 125 ILE B N 1
ATOM 3067 C CA . ILE B 1 125 ? -5.059 9.352 -5.449 1 94.25 125 ILE B CA 1
ATOM 3068 C C . ILE B 1 125 ? -3.672 9.711 -5.98 1 94.25 125 ILE B C 1
ATOM 3070 O O . ILE B 1 125 ? -2.986 10.562 -5.41 1 94.25 125 ILE B O 1
ATOM 3074 N N . PRO B 1 126 ? -3.252 9.148 -7.051 1 95.12 126 PRO B N 1
ATOM 3075 C CA . PRO B 1 126 ? -1.861 9.273 -7.496 1 95.12 126 PRO B CA 1
ATOM 3076 C C . PRO B 1 126 ? -1.477 10.719 -7.816 1 95.12 126 PRO B C 1
ATOM 3078 O O . PRO B 1 126 ? -0.318 11.102 -7.645 1 95.12 126 PRO B O 1
ATOM 3081 N N . PHE B 1 127 ? -2.385 11.516 -8.25 1 94.25 127 PHE B N 1
ATOM 3082 C CA . PHE B 1 127 ? -2.037 12.852 -8.719 1 94.25 127 PHE B CA 1
ATOM 3083 C C . PHE B 1 127 ? -2.484 13.914 -7.715 1 94.25 127 PHE B C 1
ATOM 3085 O O . PHE B 1 127 ? -2.494 15.102 -8.023 1 94.25 127 PHE B O 1
ATOM 3092 N N . THR B 1 128 ? -2.826 13.383 -6.5 1 93.06 128 THR B N 1
ATOM 3093 C CA . THR B 1 128 ? -3.287 14.344 -5.5 1 93.06 128 THR B CA 1
ATOM 3094 C C . THR B 1 128 ? -2.164 15.305 -5.113 1 93.06 128 THR B C 1
ATOM 3096 O O . THR B 1 128 ? -0.985 14.953 -5.195 1 93.06 128 THR B O 1
ATOM 3099 N N . GLU B 1 129 ? -2.52 16.484 -4.68 1 94.94 129 GLU B N 1
ATOM 3100 C CA . GLU B 1 129 ? -1.511 17.484 -4.379 1 94.94 129 GLU B CA 1
ATOM 3101 C C . GLU B 1 129 ? -1.436 17.766 -2.881 1 94.94 129 GLU B C 1
ATOM 3103 O O . GLU B 1 129 ? -0.479 18.375 -2.406 1 94.94 129 GLU B O 1
ATOM 3108 N N . ASP B 1 130 ? -2.391 17.359 -2.15 1 97.88 130 ASP B N 1
ATOM 3109 C CA . ASP B 1 130 ? -2.43 17.484 -0.697 1 97.88 130 ASP B CA 1
ATOM 3110 C C . ASP B 1 130 ? -3.221 16.344 -0.067 1 97.88 130 ASP B C 1
ATOM 3112 O O . ASP B 1 130 ? -3.695 15.445 -0.771 1 97.88 130 ASP B O 1
ATOM 3116 N N . THR B 1 131 ? -3.215 16.25 1.203 1 98.5 131 THR B N 1
ATOM 3117 C CA . THR B 1 131 ? -4.023 15.281 1.933 1 98.5 131 THR B CA 1
ATOM 3118 C C . THR B 1 131 ? -4.809 15.961 3.049 1 98.5 131 THR B C 1
ATOM 3120 O O . THR B 1 131 ? -4.504 17.094 3.436 1 98.5 131 THR B O 1
ATOM 3123 N N . ASP B 1 132 ? -5.91 15.305 3.51 1 98.75 132 ASP B N 1
ATOM 3124 C CA . ASP B 1 132 ? -6.93 16.016 4.27 1 98.75 132 ASP B CA 1
ATOM 3125 C C . ASP B 1 132 ? -7.348 15.234 5.508 1 98.75 132 ASP B C 1
ATOM 3127 O O . ASP B 1 132 ? -7.746 14.07 5.406 1 98.75 132 ASP B O 1
ATOM 3131 N N . LEU B 1 133 ? -7.312 15.906 6.633 1 98.94 133 LEU B N 1
ATOM 3132 C CA . LEU B 1 133 ? -7.895 15.406 7.871 1 98.94 133 LEU B CA 1
ATOM 3133 C C . LEU B 1 133 ? -8.789 16.453 8.516 1 98.94 133 LEU B C 1
ATOM 3135 O O . LEU B 1 133 ? -8.484 17.656 8.461 1 98.94 133 LEU B O 1
ATOM 3139 N N . ALA B 1 134 ? -9.859 16.016 9.117 1 98.88 134 ALA B N 1
ATOM 3140 C CA . ALA B 1 134 ? -10.633 16.859 10.031 1 98.88 134 ALA B CA 1
ATOM 3141 C C . ALA B 1 134 ? -10.406 16.453 11.484 1 98.88 134 ALA B C 1
ATOM 3143 O O . ALA B 1 134 ? -9.945 15.344 11.758 1 98.88 134 ALA B O 1
ATOM 3144 N N . TYR B 1 135 ? -10.68 17.359 12.391 1 98.81 135 TYR B N 1
ATOM 3145 C CA . TYR B 1 135 ? -10.406 17.109 13.797 1 98.81 135 TYR B CA 1
ATOM 3146 C C . TYR B 1 135 ? -11.336 17.922 14.695 1 98.81 135 TYR B C 1
ATOM 3148 O O . TYR B 1 135 ? -11.977 18.859 14.234 1 98.81 135 TYR B O 1
ATOM 3156 N N . VAL B 1 136 ? -11.469 17.516 15.914 1 98.31 136 VAL B N 1
ATOM 3157 C CA . VAL B 1 136 ? -12.156 18.266 16.953 1 98.31 136 VAL B CA 1
ATOM 3158 C C . VAL B 1 136 ? -11.148 18.766 17.984 1 98.31 136 VAL B C 1
ATOM 3160 O O . VAL B 1 136 ? -10.148 18.109 18.266 1 98.31 136 VAL B O 1
ATOM 3163 N N . GLY B 1 137 ? -11.43 19.922 18.484 1 97.31 137 GLY B N 1
ATOM 3164 C CA . GLY B 1 137 ? -10.547 20.516 19.469 1 97.31 137 GLY B CA 1
ATOM 3165 C C . GLY B 1 137 ? -9.836 21.766 18.969 1 97.31 137 GLY B C 1
ATOM 3166 O O . GLY B 1 137 ? -10.141 22.266 17.891 1 97.31 137 GLY B O 1
ATOM 3167 N N . GLU B 1 138 ? -8.906 22.312 19.812 1 97.12 138 GLU B N 1
ATOM 3168 C CA . GLU B 1 138 ? -8.203 23.562 19.484 1 97.12 138 GLU B CA 1
ATOM 3169 C C . GLU B 1 138 ? -6.719 23.297 19.25 1 97.12 138 GLU B C 1
ATOM 3171 O O . GLU B 1 138 ? -6.066 22.625 20.047 1 97.12 138 GLU B O 1
ATOM 3176 N N . ILE B 1 139 ? -6.277 23.781 18.156 1 97.38 139 ILE B N 1
ATOM 3177 C CA . ILE B 1 139 ? -4.859 23.75 17.812 1 97.38 139 ILE B CA 1
ATOM 3178 C C . ILE B 1 139 ? -4.273 25.156 17.906 1 97.38 139 ILE B C 1
ATOM 3180 O O . ILE B 1 139 ? -4.938 26.141 17.562 1 97.38 139 ILE B O 1
ATOM 3184 N N . SER B 1 140 ? -3.09 25.297 18.438 1 96.75 140 SER B N 1
ATOM 3185 C CA . SER B 1 140 ? -2.373 26.562 18.516 1 96.75 140 SER B CA 1
ATOM 3186 C C . SER B 1 140 ? -0.865 26.344 18.422 1 96.75 140 SER B C 1
ATOM 3188 O O . SER B 1 140 ? -0.378 25.234 18.594 1 96.75 140 SER B O 1
ATOM 3190 N N . VAL B 1 141 ? -0.212 27.406 18.094 1 95.38 141 VAL B N 1
ATOM 3191 C CA . VAL B 1 141 ? 1.246 27.359 18.156 1 95.38 141 VAL B CA 1
ATOM 3192 C C . VAL B 1 141 ? 1.701 27.094 19.578 1 95.38 141 VAL B C 1
ATOM 3194 O O . VAL B 1 141 ? 1.193 27.688 20.531 1 95.38 141 VAL B O 1
ATOM 3197 N N . GLY B 1 142 ? 2.551 26.109 19.75 1 95.44 142 GLY B N 1
ATOM 3198 C CA . GLY B 1 142 ? 3.055 25.766 21.078 1 95.44 142 GLY B CA 1
ATOM 3199 C C . GLY B 1 142 ? 2.217 24.719 21.781 1 95.44 142 GLY B C 1
ATOM 3200 O O . GLY B 1 142 ? 2.576 24.266 22.875 1 95.44 142 GLY B O 1
ATOM 3201 N N . SER B 1 143 ? 1.147 24.328 21.156 1 96.88 143 SER B N 1
ATOM 3202 C CA . SER B 1 143 ? 0.33 23.266 21.734 1 96.88 143 SER B CA 1
ATOM 3203 C C . SER B 1 143 ? 1.091 21.953 21.781 1 96.88 143 SER B C 1
ATOM 3205 O O . SER B 1 143 ? 2.17 21.828 21.203 1 96.88 143 SER B O 1
ATOM 3207 N N . GLU B 1 144 ? 0.534 21 22.5 1 97.69 144 GLU B N 1
ATOM 3208 C CA . GLU B 1 144 ? 1.123 19.672 22.562 1 97.69 144 GLU B CA 1
ATOM 3209 C C . GLU B 1 144 ? 1.271 19.062 21.172 1 97.69 144 GLU B C 1
ATOM 3211 O O . GLU B 1 144 ? 2.266 18.391 20.875 1 97.69 144 GLU B O 1
ATOM 3216 N N . LEU B 1 145 ? 0.264 19.328 20.344 1 98.31 145 LEU B N 1
ATOM 3217 C CA . LEU B 1 145 ? 0.333 18.828 18.984 1 98.31 145 LEU B CA 1
ATOM 3218 C C . LEU B 1 145 ? 1.5 19.453 18.234 1 98.31 145 LEU B C 1
ATOM 3220 O O . LEU B 1 145 ? 2.262 18.75 17.562 1 98.31 145 LEU B O 1
ATOM 3224 N N . ASP B 1 146 ? 1.586 20.75 18.328 1 98.06 146 ASP B N 1
ATOM 3225 C CA . ASP B 1 146 ? 2.676 21.469 17.672 1 98.06 146 ASP B CA 1
ATOM 3226 C C . ASP B 1 146 ? 4.031 20.906 18.094 1 98.06 146 ASP B C 1
ATOM 3228 O O . ASP B 1 146 ? 4.883 20.625 17.234 1 98.06 146 ASP B O 1
ATOM 3232 N N . GLU B 1 147 ? 4.242 20.672 19.359 1 97.44 147 GLU B N 1
ATOM 3233 C CA . GLU B 1 147 ? 5.504 20.172 19.891 1 97.44 147 GLU B CA 1
ATOM 3234 C C . GLU B 1 147 ? 5.77 18.75 19.406 1 97.44 147 GLU B C 1
ATOM 3236 O O . GLU B 1 147 ? 6.895 18.406 19.016 1 97.44 147 GLU B O 1
ATOM 3241 N N . ALA B 1 148 ? 4.762 17.953 19.422 1 97.88 148 ALA B N 1
ATOM 3242 C CA . ALA B 1 148 ? 4.906 16.562 18.984 1 97.88 148 ALA B CA 1
ATOM 3243 C C . ALA B 1 148 ? 5.309 16.484 17.516 1 97.88 148 ALA B C 1
ATOM 3245 O O . ALA B 1 148 ? 6.184 15.703 17.141 1 97.88 148 ALA B O 1
ATOM 3246 N N . LEU B 1 149 ? 4.715 17.281 16.703 1 98.12 149 LEU B N 1
ATOM 3247 C CA . LEU B 1 149 ? 5.004 17.297 15.266 1 98.12 149 LEU B CA 1
ATOM 3248 C C . LEU B 1 149 ? 6.406 17.844 15 1 98.12 149 LEU B C 1
ATOM 3250 O O . LEU B 1 149 ? 7.125 17.312 14.148 1 98.12 149 LEU B O 1
ATOM 3254 N N . TRP B 1 150 ? 6.73 18.859 15.742 1 97.69 150 TRP B N 1
ATOM 3255 C CA . TRP B 1 150 ? 8.055 19.438 15.594 1 97.69 150 TRP B CA 1
ATOM 3256 C C . TRP B 1 150 ? 9.141 18.422 15.93 1 97.69 150 TRP B C 1
ATOM 3258 O O . TRP B 1 150 ? 10.156 18.328 15.234 1 97.69 150 TRP B O 1
ATOM 3268 N N . LYS B 1 151 ? 8.914 17.641 16.891 1 97.06 151 LYS B N 1
ATOM 3269 C CA . LYS B 1 151 ? 9.859 16.609 17.344 1 97.06 151 LYS B CA 1
ATOM 3270 C C . LYS B 1 151 ? 9.992 15.5 16.312 1 97.06 151 LYS B C 1
ATOM 3272 O O . LYS B 1 151 ? 10.922 14.688 16.375 1 97.06 151 LYS B O 1
ATOM 3277 N N . LYS B 1 152 ? 9.117 15.492 15.359 1 97.44 152 LYS B N 1
ATOM 3278 C CA . LYS B 1 152 ? 9.164 14.477 14.312 1 97.44 152 LYS B CA 1
ATOM 3279 C C . LYS B 1 152 ? 9.609 15.078 12.984 1 97.44 152 LYS B C 1
ATOM 3281 O O . LYS B 1 152 ? 9.664 14.391 11.961 1 97.44 152 LYS B O 1
ATOM 3286 N N . GLY B 1 153 ? 9.883 16.344 13 1 98.19 153 GLY B N 1
ATOM 3287 C CA . GLY B 1 153 ? 10.375 17 11.797 1 98.19 153 GLY B CA 1
ATOM 3288 C C . GLY B 1 153 ? 9.266 17.531 10.914 1 98.19 153 GLY B C 1
ATOM 3289 O O . GLY B 1 153 ? 9.406 17.578 9.688 1 98.19 153 GLY B O 1
ATOM 3290 N N . TYR B 1 154 ? 8.133 17.922 11.508 1 98.62 154 TYR B N 1
ATOM 3291 C CA . TYR B 1 154 ? 7.027 18.516 10.766 1 98.62 154 TYR B CA 1
ATOM 3292 C C . TYR B 1 154 ? 6.805 19.969 11.188 1 98.62 154 TYR B C 1
ATOM 3294 O O . TYR B 1 154 ? 7.121 20.344 12.32 1 98.62 154 TYR B O 1
ATOM 3302 N N . HIS B 1 155 ? 6.301 20.734 10.266 1 98.62 155 HIS B N 1
ATOM 3303 C CA . HIS B 1 155 ? 6.059 22.156 10.453 1 98.62 155 HIS B CA 1
ATOM 3304 C C . HIS B 1 155 ? 4.566 22.469 10.422 1 98.62 155 HIS B C 1
ATOM 3306 O O . HIS B 1 155 ? 3.928 22.359 9.375 1 98.62 155 HIS B O 1
ATOM 3312 N N . LEU B 1 156 ? 4 22.766 11.57 1 98.69 156 LEU B N 1
ATOM 3313 C CA . LEU B 1 156 ? 2.613 23.203 11.711 1 98.69 156 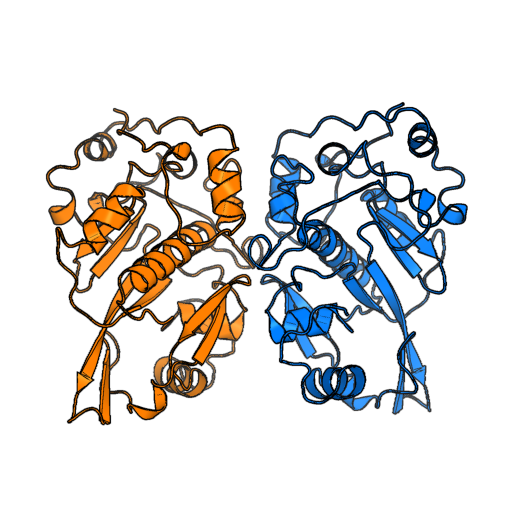LEU B CA 1
ATOM 3314 C C . LEU B 1 156 ? 2.49 24.703 11.555 1 98.69 156 LEU B C 1
ATOM 3316 O O . LEU B 1 156 ? 3.215 25.469 12.203 1 98.69 156 LEU B O 1
ATOM 3320 N N . PHE B 1 157 ? 1.592 25.141 10.68 1 97.81 157 PHE B N 1
ATOM 3321 C CA . PHE B 1 157 ? 1.402 26.562 10.477 1 97.81 157 PHE B CA 1
ATOM 3322 C C . PHE B 1 157 ? -0.026 26.875 10.039 1 97.81 157 PHE B C 1
ATOM 3324 O O . PHE B 1 157 ? -0.777 25.969 9.68 1 97.81 157 PHE B O 1
ATOM 3331 N N . GLN B 1 158 ? -0.367 28.141 10.133 1 96.5 158 GLN B N 1
ATOM 3332 C CA . GLN B 1 158 ? -1.713 28.547 9.75 1 96.5 158 GLN B CA 1
ATOM 3333 C C . GLN B 1 158 ? -1.687 29.406 8.484 1 96.5 158 GLN B C 1
ATOM 3335 O O . GLN B 1 158 ? -0.902 30.344 8.383 1 96.5 158 GLN B O 1
ATOM 3340 N N . LYS B 1 159 ? -2.391 29.062 7.547 1 95.62 159 LYS B N 1
ATOM 3341 C CA . LYS B 1 159 ? -2.754 29.844 6.367 1 95.62 159 LYS B CA 1
ATOM 3342 C C . LYS B 1 159 ? -4.211 29.594 5.973 1 95.62 159 LYS B C 1
ATOM 3344 O O . LYS B 1 159 ? -4.508 28.672 5.219 1 95.62 159 LYS B O 1
ATOM 3349 N N . LYS B 1 160 ? -5.152 30.391 6.453 1 94.62 160 LYS B N 1
ATOM 3350 C CA . LYS B 1 160 ? -6.602 30.219 6.414 1 94.62 160 LYS B CA 1
ATOM 3351 C C . LYS B 1 160 ? -7.047 29.078 7.336 1 94.62 160 LYS B C 1
ATOM 3353 O O . LYS B 1 160 ? -7.961 29.266 8.148 1 94.62 160 LYS B O 1
ATOM 3358 N N . ILE B 1 161 ? -6.418 27.969 7.262 1 97.25 161 ILE B N 1
ATOM 3359 C CA . ILE B 1 161 ? -6.605 26.828 8.164 1 97.25 161 ILE B CA 1
ATOM 3360 C C . ILE B 1 161 ? -5.246 26.312 8.617 1 97.25 161 ILE B C 1
ATOM 3362 O O . ILE B 1 161 ? -4.203 26.797 8.164 1 97.25 161 ILE B O 1
ATOM 3366 N N . TRP B 1 162 ? -5.285 25.391 9.578 1 98.44 162 TRP B N 1
ATOM 3367 C CA . TRP B 1 162 ? -4.039 24.766 10 1 98.44 162 TRP B CA 1
ATOM 3368 C C . TRP B 1 162 ? -3.535 23.797 8.938 1 98.44 162 TRP B C 1
ATOM 3370 O O . TRP B 1 162 ? -4.32 23.047 8.344 1 98.44 162 TRP B O 1
ATOM 3380 N N . ARG B 1 163 ? -2.24 23.812 8.727 1 98.44 163 ARG B N 1
ATOM 3381 C CA . ARG B 1 163 ? -1.574 22.984 7.734 1 98.44 163 ARG B CA 1
ATOM 3382 C C . ARG B 1 163 ? -0.267 22.422 8.281 1 98.44 163 ARG B C 1
ATOM 3384 O O . ARG B 1 163 ? 0.308 22.969 9.219 1 98.44 163 ARG B O 1
ATOM 3391 N N . VAL B 1 164 ? 0.159 21.312 7.723 1 98.81 164 VAL B N 1
ATOM 3392 C CA . VAL B 1 164 ? 1.412 20.688 8.133 1 98.81 164 VAL B CA 1
ATOM 3393 C C . VAL B 1 164 ? 2.211 20.281 6.898 1 98.81 164 VAL B C 1
ATOM 3395 O O . VAL B 1 164 ? 1.651 19.75 5.938 1 98.81 164 VAL B O 1
ATOM 3398 N N . CYS B 1 165 ? 3.484 20.531 6.891 1 98.75 165 CYS B N 1
ATOM 3399 C CA . CYS B 1 165 ? 4.383 20.047 5.848 1 98.75 165 CYS B CA 1
ATOM 3400 C C . CYS B 1 165 ? 5.652 19.469 6.453 1 98.75 165 CYS B C 1
ATOM 3402 O O . CYS B 1 165 ? 5.812 19.438 7.676 1 98.75 165 CYS B O 1
ATOM 3404 N N . VAL B 1 166 ? 6.441 18.859 5.609 1 98.81 166 VAL B N 1
ATOM 3405 C CA . VAL B 1 166 ? 7.73 18.312 6.035 1 98.81 166 VAL B CA 1
ATOM 3406 C C . VAL B 1 166 ? 8.703 19.469 6.293 1 98.81 166 VAL B C 1
ATOM 3408 O O . VAL B 1 166 ? 8.898 20.328 5.434 1 98.81 166 VAL B O 1
ATOM 3411 N N . ALA B 1 167 ? 9.273 19.5 7.461 1 98.56 167 ALA B N 1
ATOM 3412 C CA . ALA B 1 167 ? 10.266 20.516 7.812 1 98.56 167 ALA B CA 1
ATOM 3413 C C . ALA B 1 167 ? 11.664 20.094 7.352 1 98.56 167 ALA B C 1
ATOM 3415 O O . ALA B 1 167 ? 11.93 18.922 7.137 1 98.56 167 ALA B O 1
ATOM 3416 N N . PRO B 1 168 ? 12.547 21.094 7.219 1 98.31 168 PRO B N 1
ATOM 3417 C CA . PRO B 1 168 ? 13.938 20.797 6.855 1 98.31 168 PRO B CA 1
ATOM 3418 C C . PRO B 1 168 ? 14.633 19.891 7.859 1 98.31 168 PRO B C 1
ATOM 3420 O O . PRO B 1 168 ? 15.656 19.281 7.535 1 98.31 168 PRO B O 1
ATOM 3423 N N . THR B 1 169 ? 14.125 19.734 9.039 1 98 169 THR B N 1
ATOM 3424 C CA . THR B 1 169 ? 14.766 18.984 10.109 1 98 169 THR B CA 1
ATOM 3425 C C . THR B 1 169 ? 14.359 17.516 10.07 1 98 169 THR B C 1
ATOM 3427 O O . THR B 1 169 ? 14.883 16.703 10.828 1 98 169 THR B O 1
ATOM 3430 N N . HIS B 1 170 ? 13.438 17.125 9.234 1 98.44 170 HIS B N 1
ATOM 3431 C CA . HIS B 1 170 ? 12.945 15.75 9.18 1 98.44 170 HIS B CA 1
ATOM 3432 C C . HIS B 1 170 ? 14.078 14.766 8.922 1 98.44 170 HIS B C 1
ATOM 3434 O O . HIS B 1 170 ? 14.977 15.039 8.125 1 98.44 170 HIS B O 1
ATOM 3440 N N . PRO B 1 171 ? 14.008 13.562 9.484 1 97.44 171 PRO B N 1
ATOM 3441 C CA . PRO B 1 171 ? 15.078 12.586 9.273 1 97.44 171 PRO B CA 1
ATOM 3442 C C . PRO B 1 171 ? 15.242 12.195 7.809 1 97.44 171 PRO B C 1
ATOM 3444 O O . PRO B 1 171 ? 16.328 11.789 7.395 1 97.44 171 PRO B O 1
ATOM 3447 N N . LEU B 1 172 ? 14.195 12.391 7.004 1 98.19 172 LEU B N 1
ATOM 3448 C CA . LEU B 1 172 ? 14.25 12.023 5.594 1 98.19 172 LEU B CA 1
ATOM 3449 C C . LEU B 1 172 ? 14.516 13.242 4.719 1 98.19 172 LEU B C 1
ATOM 3451 O O . LEU B 1 172 ? 14.422 13.172 3.494 1 98.19 172 LEU B O 1
ATOM 3455 N N . ALA B 1 173 ? 14.82 14.375 5.301 1 98.38 173 ALA B N 1
ATOM 3456 C CA . ALA B 1 173 ? 14.977 15.617 4.555 1 98.38 173 ALA B CA 1
ATOM 3457 C C . ALA B 1 173 ? 16.031 15.477 3.455 1 98.38 173 ALA B C 1
ATOM 3459 O O . ALA B 1 173 ? 15.836 15.961 2.338 1 98.38 173 ALA B O 1
ATOM 3460 N N . GLY B 1 174 ? 17.125 14.812 3.732 1 97.5 174 GLY B N 1
ATOM 3461 C CA . GLY B 1 174 ? 18.172 14.633 2.738 1 97.5 174 GLY B CA 1
ATOM 3462 C C . GLY B 1 174 ? 17.719 13.836 1.53 1 97.5 174 GLY B C 1
ATOM 3463 O O . GLY B 1 174 ? 18.188 14.07 0.415 1 97.5 174 GLY B O 1
ATOM 3464 N N . ASN B 1 175 ? 16.844 12.898 1.762 1 97.81 175 ASN B N 1
ATOM 3465 C CA . ASN B 1 175 ? 16.328 12.023 0.715 1 97.81 175 ASN B CA 1
ATOM 3466 C C . ASN B 1 175 ? 15.219 12.703 -0.083 1 97.81 175 ASN B C 1
ATOM 3468 O O . ASN B 1 175 ? 15 12.383 -1.252 1 97.81 175 ASN B O 1
ATOM 3472 N N . LEU B 1 176 ? 14.555 13.703 0.513 1 98.38 176 LEU B N 1
ATOM 3473 C CA . LEU B 1 176 ? 13.344 14.273 -0.053 1 98.38 176 LEU B CA 1
ATOM 3474 C C . LEU B 1 176 ? 13.617 15.641 -0.676 1 98.38 176 LEU B C 1
ATOM 3476 O O . LEU B 1 176 ? 12.859 16.109 -1.532 1 98.38 176 LEU B O 1
ATOM 3480 N N . TYR B 1 177 ? 14.688 16.281 -0.34 1 98.25 177 TYR B N 1
ATOM 3481 C CA . TYR B 1 177 ? 15.008 17.656 -0.731 1 98.25 177 TYR B CA 1
ATOM 3482 C C . TYR B 1 177 ? 15.289 17.734 -2.227 1 98.25 177 TYR B C 1
ATOM 3484 O O . TYR B 1 177 ? 16.062 16.953 -2.766 1 98.25 177 TYR B O 1
ATOM 3492 N N . ASP B 1 178 ? 14.656 18.688 -2.859 1 97.56 178 ASP B N 1
ATOM 3493 C CA . ASP B 1 178 ? 14.906 19.031 -4.254 1 97.56 178 ASP B CA 1
ATOM 3494 C C . ASP B 1 178 ? 15.578 20.391 -4.371 1 97.56 178 ASP B C 1
ATOM 3496 O O . ASP B 1 178 ? 14.922 21.438 -4.258 1 97.56 178 ASP B O 1
ATOM 3500 N N . PRO B 1 179 ? 16.828 20.438 -4.652 1 96.38 179 PRO B N 1
ATOM 3501 C CA . PRO B 1 179 ? 17.547 21.703 -4.695 1 96.38 179 PRO B CA 1
ATOM 3502 C C . PRO B 1 179 ? 17.094 22.609 -5.844 1 96.38 179 PRO B C 1
ATOM 3504 O O . PRO B 1 179 ? 17.359 23.812 -5.844 1 96.38 179 PRO B O 1
ATOM 3507 N N . GLU B 1 180 ? 16.391 22.031 -6.824 1 95.69 180 GLU B N 1
ATOM 3508 C CA . GLU B 1 180 ? 15.977 22.812 -7.996 1 95.69 180 GLU B CA 1
ATOM 3509 C C . GLU B 1 180 ? 14.617 23.453 -7.77 1 95.69 180 GLU B C 1
ATOM 3511 O O . GLU B 1 180 ? 14.156 24.266 -8.594 1 95.69 180 GLU B O 1
ATOM 3516 N N . ARG B 1 181 ? 14 23.109 -6.68 1 95.44 181 ARG B N 1
ATOM 3517 C CA . ARG B 1 181 ? 12.695 23.688 -6.355 1 95.44 181 ARG B CA 1
ATOM 3518 C C . ARG B 1 181 ? 12.852 24.969 -5.531 1 95.44 181 ARG B C 1
ATOM 3520 O O . ARG B 1 181 ? 13.562 24.969 -4.52 1 95.44 181 ARG B O 1
ATOM 3527 N N . PRO B 1 182 ? 12.234 26.016 -5.945 1 94.94 182 PRO B N 1
ATOM 3528 C CA . PRO B 1 182 ? 12.32 27.219 -5.137 1 94.94 182 PRO B CA 1
ATOM 3529 C C . PRO B 1 182 ? 11.523 27.125 -3.838 1 94.94 182 PRO B C 1
ATOM 3531 O O . PRO B 1 182 ? 10.656 26.266 -3.705 1 94.94 182 PRO B O 1
ATOM 3534 N N . ILE B 1 183 ? 11.906 27.938 -2.932 1 94.81 183 ILE B N 1
ATOM 3535 C CA . ILE B 1 183 ? 11.039 28.125 -1.771 1 94.81 183 ILE B CA 1
ATOM 3536 C C . ILE B 1 183 ? 9.664 28.609 -2.223 1 94.81 183 ILE B C 1
ATOM 3538 O O . ILE B 1 183 ? 9.57 29.562 -2.996 1 94.81 183 ILE B O 1
ATOM 3542 N N . VAL B 1 184 ? 8.711 27.859 -1.784 1 88.75 184 VAL B N 1
ATOM 3543 C CA . VAL B 1 184 ? 7.387 28.125 -2.33 1 88.75 184 VAL B CA 1
ATOM 3544 C C . VAL B 1 184 ? 6.613 29.047 -1.395 1 88.75 184 VAL B C 1
ATOM 3546 O O . VAL B 1 184 ? 6.855 29.047 -0.185 1 88.75 184 VAL B O 1
ATOM 3549 N N . GLU B 1 185 ? 5.637 29.75 -2.127 1 85.69 185 GLU B N 1
ATOM 3550 C CA . GLU B 1 185 ? 4.777 30.641 -1.353 1 85.69 185 GLU B CA 1
ATOM 3551 C C . GLU B 1 185 ? 3.471 29.953 -0.971 1 85.69 185 GLU B C 1
ATOM 3553 O O . GLU B 1 185 ? 2.814 30.344 -0.004 1 85.69 185 GLU B O 1
ATOM 3558 N N . ASP B 1 186 ? 3.119 29.078 -1.918 1 86 186 ASP B N 1
ATOM 3559 C CA . ASP B 1 186 ? 1.869 28.422 -1.558 1 86 186 ASP B CA 1
ATOM 3560 C C . ASP B 1 186 ? 1.646 27.156 -2.398 1 86 186 ASP B C 1
ATOM 3562 O O . ASP B 1 186 ? 1.991 27.141 -3.582 1 86 186 ASP B O 1
ATOM 3566 N N . TRP B 1 187 ? 1.223 26.062 -1.85 1 86.69 187 TRP B N 1
ATOM 3567 C CA . TRP B 1 187 ? 0.537 24.875 -2.365 1 86.69 187 TRP B CA 1
ATOM 3568 C C . TRP B 1 187 ? 1.465 24.047 -3.248 1 86.69 187 TRP B C 1
ATOM 3570 O O . TRP B 1 187 ? 1.039 23.062 -3.855 1 86.69 187 TRP B O 1
ATOM 3580 N N . SER B 1 188 ? 2.77 24.375 -3.395 1 92.44 188 SER B N 1
ATOM 3581 C CA . SER B 1 188 ? 3.645 23.719 -4.348 1 92.44 188 SER B CA 1
ATOM 3582 C C . SER B 1 188 ? 4.602 22.75 -3.646 1 92.44 188 SER B C 1
ATOM 3584 O O . SER B 1 188 ? 5.727 22.547 -4.102 1 92.44 188 SER B O 1
ATOM 3586 N N . VAL B 1 189 ? 4.266 22.297 -2.477 1 96.88 189 VAL B N 1
ATOM 3587 C CA . VAL B 1 189 ? 4.938 21.25 -1.719 1 96.88 189 VAL B CA 1
ATOM 3588 C C . VAL B 1 189 ? 3.9 20.312 -1.099 1 96.88 189 VAL B C 1
ATOM 3590 O O . VAL B 1 189 ? 2.73 20.672 -0.963 1 96.88 189 VAL B O 1
ATOM 3593 N N . PRO B 1 190 ? 4.285 19.094 -0.822 1 97.88 190 PRO B N 1
ATOM 3594 C CA . PRO B 1 190 ? 3.324 18.234 -0.121 1 97.88 190 PRO B CA 1
ATOM 3595 C C . PRO B 1 190 ? 2.92 18.797 1.241 1 97.88 190 PRO B C 1
ATOM 3597 O O . PRO B 1 190 ? 3.783 19.203 2.027 1 97.88 190 PRO B O 1
ATOM 3600 N N . TYR B 1 191 ? 1.639 18.844 1.501 1 98.62 191 TYR B N 1
ATOM 3601 C CA . TYR B 1 191 ? 1.146 19.312 2.789 1 98.62 191 TYR B CA 1
ATOM 3602 C C . TYR B 1 191 ? -0.179 18.656 3.145 1 98.62 191 TYR B C 1
ATOM 3604 O O . TYR B 1 191 ? -0.818 18.031 2.295 1 98.62 191 TYR B O 1
ATOM 3612 N N . LEU B 1 192 ? -0.495 18.734 4.367 1 98.81 192 LEU B N 1
ATOM 3613 C CA . LEU B 1 192 ? -1.749 18.203 4.895 1 98.81 192 LEU B CA 1
ATOM 3614 C C . LEU B 1 192 ? -2.623 19.328 5.441 1 98.81 192 LEU B C 1
ATOM 3616 O O . LEU B 1 192 ? -2.152 20.172 6.215 1 98.81 192 LEU B O 1
ATOM 3620 N N . ASP B 1 193 ? -3.842 19.375 5.012 1 98.81 193 ASP B N 1
ATOM 3621 C CA . ASP B 1 193 ? -4.844 20.297 5.531 1 98.81 193 ASP B CA 1
ATOM 3622 C C . ASP B 1 193 ? -5.52 19.734 6.777 1 98.81 193 ASP B C 1
ATOM 3624 O O . ASP B 1 193 ? -5.949 18.578 6.789 1 98.81 193 ASP B O 1
ATOM 3628 N N . LEU B 1 194 ? -5.645 20.547 7.766 1 98.81 194 LEU B N 1
ATOM 3629 C CA . LEU B 1 194 ? -6.387 20.219 8.977 1 98.81 194 LEU B CA 1
ATOM 3630 C C . LEU B 1 194 ? -7.664 21.047 9.078 1 98.81 194 LEU B C 1
ATOM 3632 O O . LEU B 1 194 ? -7.605 22.25 9.289 1 98.81 194 LEU B O 1
ATOM 3636 N N . TYR B 1 195 ? -8.789 20.359 9.008 1 98.81 195 TYR B N 1
ATOM 3637 C CA . TYR B 1 195 ? -10.078 21.047 9.062 1 98.81 195 TYR B CA 1
ATOM 3638 C C . TYR B 1 195 ? -10.703 20.922 10.445 1 98.81 195 TYR B C 1
ATOM 3640 O O . TYR B 1 195 ? -11.055 19.812 10.875 1 98.81 195 TY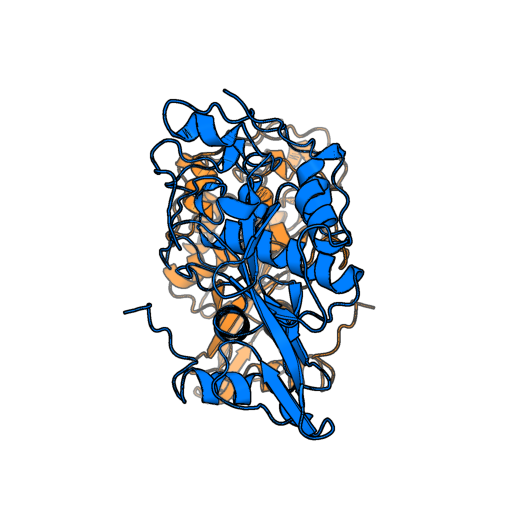R B O 1
ATOM 3648 N N . SER B 1 196 ? -10.906 22.031 11.062 1 98.56 196 SER B N 1
ATOM 3649 C CA . SER B 1 196 ? -11.578 22 12.352 1 98.56 196 SER B CA 1
ATOM 3650 C C . SER B 1 196 ? -13.055 21.625 12.203 1 98.56 196 SER B C 1
ATOM 3652 O O . SER B 1 196 ? -13.719 22.078 11.273 1 98.56 196 SER B O 1
ATOM 3654 N N . MET B 1 197 ? -13.508 20.781 13.109 1 98.31 197 MET B N 1
ATOM 3655 C CA . MET B 1 197 ? -14.922 20.406 13.188 1 98.31 197 MET B CA 1
ATOM 3656 C C . MET B 1 197 ? -15.469 20.656 14.586 1 98.31 197 MET B C 1
ATOM 3658 O O . MET B 1 197 ? -14.758 20.484 15.578 1 98.31 197 MET B O 1
ATOM 3662 N N . GLU B 1 198 ? -16.75 21 14.664 1 97.94 198 GLU B N 1
ATOM 3663 C CA . GLU B 1 198 ? -17.406 21.219 15.953 1 97.94 198 GLU B CA 1
ATOM 3664 C C . GLU B 1 198 ? -18.891 20.906 15.867 1 97.94 198 GLU B C 1
ATOM 3666 O O . GLU B 1 198 ? -19.516 21.109 14.82 1 97.94 198 GLU B O 1
ATOM 3671 N N . LYS B 1 199 ? -19.406 20.438 16.953 1 97.69 199 LYS B N 1
ATOM 3672 C CA . LYS B 1 199 ? -20.859 20.234 17.047 1 97.69 199 LYS B CA 1
ATOM 3673 C C . LYS B 1 199 ? -21.578 21.578 17.219 1 97.69 199 LYS B C 1
ATOM 3675 O O . LYS B 1 199 ? -21.141 22.422 17.984 1 97.69 199 LYS B O 1
ATOM 3680 N N . VAL B 1 200 ? -22.641 21.656 16.516 1 97.88 200 VAL B N 1
ATOM 3681 C CA . VAL B 1 200 ? -23.469 22.844 16.609 1 97.88 200 VAL B CA 1
ATOM 3682 C C . VAL B 1 200 ? -24.938 22.453 16.688 1 97.88 200 VAL B C 1
ATOM 3684 O O . VAL B 1 200 ? -25.266 21.266 16.781 1 97.88 200 VAL B O 1
ATOM 3687 N N . LYS B 1 201 ? -25.875 23.453 16.797 1 97.44 201 LYS B N 1
ATOM 3688 C CA . LYS B 1 201 ? -27.312 23.203 16.875 1 97.44 201 LYS B CA 1
ATOM 3689 C C . LYS B 1 201 ? -27.641 22.188 17.953 1 97.44 201 LYS B C 1
ATOM 3691 O O . LYS B 1 201 ? -28.312 21.188 17.688 1 97.44 201 LYS B O 1
ATOM 3696 N N . ASP B 1 202 ? -27.094 22.344 19.094 1 97.44 202 ASP B N 1
ATOM 3697 C CA . ASP B 1 202 ? -27.344 21.531 20.281 1 97.44 202 ASP B CA 1
ATOM 3698 C C . ASP B 1 202 ? -26.969 20.062 20.031 1 97.44 202 ASP B C 1
ATOM 3700 O O . ASP B 1 202 ? -27.719 19.156 20.375 1 97.44 202 ASP B O 1
ATOM 3704 N N . GLY B 1 203 ? -25.922 19.953 19.172 1 96.81 203 GLY B N 1
ATOM 3705 C CA . GLY B 1 203 ? -25.359 18.625 18.984 1 96.81 203 GLY B CA 1
ATOM 3706 C C . GLY B 1 203 ? -26.016 17.875 17.828 1 96.81 203 GLY B C 1
ATOM 3707 O O . GLY B 1 203 ? -25.672 16.734 17.562 1 96.81 203 GLY B O 1
ATOM 3708 N N . LYS B 1 204 ? -26.859 18.516 17.125 1 97.88 204 LYS B N 1
ATOM 3709 C CA . LYS B 1 204 ? -27.609 17.844 16.094 1 97.88 204 LYS B CA 1
ATOM 3710 C C . LYS B 1 204 ? -26.922 17.969 14.734 1 97.88 204 LYS B C 1
ATOM 3712 O O . LYS B 1 204 ? -27.328 17.328 13.758 1 97.88 204 LYS B O 1
ATOM 3717 N N . ALA B 1 205 ? -25.859 18.781 14.711 1 98.38 205 ALA B N 1
ATOM 3718 C CA . ALA B 1 205 ? -25.125 18.984 13.469 1 98.38 205 ALA B CA 1
ATOM 3719 C C . ALA B 1 205 ? -23.641 19.266 13.734 1 98.38 205 ALA B C 1
ATOM 3721 O O . ALA B 1 205 ? -23.25 19.547 14.867 1 98.38 205 ALA B O 1
ATOM 3722 N N . PHE B 1 206 ? -22.828 19.078 12.695 1 98.5 206 PHE B N 1
ATOM 3723 C CA . PHE B 1 206 ? -21.422 19.453 12.719 1 98.5 206 PHE B CA 1
ATOM 3724 C C . PHE B 1 206 ? -21.141 20.578 11.727 1 98.5 206 PHE B C 1
ATOM 3726 O O . PHE B 1 206 ? -21.672 20.562 10.609 1 98.5 206 PHE B O 1
ATOM 3733 N N . LYS B 1 207 ? -20.359 21.5 12.188 1 98.38 207 LYS B N 1
ATOM 3734 C CA . LYS B 1 207 ? -19.703 22.422 11.266 1 98.38 207 LYS B CA 1
ATOM 3735 C C . LYS B 1 207 ? -18.25 22.016 11.023 1 98.38 207 LYS B C 1
ATOM 3737 O O . LYS B 1 207 ? -17.516 21.719 11.977 1 98.38 207 LYS B O 1
ATOM 3742 N N . MET B 1 208 ? -17.844 21.938 9.797 1 98 208 MET B N 1
ATOM 3743 C CA . MET B 1 208 ? -16.484 21.594 9.391 1 98 208 MET B CA 1
ATOM 3744 C C . MET B 1 208 ? -15.906 22.656 8.461 1 98 208 MET B C 1
ATOM 3746 O O . MET B 1 208 ? -16.578 23.094 7.527 1 98 208 MET B O 1
ATOM 3750 N N . GLN B 1 209 ? -14.719 23.031 8.742 1 97.56 209 GLN B N 1
ATOM 3751 C CA . GLN B 1 209 ? -14.078 24.031 7.879 1 97.56 209 GLN B CA 1
ATOM 3752 C C . GLN B 1 209 ? -14.031 23.547 6.43 1 97.56 209 GLN B C 1
ATOM 3754 O O . GLN B 1 209 ? -13.766 22.375 6.164 1 97.56 209 GLN B O 1
ATOM 3759 N N . GLU B 1 210 ? -14.336 24.406 5.48 1 94.5 210 GLU B N 1
ATOM 3760 C CA . GLU B 1 210 ? -14.312 24.219 4.035 1 94.5 210 GLU B CA 1
ATOM 3761 C C . GLU B 1 210 ? -15.508 23.391 3.566 1 94.5 210 GLU B C 1
ATOM 3763 O O . GLU B 1 210 ? -15.688 23.172 2.367 1 94.5 210 GLU B O 1
ATOM 3768 N N . TRP B 1 211 ? -16.25 22.906 4.707 1 93.38 211 TRP B N 1
ATOM 3769 C CA . TRP B 1 211 ? -17.547 22.328 4.355 1 93.38 211 TRP B CA 1
ATOM 3770 C C . TRP B 1 211 ? -18.625 23.391 4.262 1 93.38 211 TRP B C 1
ATOM 3772 O O . TRP B 1 211 ? -18.797 24.203 5.18 1 93.38 211 TRP B O 1
ATOM 3782 N N . GLY B 1 212 ? -19.219 23.688 3.094 1 90.25 212 GLY B N 1
ATOM 3783 C CA . GLY B 1 212 ? -20.344 24.594 2.979 1 90.25 212 GLY B CA 1
ATOM 3784 C C . GLY B 1 212 ? -21.562 24.156 3.771 1 90.25 212 GLY B C 1
ATOM 3785 O O . GLY B 1 212 ? -22.094 23.078 3.535 1 90.25 212 GLY B O 1
ATOM 3786 N N . GLY B 1 213 ? -21.906 24.828 4.914 1 93.38 213 GLY B N 1
ATOM 3787 C CA . GLY B 1 213 ? -23.062 24.469 5.723 1 93.38 213 GLY B CA 1
ATOM 3788 C C . GLY B 1 213 ? -22.734 23.516 6.848 1 93.38 213 GLY B C 1
ATOM 3789 O O . GLY B 1 213 ? -21.641 23.562 7.41 1 93.38 213 GLY B O 1
ATOM 3790 N N . THR B 1 214 ? -23.812 22.75 7.262 1 97.38 214 THR B N 1
ATOM 3791 C CA . THR B 1 214 ? -23.625 21.812 8.367 1 97.38 214 THR B CA 1
ATOM 3792 C C . THR B 1 214 ? -23.906 20.375 7.914 1 97.38 214 THR B C 1
ATOM 3794 O O . THR B 1 214 ? -24.578 20.156 6.898 1 97.38 214 THR B O 1
ATOM 3797 N N . LEU B 1 215 ? -23.312 19.469 8.555 1 97.94 215 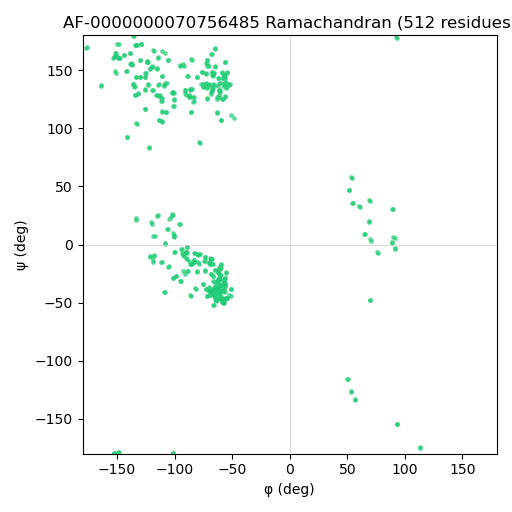LEU B N 1
ATOM 3798 C CA . LEU B 1 215 ? -23.578 18.047 8.398 1 97.94 215 LEU B CA 1
ATOM 3799 C C . LEU B 1 215 ? -24.438 17.531 9.547 1 97.94 215 LEU B C 1
ATOM 3801 O O . LEU B 1 215 ? -24.141 17.797 10.719 1 97.94 215 LEU B O 1
ATOM 3805 N N . PRO B 1 216 ? -25.516 16.797 9.188 1 98.06 216 PRO B N 1
ATOM 3806 C CA . PRO B 1 216 ? -26.266 16.188 10.297 1 98.06 216 PRO B CA 1
ATOM 3807 C C . PRO B 1 216 ? -25.391 15.297 11.172 1 98.06 216 PRO B C 1
ATOM 3809 O O . PRO B 1 216 ? -24.562 14.531 10.656 1 98.06 216 PRO B O 1
ATOM 3812 N N . ALA B 1 217 ? -25.625 15.422 12.445 1 98.25 217 ALA B N 1
ATOM 3813 C CA . ALA B 1 217 ? -24.766 14.711 13.391 1 98.25 217 ALA B CA 1
ATOM 3814 C C . ALA B 1 217 ? -24.812 13.203 13.156 1 98.25 217 ALA B C 1
ATOM 3816 O O . ALA B 1 217 ? -23.797 12.523 13.281 1 98.25 217 ALA B O 1
ATOM 3817 N N . TYR B 1 218 ? -25.922 12.656 12.773 1 98.12 218 TYR B N 1
ATOM 3818 C CA . TYR B 1 218 ? -26.078 11.219 12.609 1 98.12 218 TYR B CA 1
ATOM 3819 C C . TYR B 1 218 ? -25.359 10.734 11.352 1 98.12 218 TYR B C 1
ATOM 3821 O O . TYR B 1 218 ? -25.172 9.531 11.164 1 98.12 218 TYR B O 1
ATOM 3829 N N . ARG B 1 219 ? -24.891 11.664 10.484 1 98.25 219 ARG B N 1
ATOM 3830 C CA . ARG B 1 219 ? -24.109 11.328 9.305 1 98.25 219 ARG B CA 1
ATOM 3831 C C . ARG B 1 219 ? -22.609 11.367 9.609 1 98.25 219 ARG B C 1
ATOM 3833 O O . ARG B 1 219 ? -21.797 10.906 8.812 1 98.25 219 ARG B O 1
ATOM 3840 N N . VAL B 1 220 ? -22.312 11.859 10.781 1 98.56 220 VAL B N 1
ATOM 3841 C CA . VAL B 1 220 ? -20.906 12.023 11.148 1 98.56 220 VAL B CA 1
ATOM 3842 C C . VAL B 1 220 ? -20.516 11.008 12.211 1 98.56 220 VAL B C 1
ATOM 3844 O O . VAL B 1 220 ? -19.469 10.359 12.117 1 98.56 220 VAL B O 1
ATOM 3847 N N . GLU B 1 221 ? -21.422 10.773 13.195 1 98.25 221 GLU B N 1
ATOM 3848 C CA . GLU B 1 221 ? -21.141 9.836 14.281 1 98.25 221 GLU B CA 1
ATOM 3849 C C . GLU B 1 221 ? -22.219 8.758 14.367 1 98.25 221 GLU B C 1
ATOM 3851 O O . GLU B 1 221 ? -23.375 9 14.016 1 98.25 221 GLU B O 1
ATOM 3856 N N . PRO B 1 222 ? -21.859 7.609 14.984 1 98.38 222 PRO B N 1
ATOM 3857 C CA . PRO B 1 222 ? -20.469 7.223 15.273 1 98.38 222 PRO B CA 1
ATOM 3858 C C . PRO B 1 222 ? -19.609 7.125 14.023 1 98.38 222 PRO B C 1
ATOM 3860 O O . PRO B 1 222 ? -20.125 6.84 12.938 1 98.38 222 PRO B O 1
ATOM 3863 N N . TYR B 1 223 ? -18.328 7.438 14.164 1 98.69 223 TYR B N 1
ATOM 3864 C CA . TYR B 1 223 ? -17.406 7.371 13.031 1 98.69 223 TYR B CA 1
ATOM 3865 C C . TYR B 1 223 ? -17.406 5.98 12.414 1 98.69 223 TYR B C 1
ATOM 3867 O O . TYR B 1 223 ? -17.625 4.984 13.109 1 98.69 223 TYR B O 1
ATOM 3875 N N . SER B 1 224 ? -17.281 5.93 11.164 1 98.06 224 SER B N 1
ATOM 3876 C CA . SER B 1 224 ? -16.969 4.691 10.453 1 98.06 224 SER B CA 1
ATOM 3877 C C . SER B 1 224 ? -15.5 4.633 10.062 1 98.06 224 SER B C 1
ATOM 3879 O O . SER B 1 224 ? -14.711 5.484 10.469 1 98.06 224 SER B O 1
ATOM 3881 N N . GLU B 1 225 ? -15.133 3.559 9.398 1 96.69 225 GLU B N 1
ATOM 3882 C CA . GLU B 1 225 ? -13.719 3.381 9.078 1 96.69 225 GLU B CA 1
ATOM 3883 C C . GLU B 1 225 ? -13.516 3.156 7.578 1 96.69 225 GLU B C 1
ATOM 3885 O O . GLU B 1 225 ? -14.359 2.541 6.922 1 96.69 225 GLU B O 1
ATOM 3890 N N . VAL B 1 226 ? -12.469 3.656 7.039 1 96.12 226 VAL B N 1
ATOM 3891 C CA . VAL B 1 226 ? -11.984 3.377 5.691 1 96.12 226 VAL B CA 1
ATOM 3892 C C . VAL B 1 226 ? -10.508 3.002 5.742 1 96.12 226 VAL B C 1
ATOM 3894 O O . VAL B 1 226 ? -9.875 3.092 6.793 1 96.12 226 VAL B O 1
ATOM 3897 N N . VAL B 1 227 ? -10.062 2.58 4.562 1 95 227 VAL B N 1
ATOM 3898 C CA . VAL B 1 227 ? -8.68 2.121 4.52 1 95 227 VAL B CA 1
ATOM 3899 C C . VAL B 1 227 ? -7.898 2.926 3.482 1 95 227 VAL B C 1
ATOM 3901 O O . VAL B 1 227 ? -8.414 3.219 2.4 1 95 227 VAL B O 1
ATOM 3904 N N . VAL B 1 228 ? -6.691 3.314 3.824 1 96.75 228 VAL B N 1
ATOM 3905 C CA . VAL B 1 228 ? -5.719 3.887 2.896 1 96.75 228 VAL B CA 1
ATOM 3906 C C . VAL B 1 228 ? -4.418 3.094 2.959 1 96.75 228 VAL B C 1
ATOM 3908 O O . VAL B 1 228 ? -3.75 3.062 3.994 1 96.75 228 VAL B O 1
ATOM 3911 N N . ASN B 1 229 ? -4.07 2.492 1.884 1 94.88 229 ASN B N 1
ATOM 3912 C CA . ASN B 1 229 ? -2.846 1.701 1.826 1 94.88 229 ASN B CA 1
ATOM 3913 C C . ASN B 1 229 ? -2.807 0.647 2.93 1 94.88 229 ASN B C 1
ATOM 3915 O O . ASN B 1 229 ? -1.777 0.462 3.58 1 94.88 229 ASN B O 1
ATOM 3919 N N . GLY B 1 230 ? -3.908 0.107 3.246 1 94.06 230 GLY B N 1
ATOM 3920 C CA . GLY B 1 230 ? -3.99 -1.015 4.168 1 94.06 230 GLY B CA 1
ATOM 3921 C C . GLY B 1 230 ? -4.121 -0.587 5.617 1 94.06 230 GLY B C 1
ATOM 3922 O O . GLY B 1 230 ? -4.219 -1.429 6.512 1 94.06 230 GLY B O 1
ATOM 3923 N N . LEU B 1 231 ? -4.18 0.666 5.867 1 95.81 231 LEU B N 1
ATOM 3924 C CA . LEU B 1 231 ? -4.293 1.182 7.23 1 95.81 231 LEU B CA 1
ATOM 3925 C C . LEU B 1 231 ? -5.68 1.767 7.473 1 95.81 231 LEU B C 1
ATOM 3927 O O . LEU B 1 231 ? -6.207 2.494 6.633 1 95.81 231 LEU B O 1
ATOM 3931 N N . PRO B 1 232 ? -6.23 1.494 8.578 1 95.5 232 PRO B N 1
ATOM 3932 C CA . PRO B 1 232 ? -7.578 1.996 8.875 1 95.5 232 PRO B CA 1
ATOM 3933 C C . PRO B 1 232 ? -7.574 3.445 9.352 1 95.5 232 PRO B C 1
ATOM 3935 O O . PRO B 1 232 ? -6.668 3.855 10.086 1 95.5 232 PRO B O 1
ATOM 3938 N N . TYR B 1 233 ? -8.57 4.191 8.969 1 98.12 233 TYR B N 1
ATOM 3939 C CA . TYR B 1 233 ? -8.805 5.566 9.406 1 98.12 233 TYR B CA 1
ATOM 3940 C C . TYR B 1 233 ? -10.273 5.785 9.75 1 98.12 233 TYR B C 1
ATOM 3942 O O . TYR B 1 233 ? -11.156 5.297 9.039 1 98.12 233 TYR B O 1
ATOM 3950 N N . ASP B 1 234 ? -10.492 6.484 10.812 1 98.81 234 ASP B N 1
ATOM 3951 C CA . ASP B 1 234 ? -11.859 6.938 11.062 1 98.81 234 ASP B CA 1
ATOM 3952 C C . ASP B 1 234 ? -12.305 7.945 10.008 1 98.81 234 ASP B C 1
ATOM 3954 O O . ASP B 1 234 ? -11.484 8.688 9.461 1 98.81 234 ASP B O 1
ATOM 3958 N N . THR B 1 235 ? -13.547 7.906 9.742 1 98.81 235 THR B N 1
ATOM 3959 C CA . THR B 1 235 ? -14.188 8.898 8.883 1 98.81 235 THR B CA 1
ATOM 3960 C C . THR B 1 235 ? -15.641 9.125 9.312 1 98.81 235 THR B C 1
ATOM 3962 O O . THR B 1 235 ? -16.062 8.633 10.352 1 98.81 235 THR B O 1
ATOM 3965 N N . VAL B 1 236 ? -16.344 9.977 8.586 1 98.75 236 VAL B N 1
ATOM 3966 C CA . VAL B 1 236 ? -17.75 10.227 8.898 1 98.75 236 VAL B CA 1
ATOM 3967 C C . VAL B 1 236 ? -18.531 8.914 8.883 1 98.75 236 VAL B C 1
ATOM 3969 O O . VAL B 1 236 ? -18.109 7.949 8.234 1 98.75 236 VAL B O 1
ATOM 3972 N N . HIS B 1 237 ? -19.625 8.945 9.578 1 98.69 237 HIS B N 1
ATOM 3973 C CA . HIS B 1 237 ? -20.469 7.762 9.711 1 98.69 237 HIS B CA 1
ATOM 3974 C C . HIS B 1 237 ? -20.922 7.254 8.344 1 98.69 237 HIS B C 1
ATOM 3976 O O . HIS B 1 237 ? -20.969 6.043 8.109 1 98.69 237 HIS B O 1
ATOM 3982 N N . ASP B 1 238 ? -21.25 8.195 7.477 1 98.19 238 ASP B N 1
ATOM 3983 C CA . ASP B 1 238 ? -21.766 7.895 6.148 1 98.19 238 ASP B CA 1
ATOM 3984 C C . ASP B 1 238 ? -20.906 8.516 5.059 1 98.19 238 ASP B C 1
ATOM 3986 O O . ASP B 1 238 ? -21.25 9.555 4.496 1 98.19 238 ASP B O 1
ATOM 3990 N N . PRO B 1 239 ? -19.797 7.828 4.684 1 98.06 239 PRO B N 1
ATOM 3991 C CA . PRO B 1 239 ? -18.875 8.391 3.703 1 98.06 239 PRO B CA 1
ATOM 3992 C C . PRO B 1 239 ? -19.516 8.602 2.334 1 98.06 239 PRO B C 1
ATOM 3994 O O . PRO B 1 239 ? -19.156 9.531 1.609 1 98.06 239 PRO B O 1
ATOM 3997 N N . GLU B 1 240 ? -20.469 7.773 1.992 1 96.62 240 GLU B N 1
ATOM 3998 C CA . GLU B 1 240 ? -21.141 7.926 0.708 1 96.62 240 GLU B CA 1
ATOM 3999 C C . GLU B 1 240 ? -21.922 9.242 0.644 1 96.62 240 GLU B C 1
ATOM 4001 O O . GLU B 1 240 ? -21.828 9.969 -0.35 1 96.62 240 GLU B O 1
ATOM 4006 N N . TYR B 1 241 ? -22.641 9.516 1.696 1 97.19 241 TYR B N 1
ATOM 4007 C CA . TYR B 1 241 ? -23.359 10.781 1.766 1 97.19 241 TYR B CA 1
ATOM 4008 C C . TYR B 1 241 ? -22.406 11.961 1.645 1 97.19 241 TYR B C 1
ATOM 4010 O O . TYR B 1 241 ? -22.656 12.898 0.891 1 97.19 241 TYR B O 1
ATOM 4018 N N . PHE B 1 242 ? -21.312 11.938 2.355 1 98.06 242 PHE B N 1
ATOM 4019 C CA . PHE B 1 242 ? -20.328 13 2.383 1 98.06 242 PHE B CA 1
ATOM 4020 C C . PHE B 1 242 ? -19.766 13.258 0.989 1 98.06 242 PHE B C 1
ATOM 4022 O O . PHE B 1 242 ? -19.719 14.406 0.535 1 98.06 242 PHE B O 1
ATOM 4029 N N . LEU B 1 243 ? -19.406 12.203 0.297 1 97.44 243 LEU B N 1
ATOM 4030 C CA . LEU B 1 243 ? -18.766 12.312 -1.012 1 97.44 243 LEU B CA 1
ATOM 4031 C C . LEU B 1 243 ? -19.781 12.742 -2.07 1 97.44 243 LEU B C 1
ATOM 4033 O O . LEU B 1 243 ? -19.438 13.516 -2.975 1 97.44 243 LEU B O 1
ATOM 4037 N N . LEU B 1 244 ? -20.984 12.211 -1.945 1 96.5 244 LEU B N 1
ATOM 4038 C CA . LEU B 1 244 ? -22.031 12.617 -2.865 1 96.5 244 LEU B CA 1
ATOM 4039 C C . LEU B 1 244 ? -22.312 14.117 -2.756 1 96.5 244 LEU B C 1
ATOM 4041 O O . LEU B 1 244 ? -22.438 14.805 -3.771 1 96.5 244 LEU B O 1
ATOM 4045 N N . GLU B 1 245 ? -22.375 14.594 -1.573 1 95.94 245 GLU B N 1
ATOM 4046 C CA . GLU B 1 245 ? -22.656 16 -1.33 1 95.94 245 GLU B CA 1
ATOM 4047 C C . GLU B 1 245 ? -21.5 16.891 -1.803 1 95.94 245 GLU B C 1
ATOM 4049 O O . GLU B 1 245 ? -21.734 17.969 -2.359 1 95.94 245 GLU B O 1
ATOM 4054 N N . GLU B 1 246 ? -20.281 16.438 -1.603 1 95.25 246 GLU B N 1
ATOM 4055 C CA . GLU B 1 246 ? -19.109 17.25 -1.879 1 95.25 246 GLU B CA 1
ATOM 4056 C C . GLU B 1 246 ? -18.734 17.203 -3.359 1 95.25 246 GLU B C 1
ATOM 4058 O O . GLU B 1 246 ? -18.344 18.219 -3.939 1 95.25 246 GLU B O 1
ATOM 4063 N N . TYR B 1 247 ? -18.875 16.031 -4.023 1 94.12 247 TYR B N 1
ATOM 4064 C CA . TYR B 1 247 ? -18.297 15.859 -5.352 1 94.12 247 TYR B CA 1
ATOM 4065 C C . TYR B 1 247 ? -19.375 15.516 -6.375 1 94.12 247 TYR B C 1
ATOM 4067 O O . TYR B 1 247 ? -19.109 15.492 -7.582 1 94.12 247 TYR B O 1
ATOM 4075 N N . GLY B 1 248 ? -20.594 15.203 -5.953 1 94.44 248 GLY B N 1
ATOM 4076 C CA . GLY B 1 248 ? -21.656 14.867 -6.871 1 94.44 248 GLY B CA 1
ATOM 4077 C C . GLY B 1 248 ? -21.781 13.375 -7.133 1 94.44 248 GLY B C 1
ATOM 4078 O O . GLY B 1 248 ? -20.984 12.586 -6.602 1 94.44 248 GLY B O 1
ATOM 4079 N N . PRO B 1 249 ? -22.703 12.945 -7.895 1 91.69 249 PRO B N 1
ATOM 4080 C CA . PRO B 1 249 ? -23.031 11.531 -8.07 1 91.69 249 PRO B CA 1
ATOM 4081 C C . PRO B 1 249 ? -21.969 10.758 -8.836 1 91.69 249 PRO B C 1
ATOM 4083 O O . PRO B 1 249 ? -21.891 9.531 -8.727 1 91.69 249 PRO B O 1
ATOM 4086 N N . ASP B 1 250 ? -21.109 11.453 -9.477 1 89.5 250 ASP B N 1
ATOM 4087 C CA . ASP B 1 250 ? -20.094 10.781 -10.305 1 89.5 250 ASP B CA 1
ATOM 4088 C C . ASP B 1 250 ? -18.75 10.734 -9.586 1 89.5 250 ASP B C 1
ATOM 4090 O O . ASP B 1 250 ? -17.703 10.602 -10.234 1 89.5 250 ASP B O 1
ATOM 4094 N N . TYR B 1 251 ? -18.812 10.781 -8.227 1 89.25 251 TYR B N 1
ATOM 4095 C CA . TYR B 1 251 ? -17.547 10.906 -7.496 1 89.25 251 TYR B CA 1
ATOM 4096 C C . TYR B 1 251 ? -16.719 9.633 -7.613 1 89.25 251 TYR B C 1
ATOM 4098 O O . TYR B 1 251 ? -15.516 9.641 -7.375 1 89.25 251 TYR B O 1
ATOM 4106 N N . LYS B 1 252 ? -17.266 8.531 -8.008 1 82.5 252 LYS B N 1
ATOM 4107 C CA . LYS B 1 252 ? -16.547 7.273 -8.094 1 82.5 252 LYS B CA 1
ATOM 4108 C C . LYS B 1 252 ? -15.766 7.176 -9.406 1 82.5 252 LYS B C 1
ATOM 4110 O O . LYS B 1 252 ? -14.891 6.316 -9.555 1 82.5 252 LYS B O 1
ATOM 4115 N N . LYS B 1 253 ? -16.031 7.98 -10.352 1 78 253 LYS B N 1
ATOM 4116 C CA . LYS B 1 253 ? -15.297 8.023 -11.617 1 78 253 LYS B CA 1
ATOM 4117 C C . LYS B 1 253 ? -14.07 8.93 -11.508 1 78 253 LYS B C 1
ATOM 4119 O O . LYS B 1 253 ? -14.172 10.07 -11.055 1 78 253 LYS B O 1
ATOM 4124 N N . PRO B 1 254 ? -12.922 8.414 -12 1 69.44 254 PRO B N 1
ATOM 4125 C CA . PRO B 1 254 ? -11.727 9.242 -11.922 1 69.44 254 PRO B CA 1
ATOM 4126 C C . PRO B 1 254 ? -11.844 10.531 -12.734 1 69.44 254 PRO B C 1
ATOM 4128 O O . PRO B 1 254 ? -12.414 10.523 -13.828 1 69.44 254 PRO B O 1
ATOM 4131 N N . ALA B 1 255 ? -11.641 11.688 -12.164 1 58.91 255 ALA B N 1
ATOM 4132 C CA . ALA B 1 255 ? -11.578 12.953 -12.883 1 58.91 255 ALA B CA 1
ATOM 4133 C C . ALA B 1 255 ? -10.367 13.781 -12.438 1 58.91 255 ALA B C 1
ATOM 4135 O O . ALA B 1 255 ? -10.289 14.188 -11.281 1 58.91 255 ALA B O 1
ATOM 4136 N N . PRO B 1 256 ? -9.234 13.805 -13.344 1 54.16 256 PRO B N 1
ATOM 4137 C CA . PRO B 1 256 ? -8.117 14.664 -12.945 1 54.16 256 PRO B CA 1
ATOM 4138 C C . PRO B 1 256 ? -8.539 16.109 -12.672 1 54.16 256 PRO B C 1
ATOM 4140 O O . PRO B 1 256 ? -9.5 16.594 -13.273 1 54.16 256 PRO B O 1
ATOM 4143 N N . ARG B 1 257 ? -7.938 16.609 -11.617 1 47.47 257 ARG B N 1
ATOM 4144 C CA . ARG B 1 257 ? -8.219 18.016 -11.367 1 47.47 257 ARG B CA 1
ATOM 4145 C C . ARG B 1 257 ? -8.055 18.844 -12.641 1 47.47 257 ARG B C 1
ATOM 4147 O O . ARG B 1 257 ? -7.086 18.656 -13.391 1 47.47 257 ARG B O 1
ATOM 4154 N N . ARG B 1 258 ? -9.289 19.391 -13.289 1 38.16 258 ARG B N 1
ATOM 4155 C CA . ARG B 1 258 ? -9.195 20.312 -14.422 1 38.16 258 ARG B CA 1
ATOM 4156 C C . ARG B 1 258 ? -8.289 21.484 -14.102 1 38.16 258 ARG B C 1
ATOM 4158 O O . ARG B 1 258 ? -8.203 21.906 -12.945 1 38.16 258 ARG B O 1
#

Sequence (516 aa):
CSPRVLKASDMEYHSNHRFNTMMKKINAFPAPFFKAKHEDLCKDSDRQERAYKYCLPISGRKDSDFCPGADRMDLLLPQSPSTRCYASVLHLLLVDLYEELKALNYAPILAFGSLLGAVRNGSMIPFTEDTDLAYVGEISVGSELDEALWKKGYHLFQKKIWRVCVAPTHPLAGNLYDPERPIVEDWSVPYLDLYSMEKVKDGKAFKMQEWGGTLPAYRVEPYSEVVVNGLPYDTVHDPEYFLLEEYGPDYKKPAPRRCSPRVLKASDMEYHSNHRFNTMMKKINAFPAPFFKAKHEDLCKDSDRQERAYKYCLPISGRKDSDFCPGADRMDLLLPQSPSTRCYASVLHLLLVDLYEELKALNYAPILAFGSLLGAVRNGSMIPFTEDTDLAYVGEISVGSELDEALWKKGYHLFQKKIWRVCVAPTHPLAGNLYDPERPIVEDWSVPYLDLYSMEKVKDGKAFKMQEWGGTLPAYRVEPYSEVVVNGLPYDTVHDPEYFLLEEYGPDYKKPAPRR

Foldseek 3Di:
DFAQAAQLCPDDFDDPPVCSVLSNVADFFDTDDADDPRVCLNDCPCVQVLVLLQFFDFAADQDPVQQQLQALSQLSDQDDRDNDQLQRQQNVVVVRLQRLCVVVPQQKFFADQRLLCLVQRVAHRRNDLEGEIETEDDDDCPDPSCVSQVNQQKHWYDDPFIKIHGGSRHSSSNRGHDNVGHRDRDSNHYMYTYWYKDADPVRQWIDIPVDDDTHGNQQAPPWDWTGHSRDIGTTGPNSPVRQCVVPNPCSNDDDPDD/DFAQAAQLCPDDFDDPPVCSVLSNVADFFDTDDADDPRVCLNDCPCVQVQVLLQFFDFAADQDPVQQQLQALSQLSDQDDRDNDQLQRQQNVVVVRLQRLCVVVPQQKFFADQRLLCQVQRVAHRRNDLEGEIETEDDDDCPDPSQVSQVNQQKHWYDDPFIKIHGGSRHSSSNRGHDNVGHRDRDSNHYMYTYWYKDADPVRQWIDIPVDDDTHGNQQAPPWDWTGHSRDIGTTGPNSPVRQCVVPNPCSNDDDPDD

Radius of gyration: 24.06 Å; Cα contacts (8 Å, |Δi|>4): 1109; chains: 2; bounding box: 55×66×45 Å

Secondary structure (DSSP, 8-state):
----PPPGGG---SS--HHHHHHHHSPPPPPP---GGGGGGG--TTHHHHGGGGS-----B--TTT-TT--GGGGGS---TTT-BHHHHHHHHHHHHHHHHHHTT---EE-HHHHHHHHHHSS--TT---EEEEEES---TTSHHHHHHHTTTEEEEEESEEEEEE-TTSTTHHHH--TTSPPPSSSSS-EEEEEEEEEEGGGTEEEETTSSSEEEHHHHSS-EEEEETTEEEEE-S-HHHHHHHHH-TTTTS-----/----PPPGGG---SS--HHHHHHHHSPPPPPP---GGGGGGG--TTHHHHGGGGS-----B--TTT-TT--GGGGGS---TTT-BHHHHHHHHHHHHHHHHHHTT---EE-HHHHHHHHHHSS--TT---EEEEEES---TTSHHHHHHHTTTEEEEEESEEEEEE-TTSTTHHHH--TTSPPPSSSSS-EEEEEEEEEEGGGTEEEETTSSSEEEHHHHSS-EEEEETTEEEEE-S-HHHHHHHHH-TTTTS-----

Nearest PDB structures (foldseek):
  6l7s-assembly1_C  TM=7.992E-01  e=5.267E-08  Homo sapiens
  6l7u-assembly1_A  TM=8.060E-01  e=1.256E-07  Homo sapiens
  6kan-assembly1_A  TM=7.951E-01  e=1.513E-07  Homo sapiens
  6l7t-assembly1_B  TM=7.199E-01  e=4.372E-08  Homo sapiens
  6kam-assembly1_D  TM=7.413E-01  e=1.940E-07  Homo sapiens

InterPro domains:
  IPR052613 LicD transferase [PTHR13627] (3-256)

Solvent-accessible surface area (backbone atoms only — not comparable to full-atom values): 27355 Å² total; per-residue (Å²): 80,59,44,79,52,47,60,51,77,74,57,84,73,92,63,65,38,46,60,64,58,49,59,49,67,49,81,80,55,62,74,45,76,30,57,78,83,48,36,61,56,55,56,66,90,58,35,59,83,42,35,48,49,46,37,43,34,36,64,41,39,47,48,68,61,40,24,52,33,40,37,42,68,62,68,79,44,94,48,45,58,91,71,27,37,38,28,15,58,31,40,41,50,49,51,56,49,47,52,51,32,46,75,68,68,23,64,44,24,45,29,67,70,38,36,49,14,21,74,66,40,19,7,60,46,24,61,47,64,61,31,37,36,30,30,40,78,88,86,51,92,79,29,72,65,42,51,55,37,45,74,63,17,31,42,67,28,65,72,102,42,45,32,36,27,49,20,52,27,15,51,56,26,35,46,48,54,32,89,87,48,64,78,38,82,63,85,71,37,58,32,35,43,44,27,52,35,45,72,34,82,92,59,51,21,29,40,37,60,95,46,88,67,69,42,53,28,72,45,37,44,70,62,30,75,46,28,45,49,27,41,79,40,40,20,42,38,37,56,64,60,54,43,36,72,74,61,34,90,62,58,78,53,93,71,77,86,127,80,57,45,78,52,45,60,52,76,74,58,83,72,91,63,65,36,46,60,64,57,48,58,49,66,49,83,80,57,61,74,46,78,29,56,77,84,48,37,60,57,55,57,66,91,60,37,59,82,43,37,50,50,43,38,43,34,36,64,41,40,47,46,67,61,41,24,54,32,42,36,42,68,62,68,79,44,93,48,44,58,89,70,27,38,38,29,14,56,30,39,42,51,49,53,56,49,46,52,50,32,44,75,70,69,22,65,44,24,45,31,67,71,38,36,49,13,21,75,65,40,18,7,60,45,24,60,48,66,59,32,37,35,30,29,39,77,88,84,52,90,80,30,73,64,43,51,56,38,44,73,64,17,32,42,67,29,66,72,102,42,44,33,36,27,49,19,51,27,14,52,55,26,36,45,48,56,34,90,88,48,64,78,38,81,63,86,69,36,58,31,35,44,45,27,51,36,46,72,34,81,92,59,52,21,30,38,37,60,95,46,88,66,69,42,54,27,74,45,38,44,69,62,30,74,48,30,44,48,27,40,80,39,40,20,40,38,36,56,65,62,54,43,36,74,75,61,34,90,61,57,77,53,93,68,77,87,127

Organism: Phytophthora sojae (strain P6497) (NCBI:txid1094619)

pLDDT: mean 95.5, std 6.69, range [37.81, 98.94]

=== Feature glossary ===
The features interleaved in this record are:

— What the protein is —

Sequence gives the chain of amino acids in standard one-letter code (A=alanine, C=cysteine, …, Y=tyrosine), read N→C. It is the only feature that is directly encoded by the gene; all structural features are derived from the folded form of this sequence.

Database cross-references. InterPro integrates a dozen domain/family signature databases into unified entries with residue-range hits. GO terms attach function/process/location labels with evidence codes. CATH codes position the fold in a four-level structural taxonomy. Organism is the NCBI-taxonomy species name.

— Where its atoms are —

Atomic coordinates in PDBx/mmCIF format — the same representation the Protein Data Bank distributes. Each line of the _atom_site loop places one backbone atom in Cartesian space (units: ångströms, origin: arbitrary).

The six renders are orthographic views along the three Cartesian axes in both directions. Representation (cartoon, sticks, or surface) and color scheme (sequence-rainbow or by-chain) vary across proteins so the training set covers all the common visualization conventions.

— Local backbone conformation —

Eight-state secondary structure (DSSP): H is the canonical α-helix, G the tighter 3₁₀-helix, I the wider π-helix; E/B are β-structure, T and S are turns and bends, and '-' is everything else. DSSP derives these from the pattern of main-chain N–H···O=C hydrogen bonds, not from the sequence.

P-SEA three-state annotation labels each residue as helix, strand, or coil based purely on the geometry of the Cα trace. It serves as a fallback when the full backbone (and thus DSSP) is unavailable.

The φ/ψ torsion pair specifies the backbone conformation at each residue. φ rotates about the N–Cα bond, ψ about the Cα–C bond. Steric clashes forbid most of the (φ, ψ) plane — the allowed regions (α-helix basin, β-sheet basin, left-handed helix) are the Ramachandran-allowed regions.

— Global shape and packing —

The geometric summary reports three shape descriptors. Rg (radius of gyration) measures how spread out the Cα atoms are about their centre of mass; compact globular proteins have small Rg, elongated or unfolded ones large. Cα contacts (<8 Å, |i−j|>4) count long-range residue pairs in spatial proximity — high for tightly packed folds, near zero for rods or random coil. The bounding-box extents give the protein's footprint along x, y, z in Å.

Solvent-accessible surface area (SASA) is the area in Å² traced out by the centre of a 1.4 Å probe sphere (a water molecule) rolled over the protein's van der Waals surface (Shrake–Rupley / Lee–Richards construction). Buried residues have near-zero SASA; fully exposed residues can exceed 200 Å². The total SASA scales roughly with the number of surface residues.

The contact map is a binary N×N matrix image: pixel (i, j) is dark where Cα_i and Cα_j are within 8 Å and |i−j|>4. Because the |i−j|>4 filter removes local helical contacts, off-diagonal stripes parallel to the main diagonal indicate parallel β-sheets; stripes perpendicular to it indicate antiparallel β-sheets. The Ramachandran plot scatters every residue's (φ, ψ) pair against the sterically allowed regions. The PAE heatmap renders the predicted-aligned-error matrix.

— Structural neighborhood —

3Di is Foldseek's structural alphabet. Each residue is assigned one of twenty discrete states based on how its Cα sits relative to its spatial (not sequential) neighbors. Aligning 3Di strings finds structural homologs roughly as well as full 3D superposition, but orders of magnitude faster.

Nearest PDB neighbors are the top structural matches found by Foldseek when searching this structure against the entire Protein Data Bank. Each hit reports a TM-score (0 to 1; >0.5 almost always implies the same fold) and an E-value. These are *structural* homologs — they may share no detectable sequence similarity.

— Confidence and disorder —

For AlphaFold models, the B-factor field carries pLDDT — the model's own estimate of local accuracy on a 0–100 scale. Regions with pLDDT<50 should be treated as essentially unmodeled; they often correspond to intrinsically disordered segments.

Crystallographic B-factors measure how much each atom's electron density is smeared out, in Å². They rise in mobile loops and surface residues and fall in the buried interior. In AlphaFold models this column is repurposed to hold pLDDT instead.

Predicted aligned error is AlphaFold's pairwise confidence. Unlike pLDDT (per-residue), PAE is per-residue-pair and captures whether two parts of the structure are correctly placed relative to each other. Units are ångströms of expected positional error.